Protein AF-A0A958G4C3-F1 (afdb_monomer)

Solvent-accessible surface area (backbone atoms only — not comparable to full-atom values): 21488 Å² total; per-residue (Å²): 107,70,66,60,52,40,54,53,57,62,68,50,85,65,99,58,93,62,67,66,48,77,47,79,48,71,54,95,66,90,75,79,43,86,78,38,49,36,30,44,31,30,34,55,56,98,92,38,61,44,72,44,65,90,29,51,64,40,58,65,71,56,39,59,73,70,46,53,71,28,46,72,54,31,56,63,45,78,49,94,50,61,85,70,42,45,36,27,46,29,32,26,74,90,41,74,88,48,43,29,45,43,36,38,37,63,31,76,51,73,68,69,42,87,75,42,102,81,78,48,88,36,38,63,56,47,52,49,53,50,49,55,48,46,48,53,51,47,60,56,46,69,76,38,58,82,90,66,46,52,43,66,12,37,39,40,36,40,42,67,48,68,52,85,73,56,73,65,62,50,46,52,50,51,53,74,44,38,79,70,56,55,95,53,35,51,52,35,42,36,33,43,35,28,31,77,38,98,85,70,49,74,39,71,31,27,43,38,38,34,53,78,54,96,81,46,59,35,36,35,77,41,75,74,74,94,65,60,57,76,74,79,49,74,61,52,48,52,44,48,58,31,47,78,71,78,40,72,46,45,68,48,51,51,48,57,60,27,31,62,88,78,50,49,50,96,46,47,42,31,48,75,48,40,36,44,69,49,98,83,68,44,72,39,82,54,90,74,70,83,83,71,71,93,46,40,48,49,37,29,39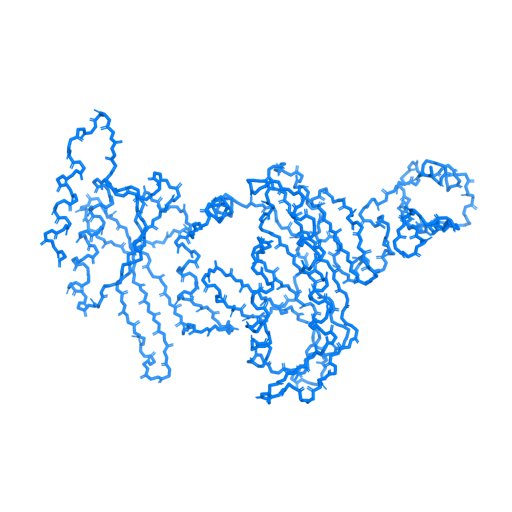,40,34,33,39,42,94,93,39,74,90,41,52,63,31,31,37,39,32,28,27,44,90,52,78,47,12,32,34,34,56,74,30,31,53,51,52,49,39,48,56,46,49,16,60,77,68,73,33,56,73,46,73,53,84,41,59,67,45,64,50,84,48,91,89,57,64,66,58,27,55,54,37,48,52,56,38,64,74,73,110

Radius of gyration: 25.78 Å; Cα contacts (8 Å, |Δi|>4): 716; chains: 1; bounding box: 65×56×74 Å

Sequence (381 aa):
TVEAIREVLDTARFPRRIHRVSVAVSASESSLTMAGVMLFTYRHHEIGFVEEKTYRGIHPMMGKRLEIWRLQNFQIERIPTIEDIYLFKGVSQENPGDERLFAFAEVRDLTPSDVNHQGHLWIPNLEFILLETLASMRRYLAQLPPRNRLYWNRVLLYLWPPLTIPADELQEIFKRMQPALEGLGLEKVTARVRIPGENGMLKAAILEVTQPAGGVVVTRFREPGEQPVRTLSDYKKQVVKLRQRGLLYPYELIRLLTPQGQENSDFPPGEFVEYDLDDHHRLVPVERPYGENRANIIVGVITNFTDRYPEGMRRVALFGDPSQGLGALAEPECRRINAGLELARELNLPLEWYAISAGAKIAMDSGTENMDWIALVLRRI

Structure (mmCIF, N/CA/C/O backbone):
data_AF-A0A958G4C3-F1
#
_entry.id   AF-A0A958G4C3-F1
#
loop_
_atom_site.group_PDB
_atom_site.id
_atom_site.type_symbol
_atom_site.label_atom_id
_atom_site.label_alt_id
_atom_site.label_comp_id
_atom_site.label_asym_id
_atom_site.label_entity_id
_atom_site.label_seq_id
_atom_site.pdbx_PDB_ins_code
_atom_site.Cartn_x
_atom_site.Cartn_y
_atom_site.Cartn_z
_atom_site.occupancy
_atom_site.B_iso_or_equiv
_atom_site.auth_seq_id
_atom_site.auth_comp_id
_atom_site.auth_asym_id
_atom_site.auth_atom_id
_atom_site.pdbx_PDB_model_num
ATOM 1 N N . THR A 1 1 ? 15.512 4.195 -36.453 1.00 74.56 1 THR A N 1
ATOM 2 C CA . THR A 1 1 ? 16.196 3.038 -35.825 1.00 74.56 1 THR A CA 1
ATOM 3 C C . THR A 1 1 ? 15.289 1.831 -35.656 1.00 74.56 1 THR A C 1
ATOM 5 O O . THR A 1 1 ? 15.652 0.784 -36.161 1.00 74.56 1 THR A O 1
ATOM 8 N N . VAL A 1 2 ? 14.121 1.938 -35.003 1.00 82.31 2 VAL A N 1
ATOM 9 C CA . VAL A 1 2 ? 13.207 0.788 -34.790 1.00 82.31 2 VAL A CA 1
ATOM 10 C C . VAL A 1 2 ? 12.738 0.157 -36.109 1.00 82.31 2 VAL A C 1
ATOM 12 O O . VAL A 1 2 ? 12.898 -1.042 -36.299 1.00 82.31 2 VAL A O 1
ATOM 15 N N . GLU A 1 3 ? 12.228 0.962 -37.044 1.00 83.75 3 GLU A N 1
ATOM 16 C CA . GLU A 1 3 ? 11.770 0.472 -38.356 1.00 83.75 3 GLU A CA 1
ATOM 17 C C . GLU A 1 3 ? 12.909 -0.153 -39.166 1.00 83.75 3 GLU A C 1
ATOM 19 O O . GLU A 1 3 ? 12.762 -1.267 -39.648 1.00 83.75 3 GLU A O 1
ATOM 24 N N . ALA A 1 4 ? 14.083 0.485 -39.191 1.00 87.12 4 ALA A N 1
ATOM 25 C CA . ALA A 1 4 ? 15.269 -0.063 -39.851 1.00 87.12 4 ALA A CA 1
ATOM 26 C C . ALA A 1 4 ? 15.705 -1.421 -39.264 1.00 87.12 4 ALA A C 1
ATOM 28 O O . ALA A 1 4 ? 16.050 -2.334 -40.007 1.00 87.12 4 ALA A O 1
ATOM 29 N N . ILE A 1 5 ? 15.666 -1.590 -37.933 1.00 87.88 5 ILE A N 1
ATOM 30 C CA . ILE A 1 5 ? 15.957 -2.891 -37.308 1.00 87.88 5 ILE A CA 1
ATOM 31 C C . ILE A 1 5 ? 14.910 -3.921 -37.736 1.00 87.88 5 ILE A C 1
ATOM 33 O O . ILE A 1 5 ? 15.272 -5.039 -38.092 1.00 87.88 5 ILE A O 1
ATOM 37 N N . ARG A 1 6 ? 13.625 -3.556 -37.719 1.00 86.88 6 ARG A N 1
ATOM 38 C CA . ARG A 1 6 ? 12.546 -4.447 -38.153 1.00 86.88 6 ARG A CA 1
ATOM 39 C C . ARG A 1 6 ? 12.719 -4.876 -39.612 1.00 86.88 6 ARG A C 1
ATOM 41 O O . ARG A 1 6 ? 12.632 -6.065 -39.878 1.00 86.88 6 ARG A O 1
ATOM 48 N N . GLU A 1 7 ? 13.017 -3.959 -40.528 1.00 88.00 7 GLU A N 1
ATOM 49 C CA . GLU A 1 7 ? 13.256 -4.278 -41.943 1.00 88.00 7 GLU A CA 1
ATOM 50 C C . GLU A 1 7 ? 14.412 -5.271 -42.122 1.00 88.00 7 GLU A C 1
ATOM 52 O O . GLU A 1 7 ? 14.302 -6.238 -42.879 1.00 88.00 7 GLU A O 1
ATOM 57 N N . VAL A 1 8 ? 15.507 -5.091 -41.376 1.00 90.44 8 VAL A N 1
ATOM 58 C CA . VAL A 1 8 ? 16.632 -6.038 -41.377 1.00 90.44 8 VAL A CA 1
ATOM 59 C C . VAL A 1 8 ? 16.207 -7.406 -40.835 1.00 90.44 8 VAL A C 1
ATOM 61 O O . VAL A 1 8 ? 16.610 -8.431 -41.379 1.00 90.44 8 VAL A O 1
ATOM 64 N N . LEU A 1 9 ? 15.380 -7.455 -39.787 1.00 89.06 9 LEU A N 1
ATOM 65 C CA . LEU A 1 9 ? 14.889 -8.716 -39.222 1.00 89.06 9 LEU A CA 1
ATOM 66 C C . LEU A 1 9 ? 13.884 -9.431 -40.134 1.00 89.06 9 LEU A C 1
ATOM 68 O O . LEU A 1 9 ? 13.943 -10.653 -40.241 1.00 89.06 9 LEU A O 1
ATOM 72 N N . ASP A 1 10 ? 12.996 -8.693 -40.799 1.00 85.75 10 ASP A N 1
ATOM 73 C CA . ASP A 1 10 ? 11.989 -9.238 -41.718 1.00 85.75 10 ASP A CA 1
ATOM 74 C C . ASP A 1 10 ? 12.637 -9.759 -43.018 1.00 85.75 10 ASP A C 1
ATOM 76 O O . ASP A 1 10 ? 12.157 -10.720 -43.620 1.00 85.75 10 ASP A O 1
ATOM 80 N N . THR A 1 11 ? 13.766 -9.173 -43.434 1.00 87.69 11 THR A N 1
ATOM 81 C CA . THR A 1 11 ? 14.560 -9.652 -44.581 1.00 87.69 11 THR A CA 1
ATOM 82 C C . THR A 1 11 ? 15.567 -10.747 -44.213 1.00 87.69 11 THR A C 1
ATOM 84 O O . THR A 1 11 ? 16.025 -11.489 -45.091 1.00 87.69 11 THR A O 1
ATOM 87 N N . ALA A 1 12 ? 15.901 -10.901 -42.928 1.00 83.88 12 ALA A N 1
ATOM 88 C CA . ALA A 1 12 ? 16.827 -11.921 -42.458 1.00 83.88 12 ALA A CA 1
ATOM 89 C C . ALA A 1 12 ? 16.229 -13.332 -42.607 1.00 83.88 12 ALA A C 1
ATOM 91 O O . ALA A 1 12 ? 15.259 -13.718 -41.955 1.00 83.88 12 ALA A O 1
ATOM 92 N N . ARG A 1 13 ? 16.857 -14.159 -43.449 1.00 79.44 13 ARG A N 1
ATOM 93 C CA . ARG A 1 13 ? 16.476 -15.567 -43.636 1.00 79.44 13 ARG A CA 1
ATOM 94 C C . ARG A 1 13 ? 17.042 -1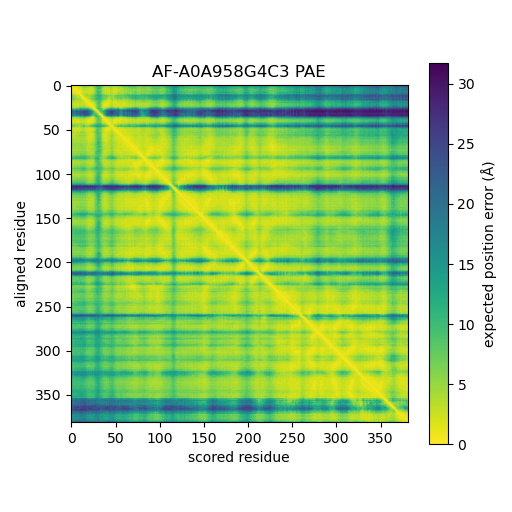6.430 -42.511 1.00 79.44 13 ARG A C 1
ATOM 96 O O . ARG A 1 13 ? 18.105 -17.032 -42.650 1.00 79.44 13 ARG A O 1
ATOM 103 N N . PHE A 1 14 ? 16.341 -16.488 -41.383 1.00 84.88 14 PHE A N 1
ATOM 104 C CA . PHE A 1 14 ? 16.728 -17.373 -40.285 1.00 84.88 14 PHE A CA 1
ATOM 105 C C . PHE A 1 14 ? 16.524 -18.853 -40.670 1.00 84.88 14 PHE A C 1
ATOM 107 O O . PHE A 1 14 ? 15.475 -19.206 -41.206 1.00 84.88 14 PHE A O 1
ATOM 114 N N . PRO A 1 15 ? 17.473 -19.754 -40.350 1.00 85.31 15 PRO A N 1
ATOM 115 C CA . PRO A 1 15 ? 17.391 -21.176 -40.715 1.00 85.31 15 PRO A CA 1
ATOM 116 C C . PRO A 1 15 ? 16.335 -21.958 -39.914 1.00 85.31 15 PRO A C 1
ATOM 118 O O . PRO A 1 15 ? 16.075 -23.125 -40.187 1.00 85.31 15 PRO A O 1
ATOM 121 N N . ARG A 1 16 ? 15.745 -21.333 -38.890 1.00 86.25 16 ARG A N 1
ATOM 122 C CA . ARG A 1 16 ? 14.705 -21.894 -38.025 1.00 86.25 16 ARG A CA 1
ATOM 123 C C . ARG A 1 16 ? 13.749 -20.791 -37.591 1.00 86.25 16 ARG A C 1
ATOM 125 O O . ARG A 1 16 ? 14.126 -19.620 -37.575 1.00 86.25 16 ARG A O 1
ATOM 132 N N . ARG A 1 17 ? 12.549 -21.167 -37.146 1.00 84.88 17 ARG A N 1
ATOM 133 C CA . ARG A 1 17 ? 11.594 -20.219 -36.560 1.00 84.88 17 ARG A CA 1
ATOM 134 C C . ARG A 1 17 ? 12.171 -19.626 -35.271 1.00 84.88 17 ARG A C 1
ATOM 136 O O . ARG A 1 17 ? 12.431 -20.350 -34.311 1.00 84.88 17 ARG A O 1
ATOM 143 N N . ILE A 1 18 ? 12.370 -18.311 -35.252 1.00 89.38 18 ILE A N 1
ATOM 144 C CA . ILE A 1 18 ? 12.876 -17.585 -34.086 1.00 89.38 18 ILE A CA 1
ATOM 145 C C . ILE A 1 18 ? 11.695 -17.048 -33.286 1.00 89.38 18 ILE A C 1
ATOM 147 O O . ILE A 1 18 ? 10.837 -16.367 -33.830 1.00 89.38 18 ILE A O 1
ATOM 151 N N . HIS A 1 19 ? 11.640 -17.348 -31.988 1.00 88.25 19 HIS A N 1
ATOM 152 C CA . HIS A 1 19 ? 10.565 -16.846 -31.130 1.00 88.25 19 HIS A CA 1
ATOM 153 C C . HIS A 1 19 ? 10.734 -15.354 -30.806 1.00 88.25 19 HIS A C 1
ATOM 155 O O . HIS A 1 19 ? 9.772 -14.588 -30.849 1.00 88.25 19 HIS A O 1
ATOM 161 N N . ARG A 1 20 ? 11.966 -14.944 -30.487 1.00 90.88 20 ARG A N 1
ATOM 162 C CA . ARG A 1 20 ? 12.308 -13.589 -30.054 1.00 90.88 20 ARG A CA 1
ATOM 163 C C . ARG A 1 20 ? 13.740 -13.244 -30.461 1.00 90.88 20 ARG A C 1
ATOM 165 O O . ARG A 1 20 ? 14.616 -14.101 -30.367 1.00 90.88 20 ARG A O 1
ATOM 172 N N . VAL A 1 21 ? 13.968 -11.995 -30.858 1.00 92.69 21 VAL A N 1
ATOM 173 C CA . VAL A 1 21 ? 15.288 -11.423 -31.158 1.00 92.69 21 VAL A CA 1
ATOM 174 C C . VAL A 1 21 ? 15.502 -10.198 -30.273 1.00 92.69 21 VAL A C 1
ATOM 176 O O . VAL A 1 21 ? 14.637 -9.330 -30.208 1.00 92.69 21 VAL A O 1
ATOM 179 N N . SER A 1 22 ? 16.642 -10.126 -29.586 1.00 92.62 22 SER A N 1
ATOM 180 C CA . SER A 1 22 ? 17.067 -8.937 -28.840 1.00 92.62 22 SER A CA 1
ATOM 181 C C . SER A 1 22 ? 18.244 -8.301 -29.569 1.00 92.62 22 SER A C 1
ATOM 183 O O . SER A 1 22 ? 19.251 -8.964 -29.798 1.00 92.62 22 SER A O 1
ATOM 185 N N . VAL A 1 23 ? 18.118 -7.028 -29.924 1.00 91.75 23 VAL A N 1
ATOM 186 C CA . VAL A 1 23 ? 19.126 -6.249 -30.647 1.00 91.75 23 VAL A CA 1
ATOM 187 C C . VAL A 1 23 ? 19.691 -5.197 -29.702 1.00 91.75 23 VAL A C 1
ATOM 189 O O . VAL A 1 23 ? 18.938 -4.397 -29.148 1.00 91.75 23 VAL A O 1
ATOM 192 N N . ALA A 1 24 ? 21.007 -5.211 -29.505 1.00 89.62 24 ALA A N 1
ATOM 193 C CA . ALA A 1 24 ? 21.727 -4.199 -28.744 1.00 89.62 24 ALA A CA 1
ATOM 194 C C . ALA A 1 24 ? 22.325 -3.172 -29.705 1.00 89.62 24 ALA A C 1
ATOM 196 O O . ALA A 1 24 ? 23.071 -3.532 -30.611 1.00 89.62 24 ALA A O 1
ATOM 197 N N . VAL A 1 25 ? 21.985 -1.903 -29.506 1.00 87.25 25 VAL A N 1
ATOM 198 C CA . VAL A 1 25 ? 22.514 -0.775 -30.272 1.00 87.25 25 VAL A CA 1
ATOM 199 C C . VAL A 1 25 ? 23.349 0.068 -29.326 1.00 87.25 25 VAL A C 1
ATOM 201 O O . VAL A 1 25 ? 22.811 0.637 -28.378 1.00 87.25 25 VAL A O 1
ATOM 204 N N . SER A 1 26 ? 24.652 0.140 -29.567 1.00 81.56 26 SER A N 1
ATOM 205 C CA . SER A 1 26 ? 25.557 1.045 -28.863 1.00 81.56 26 SER A CA 1
ATOM 206 C C . SER A 1 26 ? 25.860 2.271 -29.723 1.00 81.56 26 SER A C 1
ATOM 208 O O . SER A 1 26 ? 25.927 2.173 -30.948 1.00 81.56 26 SER A O 1
ATOM 210 N N . ALA A 1 27 ? 26.042 3.430 -29.090 1.00 71.69 27 ALA A N 1
ATOM 211 C CA . ALA A 1 27 ? 26.537 4.633 -29.758 1.00 71.69 27 ALA A CA 1
ATOM 212 C C . ALA A 1 27 ? 27.732 5.206 -28.991 1.00 71.69 27 ALA A C 1
ATOM 214 O O . ALA A 1 27 ? 27.733 5.224 -27.763 1.00 71.69 27 ALA A O 1
ATOM 215 N N . SER A 1 28 ? 28.739 5.674 -29.734 1.00 61.41 28 SER A N 1
ATOM 216 C CA . SER A 1 28 ? 29.967 6.268 -29.184 1.00 61.41 28 SER A CA 1
ATOM 217 C C . SER A 1 28 ? 29.742 7.643 -28.545 1.00 61.41 28 SER A C 1
ATOM 219 O O . SER A 1 28 ? 30.567 8.077 -27.747 1.00 61.41 28 SER A O 1
ATOM 221 N N . GLU A 1 29 ? 28.653 8.334 -28.890 1.00 54.84 29 GLU A N 1
ATOM 222 C CA . GLU A 1 29 ? 28.309 9.651 -28.353 1.00 54.84 29 GLU A CA 1
ATOM 223 C C . GLU A 1 29 ? 27.122 9.520 -27.394 1.00 54.84 29 GLU A C 1
ATOM 225 O O . GLU A 1 29 ? 26.016 9.110 -27.758 1.00 54.84 29 GLU A O 1
ATOM 230 N N . SER A 1 30 ? 27.390 9.827 -26.129 1.00 53.41 30 SER A N 1
ATOM 231 C CA . SER A 1 30 ? 26.489 9.749 -24.982 1.00 53.41 30 SER A CA 1
ATOM 232 C C . SER A 1 30 ? 25.138 10.433 -25.228 1.00 53.41 30 SER A C 1
ATOM 234 O O . SER A 1 30 ? 25.003 11.642 -25.055 1.00 53.41 30 SER A O 1
ATOM 236 N N . SER A 1 31 ? 24.117 9.664 -25.608 1.00 52.12 31 SER A N 1
ATOM 237 C CA . SER A 1 31 ? 22.724 10.147 -25.616 1.00 52.12 31 SER A CA 1
ATOM 238 C C . SER A 1 31 ? 21.649 9.054 -25.580 1.00 52.12 31 SER A C 1
ATOM 240 O O . SER A 1 31 ? 20.480 9.376 -25.387 1.00 52.12 31 SER A O 1
ATOM 242 N N . LEU A 1 32 ? 21.992 7.765 -25.721 1.00 52.25 32 LEU A N 1
ATOM 243 C CA . LEU A 1 32 ? 20.967 6.714 -25.800 1.00 52.25 32 LEU A CA 1
ATOM 244 C C . LEU A 1 32 ? 20.511 6.183 -24.429 1.00 52.25 32 LEU A C 1
ATOM 246 O O . LEU A 1 32 ? 19.319 5.950 -24.265 1.00 52.25 32 LEU A O 1
ATOM 250 N N . THR A 1 33 ? 21.409 6.035 -23.447 1.00 51.78 33 THR A N 1
ATOM 251 C CA . THR A 1 33 ? 21.142 5.726 -22.021 1.00 51.78 33 THR A CA 1
ATOM 252 C C . THR A 1 33 ? 22.425 5.961 -21.196 1.00 51.78 33 THR A C 1
ATOM 254 O O . THR A 1 33 ? 23.505 6.076 -21.775 1.00 51.78 33 THR A O 1
ATOM 257 N N . MET A 1 34 ? 22.342 5.963 -19.855 1.00 51.31 34 MET A N 1
ATOM 258 C CA . MET A 1 34 ? 23.515 5.986 -18.950 1.00 51.31 34 MET A CA 1
ATOM 259 C C . MET A 1 34 ? 24.522 4.842 -19.202 1.00 51.31 34 MET A C 1
ATOM 261 O O . MET A 1 34 ? 25.687 4.986 -18.857 1.00 51.31 34 MET A O 1
ATOM 265 N N . ALA A 1 35 ? 24.092 3.737 -19.827 1.00 53.62 35 ALA A N 1
ATOM 266 C CA . ALA A 1 35 ? 24.914 2.554 -20.105 1.00 53.62 35 ALA A CA 1
ATOM 267 C C . ALA A 1 35 ? 25.445 2.490 -21.556 1.00 53.62 35 ALA A C 1
ATOM 269 O O . ALA A 1 35 ? 25.999 1.474 -21.967 1.00 53.62 35 ALA A O 1
ATOM 270 N N . GLY A 1 36 ? 25.212 3.519 -22.386 1.00 63.84 36 GLY A N 1
ATOM 271 C CA . GLY A 1 36 ? 25.700 3.574 -23.776 1.00 63.84 36 GLY A CA 1
ATOM 272 C C . GLY A 1 36 ? 25.109 2.526 -24.736 1.00 63.84 36 GLY A C 1
ATOM 273 O O . GLY A 1 36 ? 25.449 2.523 -25.919 1.00 63.84 36 GLY A O 1
ATOM 274 N N . VAL A 1 37 ? 24.207 1.661 -24.254 1.00 77.94 37 VAL A N 1
ATOM 275 C CA . VAL A 1 37 ? 23.547 0.590 -25.010 1.00 77.94 37 VAL A CA 1
ATOM 276 C C . VAL A 1 37 ? 22.031 0.703 -24.862 1.00 77.94 37 VAL A C 1
ATOM 278 O O . VAL A 1 37 ? 21.487 0.800 -23.759 1.00 77.94 37 VAL A O 1
ATOM 281 N N . MET A 1 38 ? 21.334 0.649 -25.992 1.00 83.81 38 MET A N 1
ATOM 282 C CA . MET A 1 38 ? 19.883 0.563 -26.079 1.00 83.81 38 MET A CA 1
ATOM 283 C C . MET A 1 38 ? 19.478 -0.816 -26.598 1.00 83.81 38 MET A C 1
ATOM 285 O O . MET A 1 38 ? 19.970 -1.276 -27.627 1.00 83.81 38 MET A O 1
ATOM 289 N N . LEU A 1 39 ? 18.570 -1.479 -25.885 1.00 88.69 39 LEU A N 1
ATOM 290 C CA . LEU A 1 39 ? 18.075 -2.808 -26.240 1.00 88.69 39 LEU A CA 1
ATOM 291 C C . LEU A 1 39 ? 16.695 -2.712 -26.892 1.00 88.69 39 LEU A C 1
ATOM 293 O O . LEU A 1 39 ? 15.793 -2.069 -26.358 1.00 88.69 39 LEU A O 1
ATOM 297 N N . PHE A 1 40 ? 16.516 -3.397 -28.015 1.00 91.56 40 PHE A N 1
ATOM 298 C CA . PHE A 1 40 ? 15.233 -3.546 -28.694 1.00 91.56 40 PHE A CA 1
ATOM 299 C C . PHE A 1 40 ? 14.888 -5.026 -28.781 1.00 91.56 40 PHE A C 1
ATOM 301 O O . PHE A 1 40 ? 15.694 -5.826 -29.250 1.00 91.56 40 PHE A O 1
ATOM 308 N N . THR A 1 41 ? 13.693 -5.396 -28.336 1.00 92.81 41 THR A N 1
ATOM 309 C CA . THR A 1 41 ? 13.233 -6.787 -28.374 1.00 92.81 41 THR A CA 1
ATOM 310 C C . THR A 1 41 ? 12.109 -6.918 -29.383 1.00 92.81 41 THR A C 1
ATOM 312 O O . THR A 1 41 ? 11.124 -6.193 -29.294 1.00 92.81 41 THR A O 1
ATOM 315 N N . TYR A 1 42 ? 12.230 -7.872 -30.300 1.00 92.75 42 TYR A N 1
ATOM 316 C CA . TYR A 1 42 ? 11.222 -8.187 -31.304 1.00 92.75 42 TYR A CA 1
ATOM 317 C C . TYR A 1 42 ? 10.733 -9.617 -31.138 1.00 92.75 42 TYR A C 1
ATOM 319 O O . TYR A 1 42 ? 11.530 -10.541 -30.954 1.00 92.75 42 TYR A O 1
ATOM 327 N N . ARG A 1 43 ? 9.422 -9.810 -31.242 1.00 91.44 43 ARG A N 1
ATOM 328 C CA . ARG A 1 43 ? 8.769 -11.115 -31.246 1.00 91.44 43 ARG A CA 1
ATOM 329 C C . ARG A 1 43 ? 8.268 -11.430 -32.646 1.00 91.44 43 ARG A C 1
ATOM 331 O O . ARG A 1 43 ? 7.715 -10.565 -33.319 1.00 91.44 43 ARG A O 1
ATOM 338 N N . HIS A 1 44 ? 8.462 -12.670 -33.077 1.00 88.81 44 HIS A N 1
ATOM 339 C CA . HIS A 1 44 ? 7.958 -13.121 -34.368 1.00 88.81 44 HIS A CA 1
ATOM 340 C C . HIS A 1 44 ? 6.451 -13.399 -34.280 1.00 88.81 44 HIS A C 1
ATOM 342 O O . HIS A 1 44 ? 6.018 -14.263 -33.511 1.00 88.81 44 HIS A O 1
ATOM 348 N N . HIS A 1 45 ? 5.667 -12.700 -35.096 1.00 86.69 45 HIS A N 1
ATOM 349 C CA . HIS A 1 45 ? 4.234 -12.914 -35.307 1.00 86.69 45 HIS A CA 1
ATOM 350 C C . HIS A 1 45 ? 3.984 -13.525 -36.696 1.00 86.69 45 HIS A C 1
ATOM 352 O O . HIS A 1 45 ? 4.917 -13.985 -37.348 1.00 86.69 45 HIS A O 1
ATOM 358 N N . GLU A 1 46 ? 2.729 -13.622 -37.136 1.00 80.94 46 GLU A N 1
ATOM 359 C CA . GLU A 1 46 ? 2.386 -14.222 -38.436 1.00 80.94 46 GLU A CA 1
ATOM 360 C C . GLU A 1 46 ? 2.911 -13.405 -39.627 1.00 80.94 46 GLU A C 1
ATOM 362 O O . GLU A 1 46 ? 3.314 -13.985 -40.629 1.00 80.94 46 GLU A O 1
ATOM 367 N N . ILE A 1 47 ? 2.961 -12.074 -39.491 1.00 80.62 47 ILE A N 1
ATOM 368 C CA . ILE A 1 47 ? 3.293 -11.121 -40.568 1.00 80.62 47 ILE A CA 1
ATOM 369 C C . ILE A 1 47 ? 4.664 -10.450 -40.317 1.00 80.62 47 ILE A C 1
ATOM 371 O O . ILE A 1 47 ? 4.897 -9.313 -40.710 1.00 80.62 47 ILE A O 1
ATOM 375 N N . GLY A 1 48 ? 5.578 -11.136 -39.620 1.00 85.69 48 GLY A N 1
ATOM 376 C CA . GLY A 1 48 ? 6.937 -10.644 -39.351 1.00 85.69 48 GLY A CA 1
ATOM 377 C C . GLY A 1 48 ? 7.199 -10.272 -37.892 1.00 85.69 48 GLY A C 1
ATOM 378 O O . GLY A 1 48 ? 6.512 -10.728 -36.970 1.00 85.69 48 GLY A O 1
ATOM 379 N N . PHE A 1 49 ? 8.241 -9.476 -37.667 1.00 90.25 49 PHE A N 1
ATOM 380 C CA . PHE A 1 49 ? 8.716 -9.112 -36.337 1.00 90.25 49 PHE A CA 1
ATOM 381 C C . PHE A 1 49 ? 8.042 -7.842 -35.801 1.00 90.25 49 PHE A C 1
ATOM 383 O O . PHE A 1 49 ? 8.078 -6.777 -36.414 1.00 90.25 49 PHE A O 1
ATOM 390 N N . VAL A 1 50 ? 7.479 -7.934 -34.593 1.00 91.69 50 VAL A N 1
ATOM 391 C CA . VAL A 1 50 ? 6.867 -6.802 -33.878 1.00 91.69 50 VAL A CA 1
ATOM 392 C C . VAL A 1 50 ? 7.664 -6.509 -32.615 1.00 91.69 50 VAL A C 1
ATOM 394 O O . VAL A 1 50 ? 8.029 -7.423 -31.876 1.00 91.69 50 VAL A O 1
ATOM 397 N N . GLU A 1 51 ? 7.948 -5.234 -32.358 1.00 91.44 51 GLU A N 1
ATOM 398 C CA . GLU A 1 51 ? 8.676 -4.825 -31.158 1.00 91.44 51 GLU A CA 1
ATOM 399 C C . GLU A 1 51 ? 7.826 -5.017 -29.890 1.00 91.44 51 GLU A C 1
ATOM 401 O O . GLU A 1 51 ? 6.727 -4.475 -29.760 1.00 91.44 51 GLU A O 1
ATOM 406 N N . GLU A 1 52 ? 8.379 -5.712 -28.900 1.00 90.19 52 GLU A N 1
ATOM 407 C CA . GLU A 1 52 ? 7.843 -5.771 -27.543 1.00 90.19 52 GLU A CA 1
ATOM 408 C C . GLU A 1 52 ? 8.354 -4.561 -26.742 1.00 90.19 52 GLU A C 1
ATOM 410 O O . GLU A 1 52 ? 9.346 -4.647 -26.013 1.00 90.19 52 GLU A O 1
ATOM 415 N N . LYS A 1 53 ? 7.660 -3.419 -26.863 1.00 87.62 53 LYS A N 1
ATOM 416 C CA . LYS A 1 53 ? 8.032 -2.143 -26.210 1.00 87.62 53 LYS A CA 1
ATOM 417 C C . LYS A 1 53 ? 8.242 -2.254 -24.694 1.00 87.62 53 LYS A C 1
ATOM 419 O O . LYS A 1 53 ? 9.054 -1.521 -24.140 1.00 87.62 53 LYS A O 1
ATOM 424 N N . THR A 1 54 ? 7.572 -3.197 -24.032 1.00 86.31 54 THR A N 1
ATOM 425 C CA . THR A 1 54 ? 7.747 -3.528 -22.605 1.00 86.31 54 THR A CA 1
ATOM 426 C C . THR A 1 54 ? 9.202 -3.843 -22.234 1.00 86.31 54 THR A C 1
ATOM 428 O O . THR A 1 54 ? 9.624 -3.559 -21.117 1.00 86.31 54 THR A O 1
ATOM 431 N N . TYR A 1 55 ? 9.981 -4.409 -23.162 1.00 88.31 55 TYR A N 1
ATOM 432 C CA . TYR A 1 55 ? 11.398 -4.734 -22.969 1.00 88.31 55 TYR A CA 1
ATOM 433 C C . TYR A 1 55 ? 12.337 -3.697 -23.596 1.00 88.31 55 TYR A C 1
ATOM 435 O O . TYR A 1 55 ? 13.538 -3.933 -23.711 1.00 88.31 55 TYR A O 1
ATOM 443 N N . ARG A 1 56 ? 11.833 -2.538 -24.029 1.00 87.38 56 ARG A N 1
ATOM 444 C CA . ARG A 1 56 ? 12.692 -1.503 -24.601 1.00 87.38 56 ARG A CA 1
ATOM 445 C C . ARG A 1 56 ? 13.692 -1.011 -23.550 1.00 87.38 56 ARG A C 1
ATOM 447 O O . ARG A 1 56 ? 13.327 -0.536 -22.477 1.00 87.38 56 ARG A O 1
ATOM 454 N N . GLY A 1 57 ? 14.974 -1.127 -23.878 1.00 83.94 57 GLY A N 1
ATOM 455 C CA . GLY A 1 57 ? 16.089 -0.784 -23.004 1.00 83.94 57 GLY A CA 1
ATOM 456 C C . GLY A 1 57 ? 16.409 -1.820 -21.921 1.00 83.94 57 GLY A C 1
ATOM 457 O O . GLY A 1 57 ? 17.257 -1.535 -21.079 1.00 83.94 57 GLY A O 1
ATOM 458 N N . ILE A 1 58 ? 15.770 -2.997 -21.923 1.00 87.81 58 ILE A N 1
ATOM 459 C CA . ILE A 1 58 ? 15.995 -4.064 -20.935 1.00 87.81 58 ILE A CA 1
ATOM 460 C C . ILE A 1 58 ? 16.090 -5.417 -21.635 1.00 87.81 58 ILE A C 1
ATOM 462 O O . ILE A 1 58 ? 15.299 -5.743 -22.514 1.00 87.81 58 ILE A O 1
ATOM 466 N N . HIS A 1 59 ? 17.027 -6.262 -21.210 1.00 88.56 59 HIS A N 1
ATOM 467 C CA . HIS A 1 59 ? 17.111 -7.608 -21.762 1.00 88.56 59 HIS A CA 1
ATOM 468 C C . HIS A 1 59 ? 15.890 -8.457 -21.334 1.00 88.56 59 HIS A C 1
ATOM 470 O O . HIS A 1 59 ? 15.543 -8.465 -20.148 1.00 88.56 59 HIS A O 1
ATOM 476 N N . PRO A 1 60 ? 15.262 -9.253 -22.223 1.00 90.38 60 PRO A N 1
ATOM 477 C CA . PRO A 1 60 ? 14.042 -10.007 -21.901 1.00 90.38 60 PRO A CA 1
ATOM 478 C C . PRO A 1 60 ? 14.156 -10.940 -20.688 1.00 90.38 60 PRO A C 1
ATOM 480 O O . PRO A 1 60 ? 13.185 -11.133 -19.958 1.00 90.38 60 PRO A O 1
ATOM 483 N N . MET A 1 61 ? 15.342 -11.509 -20.439 1.00 90.19 61 MET A N 1
ATOM 484 C CA . MET A 1 61 ? 15.578 -12.335 -19.244 1.00 90.19 61 MET A CA 1
ATOM 485 C C . MET A 1 61 ? 15.545 -11.521 -17.947 1.00 90.19 61 MET A C 1
ATOM 487 O O . MET A 1 61 ? 15.051 -12.019 -16.939 1.00 90.19 61 MET A O 1
ATOM 491 N N . MET A 1 62 ? 16.002 -10.267 -17.979 1.00 89.44 62 MET A N 1
ATOM 492 C CA . MET A 1 62 ? 15.894 -9.358 -16.836 1.00 89.44 62 MET A CA 1
ATOM 493 C C . MET A 1 62 ? 14.440 -8.946 -16.627 1.00 89.44 62 MET A C 1
ATOM 495 O O . MET A 1 62 ? 13.937 -9.034 -15.514 1.00 89.44 62 MET A O 1
ATOM 499 N N . GLY A 1 63 ? 13.720 -8.614 -17.702 1.00 91.00 63 GLY A N 1
ATOM 500 C CA . GLY A 1 63 ? 12.297 -8.291 -17.603 1.00 91.00 63 GLY A CA 1
ATOM 501 C C . GLY A 1 63 ? 11.440 -9.458 -17.097 1.00 91.00 63 GLY A C 1
ATOM 502 O O . GLY A 1 63 ? 10.475 -9.238 -16.367 1.00 91.00 63 GLY A O 1
ATOM 503 N N . LYS A 1 64 ? 11.809 -10.708 -17.418 1.00 89.75 64 LYS A N 1
ATOM 504 C CA . LYS A 1 64 ? 11.186 -11.905 -16.828 1.00 89.75 64 LYS A CA 1
ATOM 505 C C . LYS A 1 64 ? 11.480 -12.008 -15.328 1.00 89.75 64 LYS A C 1
ATOM 507 O O . LYS A 1 64 ? 10.558 -12.252 -14.558 1.00 89.75 64 LYS A O 1
ATOM 512 N N . ARG A 1 65 ? 12.739 -11.811 -14.923 1.00 90.19 65 ARG A N 1
ATOM 513 C CA . ARG A 1 65 ? 13.181 -11.880 -13.520 1.00 90.19 65 ARG A CA 1
ATOM 514 C C . ARG A 1 65 ? 12.519 -10.815 -12.641 1.00 90.19 65 ARG A C 1
ATOM 516 O O . ARG A 1 65 ? 12.056 -11.134 -11.554 1.00 90.19 65 ARG A O 1
ATOM 523 N N . LEU A 1 66 ? 12.438 -9.583 -13.141 1.00 91.56 66 LEU A N 1
ATOM 524 C CA . LEU A 1 66 ? 11.783 -8.445 -12.487 1.00 91.56 66 LEU A CA 1
ATOM 525 C C . LEU A 1 66 ? 10.251 -8.481 -12.604 1.00 91.56 66 LEU A C 1
ATOM 527 O O . LEU A 1 66 ? 9.578 -7.556 -12.168 1.00 91.56 66 LEU A O 1
ATOM 531 N N . GLU A 1 67 ? 9.692 -9.531 -13.209 1.00 91.81 67 GLU A N 1
ATOM 532 C CA . GLU A 1 67 ? 8.252 -9.715 -13.389 1.00 91.81 67 GLU A CA 1
ATOM 533 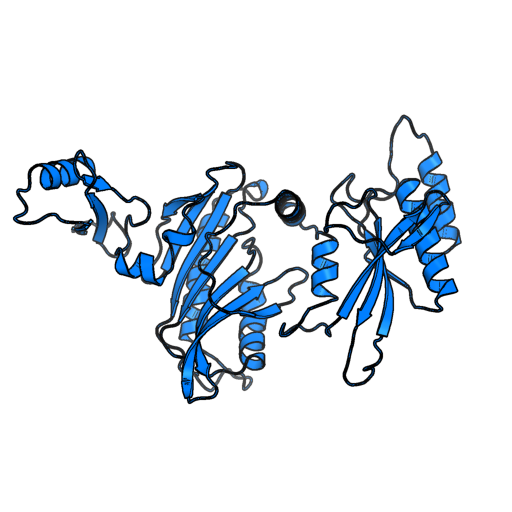C C . GLU A 1 67 ? 7.543 -8.536 -14.085 1.00 91.81 67 GLU A C 1
ATOM 535 O O . GLU A 1 67 ? 6.375 -8.259 -13.816 1.00 91.81 67 GLU A O 1
ATOM 540 N N . ILE A 1 68 ? 8.212 -7.860 -15.029 1.00 92.94 68 ILE A N 1
ATOM 541 C CA . ILE A 1 68 ? 7.654 -6.688 -15.738 1.00 92.94 68 ILE A CA 1
ATOM 542 C C . ILE A 1 68 ? 6.362 -7.048 -16.486 1.00 92.94 68 ILE A C 1
ATOM 544 O O . ILE A 1 68 ? 5.475 -6.213 -16.644 1.00 92.94 68 ILE A O 1
ATOM 548 N N . TRP A 1 69 ? 6.202 -8.315 -16.879 1.00 91.81 69 TRP A N 1
ATOM 549 C CA . TRP A 1 69 ? 4.968 -8.840 -17.471 1.00 91.81 69 TRP A CA 1
ATOM 550 C C . TRP A 1 69 ? 3.724 -8.569 -16.607 1.00 91.81 69 TRP A C 1
ATOM 552 O O . TRP A 1 69 ? 2.627 -8.425 -17.140 1.00 91.81 69 TRP A O 1
ATOM 562 N N . ARG A 1 70 ? 3.872 -8.415 -15.283 1.00 94.00 70 ARG A N 1
ATOM 563 C CA . ARG A 1 70 ? 2.760 -8.075 -14.383 1.00 94.00 70 ARG A CA 1
ATOM 564 C C . ARG A 1 70 ? 2.187 -6.686 -14.656 1.00 94.00 70 ARG A C 1
ATOM 566 O O . ARG A 1 70 ? 1.072 -6.410 -14.230 1.00 94.00 70 ARG A O 1
ATOM 573 N N . LEU A 1 71 ? 2.902 -5.825 -15.377 1.00 95.06 71 LEU A N 1
ATOM 574 C CA . LEU A 1 71 ? 2.421 -4.515 -15.808 1.00 95.06 71 LEU A CA 1
ATOM 575 C C . LEU A 1 71 ? 1.603 -4.565 -17.107 1.00 95.06 71 LEU A C 1
ATOM 577 O O . LEU A 1 71 ? 1.294 -3.515 -17.650 1.00 95.06 71 LEU A O 1
ATOM 581 N N . GLN A 1 72 ? 1.207 -5.745 -17.597 1.00 93.81 72 GLN A N 1
ATOM 582 C CA . GLN A 1 72 ? 0.448 -5.900 -18.849 1.00 93.81 72 GLN A CA 1
ATOM 583 C C . GLN A 1 72 ? -0.862 -5.099 -18.938 1.00 93.81 72 GLN A C 1
ATOM 585 O O . GLN A 1 72 ? -1.338 -4.880 -20.042 1.00 93.81 72 GLN A O 1
ATOM 590 N N . ASN A 1 73 ? -1.437 -4.660 -17.812 1.00 95.44 73 ASN A N 1
ATOM 591 C CA . ASN A 1 73 ? -2.642 -3.819 -17.779 1.00 95.44 73 ASN A CA 1
ATOM 592 C C . ASN A 1 73 ? -2.328 -2.317 -17.950 1.00 95.44 73 ASN A C 1
ATOM 594 O O . ASN A 1 73 ? -3.233 -1.484 -17.951 1.00 95.44 73 ASN A O 1
ATOM 598 N N . PHE A 1 74 ? -1.048 -1.959 -18.075 1.00 96.00 74 PHE A N 1
ATOM 599 C CA . PHE A 1 74 ? -0.556 -0.592 -18.199 1.00 96.00 74 PHE A CA 1
ATOM 600 C C . PHE A 1 74 ? 0.226 -0.440 -19.503 1.00 96.00 74 PHE A C 1
ATOM 602 O O . PHE A 1 74 ? 1.009 -1.308 -19.887 1.00 96.00 74 PHE A O 1
ATOM 609 N N . GLN A 1 75 ? 0.039 0.686 -20.180 1.00 95.12 75 GLN A N 1
ATOM 610 C CA . GLN A 1 75 ? 0.986 1.155 -21.181 1.00 95.12 75 GLN A CA 1
ATOM 611 C C . GLN A 1 75 ? 2.169 1.757 -20.433 1.00 95.12 75 GLN A C 1
ATOM 613 O O . GLN A 1 75 ? 2.001 2.734 -19.703 1.00 95.12 75 GLN A O 1
ATOM 618 N N . ILE A 1 76 ? 3.340 1.137 -20.566 1.00 94.62 76 ILE A N 1
ATOM 619 C CA . ILE A 1 76 ? 4.532 1.539 -19.823 1.00 94.62 76 ILE A CA 1
ATOM 620 C C . ILE A 1 76 ? 5.542 2.249 -20.716 1.00 94.62 76 ILE A C 1
ATOM 622 O O . ILE A 1 76 ? 5.826 1.822 -21.836 1.00 94.62 76 ILE A O 1
ATOM 626 N N . GLU A 1 77 ? 6.125 3.306 -20.173 1.00 92.00 77 GLU A N 1
ATOM 627 C CA . GLU A 1 77 ? 7.226 4.056 -20.752 1.00 92.00 77 GLU A CA 1
ATOM 628 C C . GLU A 1 77 ? 8.393 4.055 -19.767 1.00 92.00 77 GLU A C 1
ATOM 630 O O . GLU A 1 77 ? 8.224 4.356 -18.583 1.00 92.00 77 GLU A O 1
ATOM 635 N N . ARG A 1 78 ? 9.586 3.691 -20.243 1.00 89.62 78 ARG A N 1
ATOM 636 C CA . ARG A 1 78 ? 10.787 3.671 -19.410 1.00 89.62 78 ARG A CA 1
ATOM 637 C C . ARG A 1 78 ? 11.325 5.088 -19.234 1.00 89.62 78 ARG A C 1
ATOM 639 O O . ARG A 1 78 ? 11.619 5.767 -20.213 1.00 89.62 78 ARG A O 1
ATOM 646 N N . ILE A 1 79 ? 11.538 5.479 -17.986 1.00 91.44 79 ILE A N 1
ATOM 647 C CA . ILE A 1 79 ? 12.228 6.710 -17.608 1.00 91.44 79 ILE A CA 1
ATOM 648 C C . ILE A 1 79 ? 13.727 6.392 -17.457 1.00 91.44 79 ILE A C 1
ATOM 650 O O . ILE A 1 79 ? 14.064 5.373 -16.845 1.00 91.44 79 ILE A O 1
ATOM 654 N N . PRO A 1 80 ? 14.641 7.219 -18.000 1.00 85.56 80 PRO A N 1
ATOM 655 C CA . PRO A 1 80 ? 16.079 7.015 -17.840 1.00 85.56 80 PRO A CA 1
ATOM 656 C C . PRO A 1 80 ? 16.520 6.994 -16.370 1.00 85.56 80 PRO A C 1
ATOM 658 O O . PRO A 1 80 ? 16.154 7.860 -15.575 1.00 85.56 80 PRO A O 1
ATOM 661 N N . THR A 1 81 ? 17.340 6.006 -16.026 1.00 84.88 81 THR A N 1
ATOM 662 C CA . THR A 1 81 ? 17.861 5.741 -14.677 1.00 84.88 81 THR A CA 1
ATOM 663 C C . THR A 1 81 ? 19.320 5.294 -14.749 1.00 84.88 81 THR A C 1
ATOM 665 O O . THR A 1 81 ? 19.844 5.042 -15.839 1.00 84.88 81 THR A O 1
ATOM 668 N N . ILE A 1 82 ? 19.975 5.212 -13.588 1.00 80.00 82 ILE A N 1
ATOM 669 C CA . ILE A 1 82 ? 21.281 4.555 -13.450 1.00 80.00 82 ILE A CA 1
ATOM 670 C C . ILE A 1 82 ? 21.156 3.035 -13.666 1.00 80.00 82 ILE A C 1
ATOM 672 O O . ILE A 1 82 ? 20.047 2.507 -13.796 1.00 80.00 82 ILE A O 1
ATOM 676 N N . GLU A 1 83 ? 22.290 2.338 -13.731 1.00 76.19 83 GLU A N 1
ATOM 677 C CA . GLU A 1 83 ? 22.329 0.877 -13.867 1.00 76.19 83 GLU A CA 1
ATOM 678 C C . GLU A 1 83 ? 21.634 0.154 -12.702 1.00 76.19 83 GLU A C 1
ATOM 680 O O . GLU A 1 83 ? 21.452 0.715 -11.625 1.00 76.19 83 GLU A O 1
ATOM 685 N N . ASP A 1 84 ? 21.194 -1.084 -12.951 1.00 80.12 84 ASP A N 1
ATOM 686 C CA . ASP A 1 84 ? 20.448 -1.948 -12.017 1.00 80.12 84 ASP A CA 1
ATOM 687 C C . ASP A 1 84 ? 19.110 -1.383 -11.478 1.00 80.12 84 ASP A C 1
ATOM 689 O O . ASP A 1 84 ? 18.401 -2.083 -10.752 1.00 80.12 84 ASP A O 1
ATOM 693 N N . ILE A 1 85 ? 18.702 -0.179 -11.899 1.00 90.06 85 ILE A N 1
ATOM 694 C CA . ILE A 1 85 ? 17.414 0.449 -11.579 1.00 90.06 85 ILE A CA 1
ATOM 695 C C . ILE A 1 85 ? 16.617 0.669 -12.864 1.00 90.06 85 ILE A C 1
ATOM 697 O O . ILE A 1 85 ? 17.133 1.155 -13.872 1.00 90.06 85 ILE A O 1
ATOM 701 N N . TYR A 1 86 ? 15.323 0.368 -12.827 1.00 92.81 86 TYR A N 1
ATOM 702 C CA . TYR A 1 86 ? 14.399 0.540 -13.943 1.00 92.81 86 TYR A CA 1
ATOM 703 C C . TYR A 1 86 ? 13.140 1.246 -13.468 1.00 92.81 86 TYR A C 1
ATOM 705 O O . TYR A 1 86 ? 12.340 0.678 -12.728 1.00 92.81 86 TYR A O 1
ATOM 713 N N . LEU A 1 87 ? 12.954 2.486 -13.908 1.00 95.50 87 LEU A N 1
ATOM 714 C CA . LEU A 1 87 ? 11.762 3.262 -13.600 1.00 95.50 87 LEU A CA 1
ATOM 715 C C . LEU A 1 87 ? 10.834 3.297 -14.812 1.00 95.50 87 LEU A C 1
ATOM 717 O O . LEU A 1 87 ? 11.265 3.585 -15.927 1.00 95.50 87 LEU A O 1
ATOM 721 N N . PHE A 1 88 ? 9.552 3.038 -14.584 1.00 95.94 88 PHE A N 1
ATOM 722 C CA . PHE A 1 88 ? 8.512 3.118 -15.597 1.00 95.94 88 PHE A CA 1
ATOM 723 C C . PHE A 1 88 ? 7.407 4.067 -15.166 1.00 95.94 88 PHE A C 1
ATOM 725 O O . PHE A 1 88 ? 6.909 3.973 -14.043 1.00 95.94 88 PHE A O 1
ATOM 732 N N . LYS A 1 89 ? 6.971 4.917 -16.093 1.00 96.69 89 LYS A N 1
ATOM 733 C CA . LYS A 1 89 ? 5.655 5.545 -16.035 1.00 96.69 89 LYS A CA 1
ATOM 734 C C . LYS A 1 89 ? 4.655 4.580 -16.659 1.00 96.69 89 LYS A C 1
ATOM 736 O O . LYS A 1 89 ? 4.845 4.169 -17.799 1.00 96.69 89 LYS A O 1
ATOM 741 N N . GLY A 1 90 ? 3.617 4.198 -15.928 1.00 96.56 90 GLY A N 1
ATOM 742 C CA . GLY A 1 90 ? 2.538 3.364 -16.442 1.00 96.56 90 GLY A CA 1
ATOM 743 C C . GLY A 1 90 ? 1.215 4.113 -16.456 1.00 96.56 90 GLY A C 1
ATOM 744 O O . GLY A 1 90 ? 0.845 4.712 -15.449 1.00 96.56 90 GLY A O 1
ATOM 745 N N . VAL A 1 91 ? 0.499 4.035 -17.574 1.00 96.94 91 VAL A N 1
ATOM 746 C CA . VAL A 1 91 ? -0.880 4.521 -17.715 1.00 96.94 91 VAL A CA 1
ATOM 747 C C . VAL A 1 91 ? -1.786 3.314 -17.896 1.00 96.94 91 VAL A C 1
ATOM 749 O O . VAL A 1 91 ? -1.534 2.478 -18.764 1.00 96.94 91 VAL A O 1
ATOM 752 N N . SER A 1 92 ? -2.810 3.173 -17.061 1.00 96.25 92 SER A N 1
ATOM 753 C CA . SER A 1 92 ? -3.757 2.061 -17.175 1.00 96.25 92 SER A CA 1
ATOM 754 C C . SER A 1 92 ? -4.455 2.056 -18.538 1.00 96.25 92 SER A C 1
ATOM 756 O O . SER A 1 92 ? -4.867 3.097 -19.049 1.00 96.25 92 SER A O 1
ATOM 758 N N . GLN A 1 93 ? -4.607 0.863 -19.114 1.00 93.81 93 GLN A N 1
ATOM 759 C CA . GLN A 1 93 ? -5.308 0.671 -20.386 1.00 93.81 93 GLN A CA 1
ATOM 760 C C . GLN A 1 93 ? -6.831 0.811 -20.255 1.00 93.81 93 GLN A C 1
ATOM 762 O O . GLN A 1 93 ? -7.495 1.158 -21.225 1.00 93.81 93 GLN A O 1
ATOM 767 N N . GLU A 1 94 ? -7.382 0.561 -19.066 1.00 92.25 94 GLU A N 1
ATOM 768 C CA . GLU A 1 94 ? -8.826 0.643 -18.797 1.00 92.25 94 GLU A CA 1
ATOM 769 C C . GLU A 1 94 ? -9.247 2.036 -18.316 1.00 92.25 94 GLU A C 1
ATOM 771 O O . GLU A 1 94 ? -10.363 2.482 -18.567 1.00 92.25 94 GLU A O 1
ATOM 776 N N . ASN A 1 95 ? -8.359 2.722 -17.592 1.00 89.94 95 ASN A N 1
ATOM 777 C CA . ASN A 1 95 ? -8.636 4.016 -16.981 1.00 89.94 95 ASN A CA 1
ATOM 778 C C . ASN A 1 95 ? -7.427 4.945 -17.142 1.00 89.94 95 ASN A C 1
ATOM 780 O O . ASN A 1 95 ? -6.524 4.897 -16.309 1.00 89.94 95 ASN A O 1
ATOM 784 N N . PRO A 1 96 ? -7.424 5.847 -18.134 1.00 91.31 96 PRO A N 1
ATOM 785 C CA . PRO A 1 96 ? -6.310 6.766 -18.355 1.00 91.31 96 PRO A CA 1
ATOM 786 C C . PRO A 1 96 ? -5.969 7.671 -17.160 1.00 91.31 96 PRO A C 1
ATOM 788 O O . PRO A 1 96 ? -4.844 8.145 -17.074 1.00 91.31 96 PRO A O 1
ATOM 791 N N . GLY A 1 97 ? -6.901 7.894 -16.222 1.00 89.56 97 GLY A N 1
ATOM 792 C CA . GLY A 1 97 ? -6.633 8.651 -14.992 1.00 89.56 97 GLY A CA 1
ATOM 793 C C . GLY A 1 97 ? -5.827 7.882 -13.935 1.00 89.56 97 GLY A C 1
ATOM 794 O O . GLY A 1 97 ? -5.449 8.453 -12.915 1.00 89.56 97 GLY A O 1
ATOM 795 N N . ASP A 1 98 ? -5.588 6.588 -14.144 1.00 94.81 98 ASP A N 1
ATOM 796 C CA . ASP A 1 98 ? -4.736 5.753 -13.301 1.00 94.81 98 ASP A CA 1
ATOM 797 C C . ASP A 1 98 ? -3.306 5.728 -13.865 1.00 94.81 98 ASP A C 1
ATOM 799 O O . ASP A 1 98 ? -2.912 4.828 -14.615 1.00 94.81 98 ASP A O 1
ATOM 803 N N . GLU A 1 99 ? -2.550 6.766 -13.503 1.00 95.75 99 GLU A N 1
ATOM 804 C CA . GLU A 1 99 ? -1.134 6.943 -13.826 1.00 95.75 99 GLU A CA 1
ATOM 805 C C . GLU A 1 99 ? -0.259 6.665 -12.598 1.00 95.75 99 GLU A C 1
ATOM 807 O O . GLU A 1 99 ? -0.491 7.212 -11.516 1.00 95.75 99 GLU A O 1
ATOM 812 N N . ARG A 1 100 ? 0.775 5.833 -12.759 1.00 96.62 100 ARG A N 1
ATOM 813 C CA . ARG A 1 100 ? 1.649 5.399 -11.657 1.00 96.62 100 ARG A CA 1
ATOM 814 C C . ARG A 1 100 ? 3.107 5.308 -12.079 1.00 96.62 100 ARG A C 1
ATOM 816 O O . ARG A 1 100 ? 3.423 5.075 -13.245 1.00 96.62 100 ARG A O 1
ATOM 823 N N . LEU A 1 101 ? 3.994 5.396 -11.097 1.00 97.81 101 LEU A N 1
ATOM 824 C CA . LEU A 1 101 ? 5.383 4.973 -11.221 1.00 97.81 101 LEU A CA 1
ATOM 825 C C . LEU A 1 101 ? 5.564 3.539 -10.726 1.00 97.81 101 LEU A C 1
ATOM 827 O O . LEU A 1 101 ? 5.117 3.180 -9.633 1.00 97.81 101 LEU A O 1
ATOM 831 N N . PHE A 1 102 ? 6.290 2.751 -11.512 1.00 98.00 102 PHE A N 1
ATOM 832 C CA . PHE A 1 102 ? 6.764 1.423 -11.147 1.00 98.00 102 PHE A CA 1
ATOM 833 C C . PHE A 1 102 ? 8.286 1.416 -11.212 1.00 98.00 102 PHE A C 1
ATOM 835 O O . PHE A 1 102 ? 8.860 1.549 -12.292 1.00 98.00 102 PHE A O 1
ATOM 842 N N . ALA A 1 103 ? 8.937 1.282 -10.064 1.00 97.50 103 ALA A N 1
ATOM 843 C CA . ALA A 1 103 ? 10.383 1.183 -9.984 1.00 97.50 103 ALA A CA 1
ATOM 844 C C . ALA A 1 103 ? 10.796 -0.258 -9.684 1.00 97.50 103 ALA A C 1
ATOM 846 O O . ALA A 1 103 ? 10.213 -0.905 -8.816 1.00 97.50 103 ALA A O 1
ATOM 847 N N . PHE A 1 104 ? 11.802 -0.751 -10.393 1.00 96.56 104 PHE A N 1
ATOM 848 C CA . PHE A 1 104 ? 12.368 -2.079 -10.216 1.00 96.56 104 PHE A CA 1
ATOM 849 C C . PHE A 1 104 ? 13.860 -1.953 -9.966 1.00 96.56 104 PHE A C 1
ATOM 851 O O . PHE A 1 104 ? 14.517 -1.182 -10.662 1.00 96.56 104 PHE A O 1
ATOM 858 N N . ALA A 1 105 ? 14.397 -2.723 -9.027 1.00 95.44 105 ALA A N 1
ATOM 859 C CA . ALA A 1 105 ? 15.835 -2.760 -8.801 1.00 95.44 105 ALA A CA 1
ATOM 860 C C . ALA A 1 105 ? 16.320 -4.152 -8.394 1.00 95.44 105 ALA A C 1
ATOM 862 O O . ALA A 1 105 ? 15.572 -4.938 -7.806 1.00 95.44 105 ALA A O 1
ATOM 863 N N . GLU A 1 106 ? 17.574 -4.462 -8.711 1.00 93.25 106 GLU A N 1
ATOM 864 C CA . GLU A 1 106 ? 18.229 -5.697 -8.281 1.00 93.25 106 GLU A CA 1
ATOM 865 C C . GLU A 1 106 ? 19.145 -5.430 -7.084 1.00 93.25 106 GLU A C 1
ATOM 867 O O . GLU A 1 106 ? 19.996 -4.549 -7.118 1.00 93.25 106 GLU A O 1
ATOM 872 N N . VAL A 1 107 ? 19.006 -6.231 -6.030 1.00 93.75 107 VAL A N 1
ATOM 873 C CA . VAL A 1 107 ? 19.882 -6.194 -4.856 1.00 93.75 107 VAL A CA 1
ATOM 874 C C . VAL A 1 107 ? 20.747 -7.446 -4.894 1.00 93.75 107 VAL A C 1
ATOM 876 O O . VAL A 1 107 ? 20.258 -8.565 -4.721 1.00 93.75 107 VAL A O 1
ATOM 879 N N . ARG A 1 108 ? 22.032 -7.262 -5.201 1.00 92.62 108 ARG A N 1
ATOM 880 C CA . ARG A 1 108 ? 22.990 -8.360 -5.417 1.00 92.62 108 ARG A CA 1
ATOM 881 C C . ARG A 1 108 ? 23.695 -8.814 -4.142 1.00 92.62 108 ARG A C 1
ATOM 883 O O . ARG A 1 108 ? 24.138 -9.955 -4.085 1.00 92.62 108 ARG A O 1
ATOM 890 N N . ASP A 1 109 ? 23.747 -7.945 -3.140 1.00 91.75 109 ASP A N 1
ATOM 891 C CA . ASP A 1 109 ? 24.426 -8.171 -1.870 1.00 91.75 109 ASP A CA 1
ATOM 892 C C . ASP A 1 109 ? 23.510 -7.800 -0.692 1.00 91.75 109 ASP A C 1
ATOM 894 O O . ASP A 1 109 ? 22.825 -6.774 -0.733 1.00 91.75 109 ASP A O 1
ATOM 898 N N . LEU A 1 110 ? 23.492 -8.666 0.322 1.00 92.19 110 LEU A N 1
ATOM 899 C CA . LEU A 1 110 ? 22.777 -8.515 1.594 1.00 92.19 110 LEU A CA 1
ATOM 900 C C . LEU A 1 110 ? 23.716 -8.718 2.794 1.00 92.19 110 LEU A C 1
ATOM 902 O O . LEU A 1 110 ? 23.248 -8.992 3.896 1.00 92.19 110 LEU A O 1
ATOM 906 N N . THR A 1 111 ? 25.029 -8.620 2.580 1.00 89.56 111 THR A N 1
ATOM 907 C CA . THR A 1 111 ? 26.028 -8.735 3.641 1.00 89.56 111 THR A CA 1
ATOM 908 C C . THR A 1 111 ? 25.770 -7.650 4.686 1.00 89.56 111 THR A C 1
ATOM 910 O O . THR A 1 111 ? 25.790 -6.461 4.341 1.00 89.56 111 THR A O 1
ATOM 913 N N . PRO A 1 112 ? 25.502 -8.026 5.948 1.00 86.31 112 PRO A N 1
ATOM 914 C CA . PRO A 1 112 ? 25.378 -7.050 7.008 1.00 86.31 112 PRO A CA 1
ATOM 915 C C . PRO A 1 112 ? 26.741 -6.428 7.289 1.00 86.31 112 PRO A C 1
ATOM 917 O O . PRO A 1 112 ? 27.753 -7.130 7.312 1.00 86.31 112 PRO A O 1
ATOM 920 N N . SER A 1 113 ? 26.762 -5.127 7.548 1.00 81.06 113 SER A N 1
ATOM 921 C CA . SER A 1 113 ? 27.893 -4.502 8.218 1.00 81.06 113 SER A CA 1
ATOM 922 C C . SER A 1 113 ? 27.506 -4.310 9.672 1.00 81.06 113 SER A C 1
ATOM 924 O O . SER A 1 113 ? 26.546 -3.598 9.970 1.00 81.06 113 SER A O 1
ATOM 926 N N . ASP A 1 114 ? 28.273 -4.902 10.583 1.00 64.56 114 ASP A N 1
ATOM 927 C CA . ASP A 1 114 ? 28.292 -4.398 11.949 1.00 64.56 114 ASP A CA 1
ATOM 928 C C . ASP A 1 114 ? 28.800 -2.949 11.889 1.00 64.56 114 ASP A C 1
ATOM 930 O O . ASP A 1 114 ? 29.652 -2.613 11.063 1.00 64.56 114 ASP A O 1
ATOM 934 N N . VAL A 1 115 ? 28.279 -2.088 12.760 1.00 55.69 115 VAL A N 1
ATOM 935 C CA . VAL A 1 115 ? 28.635 -0.664 12.913 1.00 55.69 115 VAL A CA 1
ATOM 936 C C . VAL A 1 115 ? 27.821 0.327 12.072 1.00 55.69 115 VAL A C 1
ATOM 938 O O . VAL A 1 115 ? 28.348 1.144 11.321 1.00 55.69 115 VAL A O 1
ATOM 941 N N . ASN A 1 116 ? 26.534 0.418 12.393 1.00 53.66 116 ASN A N 1
ATOM 942 C CA . ASN A 1 116 ? 25.997 1.752 12.670 1.00 53.66 116 ASN A CA 1
ATOM 943 C C . ASN A 1 116 ? 26.452 2.125 14.089 1.00 53.66 116 ASN A C 1
ATOM 945 O O . ASN A 1 116 ? 26.453 1.259 14.963 1.00 53.66 116 ASN A O 1
ATOM 949 N N . HIS A 1 117 ? 26.792 3.390 14.365 1.00 54.25 117 HIS A N 1
ATOM 950 C CA . HIS A 1 117 ? 27.241 3.875 15.691 1.00 54.25 117 HIS A CA 1
ATOM 951 C C . HIS A 1 117 ? 26.282 3.572 16.875 1.00 54.25 117 HIS A C 1
ATOM 953 O O . HIS A 1 117 ? 26.589 3.904 18.016 1.00 54.25 117 HIS A O 1
ATOM 959 N N . GLN A 1 118 ? 25.128 2.956 16.608 1.00 60.44 118 GLN A N 1
ATOM 960 C CA . GLN A 1 118 ? 24.028 2.662 17.526 1.00 60.44 118 GLN A CA 1
ATOM 961 C C . GLN A 1 118 ? 23.756 1.150 17.710 1.00 60.44 118 GLN A C 1
ATOM 963 O O . GLN A 1 118 ? 22.822 0.796 18.418 1.00 60.44 118 GLN A O 1
ATOM 968 N N . GLY A 1 119 ? 24.542 0.252 17.093 1.00 67.69 119 GLY A N 1
ATOM 969 C CA . GLY A 1 119 ? 24.416 -1.204 17.297 1.00 67.69 119 GLY A CA 1
ATOM 970 C C . GLY A 1 119 ? 23.255 -1.885 16.558 1.00 67.69 119 GLY A C 1
ATOM 971 O O . GLY A 1 119 ? 22.881 -2.999 16.907 1.00 67.69 119 GLY A O 1
ATOM 972 N N . HIS A 1 120 ? 22.676 -1.235 15.547 1.00 74.19 120 HIS A N 1
ATOM 973 C CA . HIS A 1 120 ? 21.609 -1.819 14.732 1.00 74.19 120 HIS A CA 1
ATOM 974 C C . HIS A 1 120 ? 22.146 -2.504 13.473 1.00 74.19 120 HIS A C 1
ATOM 976 O O . HIS A 1 120 ? 23.108 -2.018 12.876 1.00 74.19 120 HIS A O 1
ATOM 982 N N . LEU A 1 121 ? 21.444 -3.549 13.017 1.00 82.94 121 LEU A N 1
ATOM 983 C CA . LEU A 1 121 ? 21.712 -4.209 11.741 1.00 82.94 121 LEU A CA 1
ATOM 984 C C . LEU A 1 121 ? 21.687 -3.194 10.592 1.00 82.94 121 LEU A C 1
ATOM 986 O O . LEU A 1 121 ? 20.733 -2.416 10.448 1.00 82.94 121 LEU A O 1
ATOM 990 N N . TRP A 1 122 ? 22.720 -3.227 9.757 1.00 85.62 122 TRP A N 1
ATOM 991 C CA . TRP A 1 122 ? 22.848 -2.381 8.581 1.00 85.62 122 TRP A CA 1
ATOM 992 C C . TRP A 1 122 ? 23.208 -3.205 7.358 1.00 85.62 122 TRP A C 1
ATOM 994 O O . TRP A 1 122 ? 24.101 -4.046 7.410 1.00 85.62 122 TRP A O 1
ATOM 1004 N N . ILE A 1 123 ? 22.518 -2.952 6.246 1.00 90.69 123 ILE A N 1
ATOM 1005 C CA . ILE A 1 123 ? 22.766 -3.625 4.970 1.00 90.69 123 ILE A CA 1
ATOM 1006 C C . ILE A 1 123 ? 23.047 -2.542 3.925 1.00 90.69 123 ILE A C 1
ATOM 1008 O O . ILE A 1 123 ? 22.116 -2.089 3.246 1.00 90.69 123 ILE A O 1
ATOM 1012 N N . PRO A 1 124 ? 24.314 -2.111 3.780 1.00 90.31 124 PRO A N 1
ATOM 1013 C CA . PRO A 1 124 ? 24.668 -0.947 2.972 1.00 90.31 124 PRO A CA 1
ATOM 1014 C C . PRO A 1 124 ? 24.136 -1.027 1.540 1.00 90.31 124 PRO A C 1
ATOM 1016 O O . PRO A 1 124 ? 23.560 -0.069 1.033 1.00 90.31 124 PRO A O 1
ATOM 1019 N N . ASN A 1 125 ? 24.275 -2.189 0.896 1.00 91.81 125 ASN A N 1
ATOM 1020 C CA . ASN A 1 125 ? 23.866 -2.358 -0.494 1.00 91.81 125 ASN A CA 1
ATOM 1021 C C . ASN A 1 125 ? 22.336 -2.335 -0.679 1.00 91.81 125 ASN A C 1
ATOM 1023 O O . ASN A 1 125 ? 21.847 -1.759 -1.650 1.00 91.81 125 ASN A O 1
ATOM 1027 N N . LEU A 1 126 ? 21.564 -2.917 0.248 1.00 92.31 126 LEU A N 1
ATOM 1028 C CA . LEU A 1 126 ? 20.098 -2.843 0.203 1.00 92.31 126 LEU A CA 1
ATOM 1029 C C . LEU A 1 126 ? 19.627 -1.396 0.359 1.00 92.31 126 LEU A C 1
ATOM 1031 O O . LEU A 1 126 ? 18.804 -0.931 -0.431 1.00 92.31 126 LEU A O 1
ATOM 1035 N N . GLU A 1 127 ? 20.157 -0.694 1.364 1.00 92.06 127 GLU A N 1
ATOM 1036 C CA . GLU A 1 127 ? 19.795 0.697 1.629 1.00 92.06 127 GLU A CA 1
ATOM 1037 C C . GLU A 1 127 ? 20.194 1.596 0.456 1.00 92.06 127 GLU A C 1
ATOM 1039 O O . GLU A 1 127 ? 19.363 2.363 -0.020 1.00 92.06 127 GLU A O 1
ATOM 1044 N N . PHE A 1 128 ? 21.410 1.448 -0.079 1.00 92.7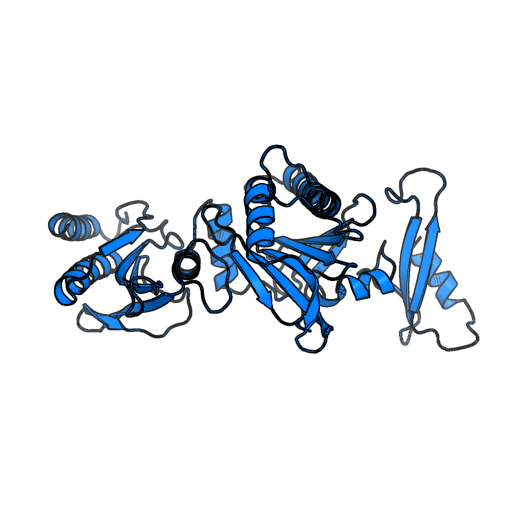5 128 PHE A N 1
ATOM 1045 C CA . PHE A 1 128 ? 21.885 2.207 -1.236 1.00 92.75 128 PHE A CA 1
ATOM 1046 C C . PHE A 1 128 ? 20.980 2.024 -2.461 1.00 92.75 128 PHE A C 1
ATOM 1048 O O . PHE A 1 128 ? 20.474 3.008 -3.002 1.00 92.75 128 PHE A O 1
ATOM 1055 N N . ILE A 1 129 ? 20.708 0.778 -2.870 1.00 94.69 129 ILE A N 1
ATOM 1056 C CA . ILE A 1 129 ? 19.863 0.500 -4.040 1.00 94.69 129 ILE A CA 1
ATOM 1057 C C . ILE A 1 129 ? 18.446 1.043 -3.848 1.00 94.69 129 ILE A C 1
ATOM 1059 O O . ILE A 1 129 ? 17.876 1.641 -4.768 1.00 94.69 129 ILE A O 1
ATOM 1063 N N . LEU A 1 130 ? 17.863 0.863 -2.662 1.00 95.12 130 LEU A N 1
ATOM 1064 C CA . LEU A 1 130 ? 16.536 1.391 -2.381 1.00 95.12 130 LEU A CA 1
ATOM 1065 C C . LEU A 1 130 ? 16.549 2.927 -2.395 1.00 95.12 130 LEU A C 1
ATOM 1067 O O . LEU A 1 130 ? 15.707 3.519 -3.066 1.00 95.12 130 LEU A O 1
ATOM 1071 N N . LEU A 1 131 ? 17.515 3.587 -1.756 1.00 95.12 131 LEU A N 1
ATOM 1072 C CA . LEU A 1 131 ? 17.626 5.048 -1.753 1.00 95.12 131 LEU A CA 1
ATOM 1073 C C . LEU A 1 131 ? 17.817 5.623 -3.160 1.00 95.12 131 LEU A C 1
ATOM 1075 O O . LEU A 1 131 ? 17.121 6.574 -3.510 1.00 95.12 131 LEU A O 1
ATOM 1079 N N . GLU A 1 132 ? 18.663 5.025 -3.997 1.00 95.50 132 GLU A N 1
ATOM 1080 C CA . GLU A 1 132 ? 18.838 5.440 -5.395 1.00 95.50 132 GLU A CA 1
ATOM 1081 C C . GLU A 1 132 ? 17.559 5.251 -6.226 1.00 95.50 132 GLU A C 1
ATOM 1083 O O . GLU A 1 132 ? 17.206 6.078 -7.082 1.00 95.50 132 GLU A O 1
ATOM 1088 N N . THR A 1 133 ? 16.802 4.191 -5.933 1.00 96.69 133 THR A N 1
ATOM 1089 C CA . THR A 1 133 ? 15.504 3.932 -6.565 1.00 96.69 133 THR A CA 1
ATOM 1090 C C . THR A 1 133 ? 14.496 5.016 -6.181 1.00 96.69 133 THR A C 1
ATOM 1092 O O . THR A 1 133 ? 13.864 5.627 -7.049 1.00 96.69 133 THR A O 1
ATOM 1095 N N . LEU A 1 134 ? 14.390 5.318 -4.886 1.00 96.19 134 LEU A N 1
ATOM 1096 C CA . LEU A 1 134 ? 13.510 6.357 -4.349 1.00 96.19 134 LEU A CA 1
ATOM 1097 C C . LEU A 1 134 ? 13.924 7.754 -4.835 1.00 96.19 134 LEU A C 1
ATOM 1099 O O . LEU A 1 134 ? 13.067 8.560 -5.200 1.00 96.19 134 LEU A O 1
ATOM 1103 N N . ALA A 1 135 ? 15.226 8.033 -4.923 1.00 95.25 135 ALA A N 1
ATOM 1104 C CA . ALA A 1 135 ? 15.762 9.274 -5.471 1.00 95.25 135 ALA A CA 1
ATOM 1105 C C . ALA A 1 135 ? 15.410 9.435 -6.957 1.00 95.25 135 ALA A C 1
ATOM 1107 O O . ALA A 1 135 ? 15.022 10.524 -7.383 1.00 95.25 135 ALA A O 1
ATOM 1108 N N . SER A 1 136 ? 15.470 8.355 -7.742 1.00 94.94 136 SER A N 1
ATOM 1109 C CA . SER A 1 136 ? 15.052 8.358 -9.151 1.00 94.94 136 SER A CA 1
ATOM 1110 C C . SER A 1 136 ? 13.565 8.677 -9.311 1.00 94.94 136 SER A C 1
ATOM 1112 O O . SER A 1 136 ? 13.199 9.515 -10.138 1.00 94.94 136 SER A O 1
ATOM 1114 N N . MET A 1 137 ? 12.707 8.090 -8.472 1.00 96.75 137 MET A N 1
ATOM 1115 C CA . MET A 1 137 ? 11.280 8.431 -8.437 1.00 96.75 137 MET A CA 1
ATOM 1116 C C . MET A 1 137 ? 11.058 9.889 -8.028 1.00 96.75 137 MET A C 1
ATOM 1118 O O . MET A 1 137 ? 10.285 10.601 -8.670 1.00 96.75 137 MET A O 1
ATOM 1122 N N . ARG A 1 138 ? 11.765 10.360 -6.993 1.00 95.75 138 ARG A N 1
ATOM 1123 C CA . ARG A 1 138 ? 11.672 11.741 -6.502 1.00 95.75 138 ARG A CA 1
ATOM 1124 C C . ARG A 1 138 ? 12.061 12.747 -7.581 1.00 95.75 138 ARG A C 1
ATOM 1126 O O . ARG A 1 138 ? 11.349 13.730 -7.760 1.00 95.75 138 ARG A O 1
ATOM 1133 N N . ARG A 1 139 ? 13.139 12.484 -8.330 1.00 94.69 139 ARG A N 1
ATOM 1134 C CA . ARG A 1 139 ? 13.590 13.319 -9.456 1.00 94.69 139 ARG A CA 1
ATOM 1135 C C . ARG A 1 139 ? 12.512 13.470 -10.527 1.00 94.69 139 ARG A C 1
ATOM 1137 O O . ARG A 1 139 ? 12.307 14.579 -11.008 1.00 94.69 139 ARG A O 1
ATOM 1144 N N . TYR A 1 140 ? 11.804 12.393 -10.866 1.00 94.94 140 TYR A N 1
ATOM 1145 C CA . TYR A 1 140 ? 10.689 12.458 -11.813 1.00 94.94 140 TYR A CA 1
ATOM 1146 C C . TYR A 1 140 ? 9.491 13.229 -11.236 1.00 94.94 140 TYR A C 1
ATOM 1148 O O . TYR A 1 140 ? 8.985 14.157 -11.860 1.00 94.94 140 TYR A O 1
ATOM 1156 N N . LEU A 1 141 ? 9.063 12.900 -10.012 1.00 94.81 141 LEU A N 1
ATOM 1157 C CA . LEU A 1 141 ? 7.914 13.547 -9.365 1.00 94.81 141 LEU A CA 1
ATOM 1158 C C . LEU A 1 141 ? 8.132 15.045 -9.101 1.00 94.81 141 LEU A C 1
ATOM 1160 O O . LEU A 1 141 ? 7.166 15.805 -9.089 1.00 94.81 141 LEU A O 1
ATOM 1164 N N . ALA A 1 142 ? 9.377 15.479 -8.899 1.00 94.12 142 ALA A N 1
ATOM 1165 C CA . ALA A 1 142 ? 9.728 16.885 -8.708 1.00 94.12 142 ALA A CA 1
ATOM 1166 C C . ALA A 1 142 ? 9.490 17.744 -9.962 1.00 94.12 142 ALA A C 1
ATOM 1168 O O . ALA A 1 142 ? 9.284 18.947 -9.835 1.00 94.12 142 ALA A O 1
ATOM 1169 N N . GLN A 1 143 ? 9.478 17.135 -11.153 1.00 93.69 143 GLN A N 1
ATOM 1170 C CA . GLN A 1 143 ? 9.171 17.819 -12.415 1.00 93.69 143 GLN A CA 1
ATOM 1171 C C . GLN A 1 143 ? 7.663 18.038 -12.604 1.00 93.69 143 GLN A C 1
ATOM 1173 O O . GLN A 1 143 ? 7.251 18.818 -13.461 1.00 93.69 143 GLN A O 1
ATOM 1178 N N . LEU A 1 144 ? 6.827 17.357 -11.812 1.00 92.44 144 LEU A N 1
ATOM 1179 C CA . LEU A 1 144 ? 5.377 17.464 -11.887 1.00 92.44 144 LEU A CA 1
ATOM 1180 C C . LEU A 1 144 ? 4.854 18.521 -10.901 1.00 92.44 144 LEU A C 1
ATOM 1182 O O . LEU A 1 144 ? 5.279 18.552 -9.739 1.00 92.44 144 LEU A O 1
ATOM 1186 N N . PRO A 1 145 ? 3.866 19.343 -11.307 1.00 90.69 145 PRO A N 1
ATOM 1187 C CA . PRO A 1 145 ? 3.127 20.187 -10.377 1.00 90.69 145 PRO A CA 1
ATOM 1188 C C . PRO A 1 145 ? 2.559 19.357 -9.213 1.00 90.69 145 PRO A C 1
ATOM 1190 O O . PRO A 1 145 ? 2.130 18.225 -9.446 1.00 90.69 145 PRO A O 1
ATOM 1193 N N . PRO A 1 146 ? 2.459 19.894 -7.979 1.00 85.19 146 PRO A N 1
ATOM 1194 C CA . PRO A 1 146 ? 1.975 19.138 -6.819 1.00 85.19 146 PRO A CA 1
ATOM 1195 C C . PRO A 1 146 ? 0.635 18.422 -7.037 1.00 85.19 146 PRO A C 1
ATOM 1197 O O . PRO A 1 146 ? 0.464 17.295 -6.584 1.00 85.19 146 PRO A O 1
ATOM 1200 N N . ARG A 1 147 ? -0.287 19.046 -7.785 1.00 83.56 147 ARG A N 1
ATOM 1201 C CA . ARG A 1 147 ? -1.605 18.481 -8.127 1.00 83.56 147 ARG A CA 1
ATOM 1202 C C . ARG A 1 147 ? -1.547 17.289 -9.088 1.00 83.56 147 ARG A C 1
ATOM 1204 O O . ARG A 1 147 ? -2.481 16.500 -9.109 1.00 83.56 147 ARG A O 1
ATOM 1211 N N . ASN A 1 148 ? -0.462 17.161 -9.848 1.00 86.88 148 ASN A N 1
ATOM 1212 C CA . ASN A 1 148 ? -0.267 16.120 -10.857 1.00 86.88 148 ASN A CA 1
ATOM 1213 C C . ASN A 1 148 ? 0.729 15.053 -10.386 1.00 86.88 148 ASN A C 1
ATOM 1215 O O . ASN A 1 148 ? 1.094 14.170 -11.160 1.00 86.88 148 ASN A O 1
ATOM 1219 N N . ARG A 1 149 ? 1.214 15.137 -9.139 1.00 90.38 149 ARG A N 1
ATOM 1220 C CA . ARG A 1 149 ? 2.088 14.105 -8.584 1.00 90.38 149 ARG A CA 1
ATOM 1221 C C . ARG A 1 149 ? 1.342 12.779 -8.556 1.00 90.38 149 ARG A C 1
ATOM 1223 O O . ARG A 1 149 ? 0.192 12.705 -8.123 1.00 90.38 149 ARG A O 1
ATOM 1230 N N . LEU A 1 150 ? 2.025 11.744 -9.022 1.00 94.00 150 LEU A N 1
ATOM 1231 C CA . LEU A 1 150 ? 1.466 10.407 -9.130 1.00 94.00 150 LEU A CA 1
ATOM 1232 C C . LEU A 1 150 ? 1.419 9.753 -7.751 1.00 94.00 150 LEU A C 1
ATOM 1234 O O . LEU A 1 150 ? 2.361 9.869 -6.965 1.00 94.00 150 LEU A O 1
ATOM 1238 N N . TYR A 1 151 ? 0.325 9.055 -7.482 1.00 93.50 151 TYR A N 1
ATOM 1239 C CA . TYR A 1 151 ? 0.103 8.287 -6.262 1.00 93.50 151 TYR A CA 1
ATOM 1240 C C . TYR A 1 151 ? -0.147 6.831 -6.627 1.00 93.50 151 TYR A C 1
ATOM 1242 O O . TYR A 1 151 ? -0.373 6.491 -7.784 1.00 93.50 151 TYR A O 1
ATOM 1250 N N . TRP A 1 152 ? -0.138 5.973 -5.611 1.00 94.44 152 TRP A N 1
ATOM 1251 C CA . TRP A 1 152 ? -0.245 4.530 -5.782 1.00 94.44 152 TRP A CA 1
ATOM 1252 C C . TRP A 1 152 ? 0.974 3.908 -6.485 1.00 94.44 152 TRP A C 1
ATOM 1254 O O . TRP A 1 152 ? 0.890 2.848 -7.108 1.00 94.44 152 TRP A O 1
ATOM 1264 N N . ASN A 1 153 ? 2.126 4.571 -6.361 1.00 96.50 153 ASN A N 1
ATOM 1265 C CA . ASN A 1 153 ? 3.388 4.146 -6.952 1.00 96.50 153 ASN A CA 1
ATOM 1266 C C . ASN A 1 153 ? 3.917 2.884 -6.257 1.00 96.50 153 ASN A C 1
ATOM 1268 O O . ASN A 1 153 ? 3.608 2.621 -5.091 1.00 96.50 153 ASN A O 1
ATOM 1272 N N . ARG A 1 154 ? 4.730 2.092 -6.956 1.00 97.25 154 ARG A N 1
ATOM 1273 C CA . ARG A 1 154 ? 5.275 0.837 -6.422 1.00 97.25 154 ARG A CA 1
ATOM 1274 C C . ARG A 1 154 ? 6.768 0.722 -6.657 1.00 97.25 154 ARG A C 1
ATOM 1276 O O . ARG A 1 154 ? 7.260 1.096 -7.719 1.00 97.25 154 ARG A O 1
ATOM 1283 N N . VAL A 1 155 ? 7.444 0.109 -5.693 1.00 97.44 155 VAL A N 1
ATOM 1284 C CA . VAL A 1 155 ? 8.831 -0.342 -5.828 1.00 97.44 155 VAL A CA 1
ATOM 1285 C C . VAL A 1 155 ? 8.865 -1.865 -5.732 1.00 97.44 155 VAL A C 1
ATOM 1287 O O . VAL A 1 155 ? 8.226 -2.447 -4.853 1.00 97.44 155 VAL A O 1
ATOM 1290 N N . LEU A 1 156 ? 9.597 -2.515 -6.632 1.00 96.50 156 LEU A N 1
ATOM 1291 C CA . LEU A 1 156 ? 9.869 -3.946 -6.599 1.00 96.50 156 LEU A CA 1
ATOM 1292 C C . LEU A 1 156 ? 11.378 -4.195 -6.588 1.00 96.50 156 LEU A C 1
ATOM 1294 O O . LEU A 1 156 ? 12.087 -3.871 -7.535 1.00 96.50 156 LEU A O 1
ATOM 1298 N N . LEU A 1 157 ? 11.862 -4.802 -5.515 1.00 96.25 157 LEU A N 1
ATOM 1299 C CA . LEU A 1 157 ? 13.244 -5.223 -5.361 1.00 96.25 157 LEU A CA 1
ATOM 1300 C C . LEU A 1 157 ? 13.346 -6.715 -5.672 1.00 96.25 157 LEU A C 1
ATOM 1302 O O . LEU A 1 157 ? 12.533 -7.513 -5.205 1.00 96.25 157 LEU A O 1
ATOM 1306 N N . TYR A 1 158 ? 14.349 -7.110 -6.443 1.00 95.44 158 TYR A N 1
ATOM 1307 C CA . TYR A 1 158 ? 14.715 -8.510 -6.617 1.00 95.44 158 TYR A CA 1
ATOM 1308 C C . TYR A 1 158 ? 15.991 -8.786 -5.828 1.00 95.44 158 TYR A C 1
ATOM 1310 O O . TYR A 1 158 ? 17.057 -8.285 -6.186 1.00 95.44 158 TYR A O 1
ATOM 1318 N N . LEU A 1 159 ? 15.888 -9.573 -4.758 1.00 95.25 159 LEU A N 1
ATOM 1319 C CA . LEU A 1 159 ? 17.025 -9.915 -3.907 1.00 95.25 159 LEU A CA 1
ATOM 1320 C C . LEU A 1 159 ? 17.649 -11.216 -4.414 1.00 95.25 159 LEU A C 1
ATOM 1322 O O . LEU A 1 159 ? 17.015 -12.274 -4.426 1.00 95.25 159 LEU A O 1
ATOM 1326 N N . TRP A 1 160 ? 18.901 -11.128 -4.860 1.00 94.38 160 TRP A N 1
ATOM 1327 C CA . TRP A 1 160 ? 19.652 -12.292 -5.320 1.00 94.38 160 TRP A CA 1
ATOM 1328 C C . TRP A 1 160 ? 20.037 -13.223 -4.174 1.00 94.38 160 TRP A C 1
ATOM 1330 O O . TRP A 1 160 ? 19.778 -14.426 -4.303 1.00 94.38 160 TRP A O 1
ATOM 1340 N N . PRO A 1 161 ? 20.630 -12.738 -3.067 1.00 94.81 161 PRO A N 1
ATOM 1341 C CA . PRO A 1 161 ? 20.976 -13.606 -1.954 1.00 94.81 161 PRO A CA 1
ATOM 1342 C C . PRO A 1 161 ? 19.716 -14.080 -1.216 1.00 94.81 161 PRO A C 1
ATOM 1344 O O . PRO A 1 161 ? 18.683 -13.402 -1.247 1.00 94.81 161 PRO A O 1
ATOM 1347 N N . PRO A 1 162 ? 19.765 -15.251 -0.563 1.00 93.62 162 PRO A N 1
ATOM 1348 C CA . PRO A 1 162 ? 18.727 -15.648 0.374 1.00 93.62 162 PRO A CA 1
ATOM 1349 C C . PRO A 1 162 ? 18.599 -14.628 1.505 1.00 93.62 162 PRO A C 1
ATOM 1351 O O . PRO A 1 162 ? 19.598 -14.107 1.994 1.00 93.62 162 PRO A O 1
ATOM 1354 N N . LEU A 1 163 ? 17.369 -14.361 1.924 1.00 92.88 163 LEU A N 1
ATOM 1355 C CA . LEU A 1 163 ? 17.070 -13.505 3.057 1.00 92.88 163 LEU A CA 1
ATOM 1356 C C . LEU A 1 163 ? 17.046 -14.364 4.325 1.00 92.88 163 LEU A C 1
ATOM 1358 O O . LEU A 1 163 ? 16.121 -15.148 4.528 1.00 92.88 163 LEU A O 1
ATOM 1362 N N . THR A 1 164 ? 18.077 -14.222 5.153 1.00 89.19 164 THR A N 1
ATOM 1363 C CA . THR A 1 164 ? 18.231 -14.933 6.437 1.00 89.19 164 THR A CA 1
ATOM 1364 C C . THR A 1 164 ? 17.959 -14.040 7.645 1.00 89.19 164 THR A C 1
ATOM 1366 O O . THR A 1 164 ? 18.160 -14.460 8.778 1.00 89.19 164 THR A O 1
ATOM 1369 N N . ILE A 1 165 ? 17.549 -12.799 7.397 1.00 87.69 165 ILE A N 1
ATOM 1370 C CA . ILE A 1 165 ? 17.411 -11.753 8.406 1.00 87.69 165 ILE A CA 1
ATOM 1371 C C . ILE A 1 165 ? 16.026 -11.858 9.056 1.00 87.69 165 ILE A C 1
ATOM 1373 O O . ILE A 1 165 ? 15.042 -12.001 8.317 1.00 87.69 165 ILE A O 1
ATOM 1377 N N . PRO A 1 166 ? 15.930 -11.784 10.396 1.00 86.19 166 PRO A N 1
ATOM 1378 C CA . PRO A 1 166 ? 14.661 -11.777 11.116 1.00 86.19 166 PRO A CA 1
ATOM 1379 C C . PRO A 1 166 ? 13.704 -10.653 10.679 1.00 86.19 166 PRO A C 1
ATOM 1381 O O . PRO A 1 166 ? 14.112 -9.588 10.209 1.00 86.19 166 PRO A O 1
ATOM 1384 N N . ALA A 1 167 ? 12.398 -10.895 10.809 1.00 84.00 167 ALA A N 1
ATOM 1385 C CA . ALA A 1 167 ? 11.362 -9.974 10.331 1.00 84.00 167 ALA A CA 1
ATOM 1386 C C . ALA A 1 167 ? 11.299 -8.656 11.126 1.00 84.00 167 ALA A C 1
ATOM 1388 O O . ALA A 1 167 ? 10.959 -7.616 10.564 1.00 84.00 167 ALA A O 1
ATOM 1389 N N . ASP A 1 168 ? 11.621 -8.700 12.414 1.00 83.38 168 ASP A N 1
ATOM 1390 C CA . ASP A 1 168 ? 11.744 -7.558 13.320 1.00 83.38 168 ASP A CA 1
ATOM 1391 C C . ASP A 1 168 ? 12.932 -6.666 12.942 1.00 83.38 168 ASP A C 1
ATOM 1393 O O . ASP A 1 168 ? 12.752 -5.465 12.744 1.00 83.38 168 ASP A O 1
ATOM 1397 N N . GLU A 1 169 ? 14.112 -7.242 12.699 1.00 87.44 169 GLU A N 1
ATOM 1398 C CA . GLU A 1 169 ? 15.277 -6.472 12.236 1.00 87.44 169 GLU A CA 1
ATOM 1399 C C . GLU A 1 169 ? 15.029 -5.815 10.869 1.00 87.44 169 GLU A C 1
ATOM 1401 O O . GLU A 1 169 ? 15.414 -4.666 10.637 1.00 87.44 169 GLU A O 1
ATOM 1406 N N . LEU A 1 170 ? 14.328 -6.506 9.963 1.00 87.00 170 LEU A N 1
ATOM 1407 C CA . LEU A 1 170 ? 13.915 -5.927 8.682 1.00 87.00 170 LEU A CA 1
ATOM 1408 C C . LEU A 1 170 ? 12.941 -4.766 8.862 1.00 87.00 170 LEU A C 1
ATOM 1410 O O . LEU A 1 170 ? 13.081 -3.748 8.179 1.00 87.00 170 LEU A O 1
ATOM 1414 N N . GLN A 1 171 ? 11.963 -4.897 9.759 1.00 86.81 171 GLN A N 1
ATOM 1415 C CA . GLN A 1 171 ? 11.035 -3.810 10.051 1.00 86.81 171 GLN A CA 1
ATOM 1416 C C . GLN A 1 171 ? 11.789 -2.582 10.570 1.00 86.81 171 GLN A C 1
ATOM 1418 O O . GLN A 1 171 ? 11.514 -1.479 10.103 1.00 86.81 171 GLN A O 1
ATOM 1423 N N . GLU A 1 172 ? 12.777 -2.763 11.448 1.00 87.25 172 GLU A N 1
ATOM 1424 C CA . GLU A 1 172 ? 13.612 -1.668 11.952 1.00 87.25 172 GLU A CA 1
ATOM 1425 C C . GLU A 1 172 ? 14.423 -0.987 10.839 1.00 87.25 172 GLU A C 1
ATOM 1427 O O . GLU A 1 172 ? 14.472 0.244 10.780 1.00 87.25 172 GLU A O 1
ATOM 1432 N N . ILE A 1 173 ? 14.978 -1.743 9.882 1.00 89.06 173 ILE A N 1
ATOM 1433 C CA . ILE A 1 173 ? 15.621 -1.157 8.691 1.00 89.06 173 ILE A CA 1
ATOM 1434 C C . ILE A 1 173 ? 14.627 -0.267 7.930 1.00 89.06 173 ILE A C 1
ATOM 1436 O O . ILE A 1 173 ? 14.924 0.897 7.651 1.00 89.06 173 ILE A O 1
ATOM 1440 N N . PHE A 1 174 ? 13.425 -0.767 7.625 1.00 89.31 174 PHE A N 1
ATOM 1441 C CA . PHE A 1 174 ? 12.430 0.016 6.884 1.00 89.31 174 PHE A CA 1
ATOM 1442 C C . PHE A 1 174 ? 11.878 1.205 7.682 1.00 89.31 174 PHE A C 1
ATOM 1444 O O . PHE A 1 174 ? 11.618 2.249 7.082 1.00 89.31 174 PHE A O 1
ATOM 1451 N N . LYS A 1 175 ? 11.750 1.096 9.012 1.00 88.69 175 LYS A N 1
ATOM 1452 C CA . LYS A 1 175 ? 11.395 2.217 9.899 1.00 88.69 175 LYS A CA 1
ATOM 1453 C C . LYS A 1 175 ? 12.429 3.337 9.815 1.00 88.69 175 LYS A C 1
ATOM 1455 O O . LYS A 1 175 ? 12.051 4.490 9.637 1.00 88.69 175 LYS A O 1
ATOM 1460 N N . ARG A 1 176 ? 13.730 3.024 9.831 1.00 88.88 176 ARG A N 1
ATOM 1461 C CA . ARG A 1 176 ? 14.785 4.040 9.630 1.00 88.88 176 ARG A CA 1
ATOM 1462 C C . ARG A 1 176 ? 14.720 4.693 8.249 1.00 88.88 176 ARG A C 1
ATOM 1464 O O . ARG A 1 176 ? 15.035 5.870 8.107 1.00 88.88 176 ARG A O 1
ATOM 1471 N N . MET A 1 177 ? 14.299 3.943 7.233 1.00 89.06 177 MET A N 1
ATOM 1472 C CA . MET A 1 177 ? 14.148 4.442 5.862 1.00 89.06 177 MET A CA 1
ATOM 1473 C C . MET A 1 177 ? 12.817 5.163 5.605 1.00 89.06 177 MET A C 1
ATOM 1475 O O . MET A 1 177 ? 12.621 5.701 4.513 1.00 89.06 177 MET A O 1
ATOM 1479 N N . GLN A 1 178 ? 11.915 5.212 6.586 1.00 89.25 178 GLN A N 1
ATOM 1480 C CA . GLN A 1 178 ? 10.590 5.813 6.457 1.00 89.25 178 GLN A CA 1
ATOM 1481 C C . GLN A 1 178 ? 10.622 7.255 5.910 1.00 89.25 178 GLN A C 1
ATOM 1483 O O . GLN A 1 178 ? 9.895 7.507 4.944 1.00 89.25 178 GLN A O 1
ATOM 1488 N N . PRO A 1 179 ? 11.515 8.165 6.360 1.00 90.19 179 PRO A N 1
ATOM 1489 C CA . PRO A 1 179 ? 11.580 9.523 5.810 1.00 90.19 179 PRO A CA 1
ATOM 1490 C C . PRO A 1 179 ? 11.904 9.551 4.310 1.00 90.19 179 PRO A C 1
ATOM 1492 O O . PRO A 1 179 ? 11.461 10.432 3.574 1.00 90.19 179 PRO A O 1
ATOM 1495 N N . ALA A 1 180 ? 12.659 8.565 3.816 1.00 91.25 180 ALA A N 1
ATOM 1496 C CA . ALA A 1 180 ? 12.983 8.460 2.399 1.00 91.25 180 ALA A CA 1
ATOM 1497 C C . ALA A 1 180 ? 11.800 7.955 1.556 1.00 91.25 180 ALA A C 1
ATOM 1499 O O . ALA A 1 180 ? 11.756 8.259 0.361 1.00 91.25 180 ALA A O 1
ATOM 1500 N N . LEU A 1 181 ? 10.850 7.227 2.153 1.00 90.12 181 LEU A N 1
ATOM 1501 C CA . LEU A 1 181 ? 9.634 6.727 1.500 1.00 90.12 181 LEU A CA 1
ATOM 1502 C C . LEU A 1 181 ? 8.544 7.807 1.386 1.00 90.12 181 LEU A C 1
ATOM 1504 O O . LEU A 1 181 ? 7.670 7.725 0.516 1.00 90.12 181 LEU A O 1
ATOM 1508 N N . GLU A 1 182 ? 8.604 8.844 2.223 1.00 87.81 182 GLU A N 1
ATOM 1509 C CA . GLU A 1 182 ? 7.627 9.929 2.231 1.00 87.81 182 GLU A CA 1
ATOM 1510 C C . GLU A 1 182 ? 7.627 10.774 0.948 1.00 87.81 182 GLU A C 1
ATOM 1512 O O . GLU A 1 182 ? 8.630 10.955 0.247 1.00 87.81 182 GLU A O 1
ATOM 1517 N N . GLY A 1 183 ? 6.444 11.309 0.629 1.00 87.38 183 GLY A N 1
ATOM 1518 C CA . GLY A 1 183 ? 6.235 12.203 -0.512 1.00 87.38 183 GLY A CA 1
ATOM 1519 C C . GLY A 1 183 ? 6.300 11.529 -1.888 1.00 87.38 183 GLY A C 1
ATOM 1520 O O . GLY A 1 183 ? 6.106 12.202 -2.899 1.00 87.38 183 GLY A O 1
ATOM 1521 N N . LEU A 1 184 ? 6.532 10.214 -1.946 1.00 92.44 184 LEU A N 1
ATOM 1522 C CA . LEU A 1 184 ? 6.622 9.443 -3.190 1.00 92.44 184 LEU A CA 1
ATOM 1523 C C . LEU A 1 184 ? 5.297 8.809 -3.620 1.00 92.44 184 LEU A C 1
ATOM 1525 O O . LEU A 1 184 ? 5.268 8.082 -4.610 1.00 92.44 184 LEU A O 1
ATOM 1529 N N . GLY A 1 185 ? 4.209 9.039 -2.880 1.00 91.94 185 GLY A N 1
ATOM 1530 C CA . GLY A 1 185 ? 2.890 8.497 -3.208 1.00 91.94 185 GLY A CA 1
ATOM 1531 C C . GLY A 1 185 ? 2.864 6.967 -3.284 1.00 91.94 185 GLY A C 1
ATOM 1532 O O . GLY A 1 185 ? 2.126 6.418 -4.098 1.00 91.94 185 GLY A O 1
ATOM 1533 N N . LEU A 1 186 ? 3.688 6.273 -2.492 1.00 93.81 186 LEU A N 1
ATOM 1534 C CA . LEU A 1 186 ? 3.817 4.817 -2.540 1.00 93.81 186 LEU A CA 1
ATOM 1535 C C . LEU A 1 186 ? 2.539 4.119 -2.039 1.00 93.81 186 LEU A C 1
ATOM 1537 O O . LEU A 1 186 ? 1.991 4.457 -0.990 1.00 93.81 186 LEU A O 1
ATOM 1541 N N . GLU A 1 187 ? 2.075 3.114 -2.784 1.00 93.38 187 GLU A N 1
ATOM 1542 C CA . GLU A 1 187 ? 1.194 2.071 -2.240 1.00 93.38 187 GLU A CA 1
ATOM 1543 C C . GLU A 1 187 ? 2.026 1.120 -1.380 1.00 93.38 187 GLU A C 1
ATOM 1545 O O . GLU A 1 187 ? 1.640 0.806 -0.256 1.00 93.38 187 GLU A O 1
ATOM 1550 N N . LYS A 1 188 ? 3.163 0.659 -1.922 1.00 94.31 188 LYS A N 1
ATOM 1551 C CA . LYS A 1 188 ? 4.044 -0.311 -1.267 1.00 94.31 188 LYS A CA 1
ATOM 1552 C C . LYS A 1 188 ? 5.418 -0.442 -1.915 1.00 94.31 188 LYS A C 1
ATOM 1554 O O . LYS A 1 188 ? 5.583 -0.200 -3.115 1.00 94.31 188 LYS A O 1
ATOM 1559 N N . VAL A 1 189 ? 6.358 -0.937 -1.120 1.00 96.25 189 VAL A N 1
ATOM 1560 C CA . VAL A 1 189 ? 7.612 -1.551 -1.562 1.00 96.25 189 VAL A CA 1
ATOM 1561 C C . VAL A 1 189 ? 7.454 -3.065 -1.433 1.00 96.25 189 VAL A C 1
ATOM 1563 O O . VAL A 1 189 ? 6.914 -3.565 -0.453 1.00 96.25 189 VAL A O 1
ATOM 1566 N N . THR A 1 190 ? 7.883 -3.814 -2.439 1.00 95.88 190 THR A N 1
ATOM 1567 C CA . THR A 1 190 ? 7.879 -5.281 -2.413 1.00 95.88 190 THR A CA 1
ATOM 1568 C C . THR A 1 190 ? 9.271 -5.793 -2.714 1.00 95.88 190 THR A C 1
ATOM 1570 O O . THR A 1 190 ? 9.942 -5.242 -3.576 1.00 95.88 190 THR A O 1
ATOM 1573 N N . ALA A 1 191 ? 9.703 -6.846 -2.035 1.00 95.44 191 ALA A N 1
ATOM 1574 C CA . ALA A 1 191 ? 10.962 -7.515 -2.301 1.00 95.44 191 ALA A CA 1
ATOM 1575 C C . ALA A 1 191 ? 10.699 -8.992 -2.597 1.00 95.44 191 ALA A C 1
ATOM 1577 O O . ALA A 1 191 ? 10.123 -9.710 -1.778 1.00 95.44 191 ALA A O 1
ATOM 1578 N N . ARG A 1 192 ? 11.113 -9.452 -3.779 1.00 95.31 192 ARG A N 1
ATOM 1579 C CA . ARG A 1 192 ? 11.146 -10.873 -4.111 1.00 95.31 192 ARG A CA 1
ATOM 1580 C C . ARG A 1 192 ? 12.396 -11.479 -3.503 1.00 95.31 192 ARG A C 1
ATOM 1582 O O . ARG A 1 192 ? 13.505 -11.086 -3.855 1.00 95.31 192 ARG A O 1
ATOM 1589 N N . VAL A 1 193 ? 12.191 -12.437 -2.611 1.00 95.19 193 VAL A N 1
ATOM 1590 C CA . VAL A 1 193 ? 13.237 -13.016 -1.769 1.00 95.19 193 VAL A CA 1
ATOM 1591 C C . VAL A 1 193 ? 13.188 -14.535 -1.816 1.00 95.19 193 VAL A C 1
ATOM 1593 O O . VAL A 1 193 ? 12.190 -15.143 -2.213 1.00 95.19 193 VAL A O 1
ATOM 1596 N N . ARG A 1 194 ? 14.285 -15.156 -1.392 1.00 94.75 194 ARG A N 1
ATOM 1597 C CA . ARG A 1 194 ? 14.350 -16.587 -1.103 1.00 94.75 194 ARG A CA 1
ATOM 1598 C C . ARG A 1 194 ? 14.629 -16.746 0.382 1.00 94.75 194 ARG A C 1
ATOM 1600 O O . ARG A 1 194 ? 15.645 -16.242 0.834 1.00 94.75 194 ARG A O 1
ATOM 1607 N N . ILE A 1 195 ? 13.755 -17.413 1.117 1.00 92.94 195 ILE A N 1
ATOM 1608 C CA . ILE A 1 195 ? 13.895 -17.629 2.562 1.00 92.94 195 ILE A CA 1
ATOM 1609 C C . ILE A 1 195 ? 14.180 -19.111 2.844 1.00 92.94 195 ILE A C 1
ATOM 1611 O O . ILE A 1 195 ? 13.689 -19.960 2.091 1.00 92.94 195 ILE A O 1
ATOM 1615 N N . PRO A 1 196 ? 14.966 -19.457 3.876 1.00 90.38 196 PRO A N 1
ATOM 1616 C CA . PRO A 1 196 ? 15.123 -20.843 4.312 1.00 90.38 196 PRO A CA 1
ATOM 1617 C C . PRO A 1 196 ? 13.770 -21.445 4.718 1.00 90.38 196 PRO A C 1
ATOM 1619 O O . PRO A 1 196 ? 13.061 -20.878 5.544 1.00 90.38 196 PRO A O 1
ATOM 1622 N N . GLY A 1 197 ? 13.389 -22.569 4.111 1.00 85.69 197 GLY A N 1
ATOM 1623 C CA . GLY A 1 197 ? 12.237 -23.366 4.530 1.00 85.69 197 GLY A CA 1
ATOM 1624 C C . GLY A 1 197 ? 12.588 -24.340 5.657 1.00 85.69 197 GLY A C 1
ATOM 1625 O O . GLY A 1 197 ? 13.760 -24.568 5.952 1.00 85.69 197 GLY A O 1
ATOM 1626 N N . GLU A 1 198 ? 11.570 -24.970 6.247 1.00 81.69 198 GLU A N 1
ATOM 1627 C CA . GLU A 1 198 ? 11.716 -25.917 7.371 1.00 81.69 198 GLU A CA 1
ATOM 1628 C C . GLU A 1 198 ? 12.627 -27.116 7.053 1.00 81.69 198 GLU A C 1
ATOM 1630 O O . GLU A 1 198 ? 13.313 -27.643 7.920 1.00 81.69 198 GLU A O 1
ATOM 1635 N N . ASN A 1 199 ? 12.673 -27.527 5.786 1.00 85.19 199 ASN A N 1
ATOM 1636 C CA . ASN A 1 199 ? 13.501 -28.627 5.283 1.00 85.19 199 ASN A CA 1
ATOM 1637 C C . ASN A 1 199 ? 14.910 -28.187 4.838 1.00 85.19 199 ASN A C 1
ATOM 1639 O O . ASN A 1 199 ? 15.613 -28.955 4.182 1.00 85.19 199 ASN A O 1
ATOM 1643 N N . GLY A 1 200 ? 15.301 -26.940 5.115 1.00 81.81 200 GLY A N 1
ATOM 1644 C CA . GLY A 1 200 ? 16.561 -26.349 4.661 1.00 81.81 200 GLY A CA 1
ATOM 1645 C C . GLY A 1 200 ? 16.587 -25.958 3.177 1.00 81.81 200 GLY A C 1
ATOM 1646 O O . GLY A 1 200 ? 17.561 -25.355 2.728 1.00 81.81 200 GLY A O 1
ATOM 1647 N N . MET A 1 201 ? 15.532 -26.242 2.400 1.00 90.50 201 MET A N 1
ATOM 1648 C CA . MET A 1 201 ? 15.422 -25.768 1.019 1.00 90.50 201 MET A CA 1
ATOM 1649 C C . MET A 1 201 ? 14.921 -24.327 0.981 1.00 90.50 201 MET A C 1
ATOM 1651 O O . MET A 1 201 ? 14.017 -23.936 1.715 1.00 90.50 201 MET A O 1
ATOM 1655 N N . LEU A 1 202 ? 15.479 -23.530 0.074 1.00 92.50 202 LEU A N 1
ATOM 1656 C CA . LEU A 1 202 ? 15.050 -22.150 -0.113 1.00 92.50 202 LEU A CA 1
ATOM 1657 C C . LEU A 1 202 ? 13.668 -22.087 -0.777 1.00 92.50 202 LEU A C 1
ATOM 1659 O O . LEU A 1 202 ? 13.482 -22.594 -1.885 1.00 92.50 202 LEU A O 1
ATOM 1663 N N . LYS A 1 203 ? 12.724 -21.391 -0.140 1.00 93.31 203 LYS A N 1
ATOM 1664 C CA . LYS A 1 203 ? 11.390 -21.094 -0.672 1.00 93.31 203 LYS A CA 1
ATOM 1665 C C . LYS A 1 203 ? 11.334 -19.654 -1.178 1.00 93.31 203 LYS A C 1
ATOM 1667 O O . LYS A 1 203 ? 11.864 -18.741 -0.551 1.00 93.31 203 LYS A O 1
ATOM 1672 N N . ALA A 1 204 ? 10.679 -19.431 -2.316 1.00 93.25 204 ALA A N 1
ATOM 1673 C CA . ALA A 1 204 ? 10.416 -18.080 -2.802 1.00 93.25 204 ALA A CA 1
ATOM 1674 C C . ALA A 1 204 ? 9.313 -17.409 -1.967 1.00 93.25 204 ALA A C 1
ATOM 1676 O O . ALA A 1 204 ? 8.276 -18.017 -1.704 1.00 93.25 204 ALA A O 1
ATOM 1677 N N . ALA A 1 205 ? 9.519 -16.147 -1.600 1.00 94.25 205 ALA A N 1
ATOM 1678 C CA . ALA A 1 205 ? 8.550 -15.333 -0.875 1.00 94.25 205 ALA A CA 1
ATOM 1679 C C . ALA A 1 205 ? 8.567 -13.882 -1.378 1.00 94.25 205 ALA A C 1
ATOM 1681 O O . ALA A 1 205 ? 9.497 -13.444 -2.062 1.00 94.25 205 ALA A O 1
ATOM 1682 N N . ILE A 1 206 ? 7.513 -13.141 -1.048 1.00 94.62 206 ILE A N 1
ATOM 1683 C CA . ILE A 1 206 ? 7.415 -11.697 -1.240 1.00 94.62 206 ILE A CA 1
ATOM 1684 C C . ILE A 1 206 ? 7.361 -11.052 0.138 1.00 94.62 206 ILE A C 1
ATOM 1686 O O . ILE A 1 206 ? 6.402 -11.268 0.877 1.00 94.62 206 ILE A O 1
ATOM 1690 N N . LEU A 1 207 ? 8.366 -10.243 0.458 1.00 94.69 207 LEU A N 1
ATOM 1691 C CA . LEU A 1 207 ? 8.283 -9.287 1.553 1.00 94.69 207 LEU A CA 1
ATOM 1692 C C . LEU A 1 207 ? 7.542 -8.055 1.038 1.00 94.69 207 LEU A C 1
ATOM 1694 O O . LEU A 1 207 ? 7.946 -7.446 0.049 1.00 94.69 207 LEU A O 1
ATOM 1698 N N . GLU A 1 208 ? 6.442 -7.703 1.680 1.00 94.38 208 GLU A N 1
ATOM 1699 C CA . GLU A 1 208 ? 5.674 -6.505 1.378 1.00 94.38 208 GLU A CA 1
ATOM 1700 C C . GLU A 1 208 ? 5.825 -5.500 2.511 1.00 94.38 208 GLU A C 1
ATOM 1702 O O . GLU A 1 208 ? 5.646 -5.848 3.673 1.00 94.38 208 GLU A O 1
ATOM 1707 N N . VAL A 1 209 ? 6.129 -4.258 2.145 1.00 93.06 209 VAL A N 1
ATOM 1708 C CA . VAL A 1 209 ? 6.272 -3.121 3.047 1.00 93.06 209 VAL A CA 1
ATOM 1709 C C . VAL A 1 209 ? 5.282 -2.049 2.615 1.00 93.06 209 VAL A C 1
ATOM 1711 O O . VAL A 1 209 ? 5.333 -1.548 1.487 1.00 93.06 209 VAL A O 1
ATOM 1714 N N . THR A 1 210 ? 4.361 -1.704 3.504 1.00 90.50 210 THR A N 1
ATOM 1715 C CA . THR A 1 210 ? 3.317 -0.700 3.268 1.00 90.50 210 THR A CA 1
ATOM 1716 C C . THR A 1 210 ? 3.388 0.406 4.303 1.00 90.50 210 THR A C 1
ATOM 1718 O O . THR A 1 210 ? 3.717 0.156 5.459 1.00 90.50 210 THR A O 1
ATOM 1721 N N . GLN A 1 211 ? 2.991 1.608 3.887 1.00 83.31 211 GLN A N 1
ATOM 1722 C CA . GLN A 1 211 ? 2.819 2.761 4.766 1.00 83.31 211 GLN A CA 1
ATOM 1723 C C . GLN A 1 211 ? 1.377 3.281 4.614 1.00 83.31 211 GLN A C 1
ATOM 1725 O O . GLN A 1 211 ? 1.118 4.190 3.817 1.00 83.31 211 GLN A O 1
ATOM 1730 N N . PRO A 1 212 ? 0.393 2.633 5.271 1.00 66.81 212 PRO A N 1
ATOM 1731 C CA . PRO A 1 212 ? -1.027 2.935 5.083 1.00 66.81 212 PRO A CA 1
ATOM 1732 C C . PRO A 1 212 ? -1.402 4.349 5.565 1.00 66.81 212 PRO A C 1
ATOM 1734 O O . PRO A 1 212 ? -2.211 5.001 4.900 1.00 66.81 212 PRO A O 1
ATOM 1737 N N . ALA A 1 213 ? -0.766 4.856 6.632 1.00 67.38 213 ALA A N 1
ATOM 1738 C CA . ALA A 1 213 ? -0.886 6.234 7.124 1.00 67.38 213 ALA A CA 1
ATOM 1739 C C . ALA A 1 213 ? 0.131 6.541 8.238 1.00 67.38 213 ALA A C 1
ATOM 1741 O O . ALA A 1 213 ? 0.689 5.619 8.826 1.00 67.38 213 ALA A O 1
ATOM 1742 N N . GLY A 1 214 ? 0.329 7.824 8.568 1.00 65.69 214 GLY A N 1
ATOM 1743 C CA . GLY A 1 214 ? 0.954 8.243 9.836 1.00 65.69 214 GLY A CA 1
ATOM 1744 C C . GLY A 1 214 ? 2.412 7.821 10.041 1.00 65.69 214 GLY A C 1
ATOM 1745 O O . GLY A 1 214 ? 2.873 7.775 11.171 1.00 65.69 214 GLY A O 1
ATOM 1746 N N . GLY A 1 215 ? 3.117 7.466 8.965 1.00 71.31 215 GLY A N 1
ATOM 1747 C CA . GLY A 1 215 ? 4.501 6.997 9.041 1.00 71.31 215 GLY A CA 1
ATOM 1748 C C . GLY A 1 215 ? 4.670 5.566 9.553 1.00 71.31 215 GLY A C 1
ATOM 1749 O O . GLY A 1 215 ? 5.798 5.097 9.636 1.00 71.31 215 GLY A O 1
ATOM 1750 N N . VAL A 1 216 ? 3.585 4.839 9.833 1.00 81.38 216 VAL A N 1
ATOM 1751 C CA . VAL A 1 216 ? 3.691 3.470 10.345 1.00 81.38 216 VAL A CA 1
ATOM 1752 C C . VAL A 1 216 ? 4.092 2.520 9.227 1.00 81.38 216 VAL A C 1
ATOM 1754 O O . VAL A 1 216 ? 3.447 2.460 8.176 1.00 81.38 216 VAL A O 1
ATOM 1757 N N . VAL A 1 217 ? 5.167 1.775 9.471 1.00 87.00 217 VAL A N 1
ATOM 1758 C CA . VAL A 1 217 ? 5.698 0.770 8.556 1.00 87.00 217 VAL A CA 1
ATOM 1759 C C . VAL A 1 217 ? 5.152 -0.592 8.957 1.00 87.00 217 VAL A C 1
ATOM 1761 O O . VAL A 1 217 ? 5.472 -1.115 10.024 1.00 87.00 217 VAL A O 1
ATOM 1764 N N . VAL A 1 218 ? 4.358 -1.176 8.063 1.00 88.56 218 VAL A N 1
ATOM 1765 C CA . VAL A 1 218 ? 3.847 -2.540 8.212 1.00 88.56 218 VAL A CA 1
ATOM 1766 C C . VAL A 1 218 ? 4.591 -3.440 7.243 1.00 88.56 218 VAL A C 1
ATOM 1768 O O . VAL A 1 218 ? 4.648 -3.144 6.044 1.00 88.56 218 VAL A O 1
ATOM 1771 N N . THR A 1 219 ? 5.144 -4.538 7.755 1.00 91.12 219 THR A N 1
ATOM 1772 C CA . THR A 1 219 ? 5.806 -5.556 6.932 1.00 91.12 219 THR A CA 1
ATOM 1773 C C . THR A 1 219 ? 5.076 -6.887 7.020 1.00 91.12 219 THR A C 1
ATOM 1775 O O . THR A 1 219 ? 4.514 -7.237 8.055 1.00 91.12 219 THR A O 1
ATOM 1778 N N . ARG A 1 220 ? 5.045 -7.636 5.917 1.00 91.06 220 ARG A N 1
ATOM 1779 C CA . ARG A 1 220 ? 4.460 -8.981 5.889 1.00 91.06 220 ARG A CA 1
ATOM 1780 C C . ARG A 1 220 ? 5.078 -9.846 4.810 1.00 91.06 220 ARG A C 1
ATOM 1782 O O . ARG A 1 220 ? 5.383 -9.361 3.719 1.00 91.06 220 ARG A O 1
ATOM 1789 N N . PHE A 1 221 ? 5.179 -11.140 5.082 1.00 91.75 221 PHE A N 1
ATOM 1790 C CA . PHE A 1 221 ? 5.571 -12.132 4.089 1.00 91.75 221 PHE A CA 1
ATOM 1791 C C . PHE A 1 221 ? 4.343 -12.739 3.415 1.00 91.75 221 PHE A C 1
ATOM 1793 O O . PHE A 1 221 ? 3.319 -13.004 4.043 1.00 91.75 221 PHE A O 1
ATOM 1800 N N . ARG A 1 222 ? 4.436 -12.946 2.103 1.00 91.50 222 ARG A N 1
ATOM 1801 C CA . ARG A 1 222 ? 3.409 -13.603 1.290 1.00 91.50 222 ARG A CA 1
ATOM 1802 C C . ARG A 1 222 ? 4.045 -14.568 0.309 1.00 91.50 222 ARG A C 1
ATOM 1804 O O . ARG A 1 222 ? 5.202 -14.412 -0.083 1.00 91.50 222 ARG A O 1
ATOM 1811 N N . GLU A 1 223 ? 3.263 -15.538 -0.140 1.00 91.25 223 GLU A N 1
ATOM 1812 C CA . GLU A 1 223 ? 3.668 -16.366 -1.269 1.00 91.25 223 GLU A CA 1
ATOM 1813 C C . GLU A 1 223 ? 3.678 -15.543 -2.570 1.00 91.25 223 GLU A C 1
ATOM 1815 O O . GLU A 1 223 ? 2.848 -14.638 -2.741 1.00 91.25 223 GLU A O 1
ATOM 1820 N N . PRO A 1 224 ? 4.611 -15.813 -3.500 1.00 89.94 224 PRO A N 1
ATOM 1821 C CA . PRO A 1 224 ? 4.637 -15.135 -4.787 1.00 89.94 224 PRO A CA 1
ATOM 1822 C C . PRO A 1 224 ? 3.376 -15.431 -5.600 1.00 89.94 224 PRO A C 1
ATOM 1824 O O . PRO A 1 224 ? 3.069 -16.580 -5.895 1.00 89.94 224 PRO A O 1
ATOM 1827 N N . GLY A 1 225 ? 2.654 -14.378 -5.982 1.00 87.94 225 GLY A N 1
ATOM 1828 C CA . GLY A 1 225 ? 1.471 -14.494 -6.830 1.00 87.94 225 GLY A CA 1
ATOM 1829 C C . GLY A 1 225 ? 1.790 -14.302 -8.311 1.00 87.94 225 GLY A C 1
ATOM 1830 O O . GLY A 1 225 ? 2.555 -13.410 -8.673 1.00 87.94 225 GLY A O 1
ATOM 1831 N N . GLU A 1 226 ? 1.105 -15.052 -9.173 1.00 88.19 226 GLU A N 1
ATOM 1832 C CA . GLU A 1 226 ? 1.218 -14.961 -10.639 1.00 88.19 226 GLU A CA 1
ATOM 1833 C C . GLU A 1 226 ? 0.151 -14.048 -11.267 1.00 88.19 226 GLU A C 1
ATOM 1835 O O . GLU A 1 226 ? -0.229 -14.187 -12.427 1.00 88.19 226 GLU A O 1
ATOM 1840 N N . GLN A 1 227 ? -0.360 -13.086 -10.500 1.00 92.50 227 GLN A N 1
ATOM 1841 C CA . GLN A 1 227 ? -1.375 -12.163 -10.997 1.00 92.50 227 GLN A CA 1
ATOM 1842 C C . GLN A 1 227 ? -0.754 -10.850 -11.495 1.00 92.50 227 GLN A C 1
ATOM 1844 O O . GLN A 1 227 ? 0.117 -10.279 -10.813 1.00 92.50 227 GLN A O 1
ATOM 1849 N N . PRO A 1 228 ? -1.249 -10.317 -12.628 1.00 93.81 228 PRO A N 1
ATOM 1850 C CA . PRO A 1 228 ? -0.960 -8.959 -13.064 1.00 93.81 228 PRO A CA 1
ATOM 1851 C C . PRO A 1 228 ? -1.295 -7.916 -11.996 1.00 93.81 228 PRO A C 1
ATOM 1853 O O . PRO A 1 228 ? -2.163 -8.104 -11.137 1.00 93.81 228 PRO A O 1
ATOM 1856 N N . VAL A 1 229 ? -0.628 -6.770 -12.072 1.00 92.88 229 VAL A N 1
ATOM 1857 C CA . VAL A 1 229 ? -0.988 -5.593 -11.289 1.00 92.88 229 VAL A CA 1
ATOM 1858 C C . VAL A 1 229 ? -2.351 -5.099 -11.761 1.00 92.88 229 VAL A C 1
ATOM 1860 O O . VAL A 1 229 ? -2.538 -4.751 -12.925 1.00 92.88 229 VAL A O 1
ATOM 1863 N N . ARG A 1 230 ? -3.315 -5.068 -10.841 1.00 93.44 230 ARG A N 1
ATOM 1864 C CA . ARG A 1 230 ? -4.658 -4.553 -11.114 1.00 93.44 230 ARG A CA 1
ATOM 1865 C C . ARG A 1 230 ? -4.657 -3.022 -11.209 1.00 93.44 230 ARG A C 1
ATOM 1867 O O . ARG A 1 230 ? -3.912 -2.334 -10.490 1.00 93.44 230 ARG A O 1
ATOM 1874 N N . THR A 1 231 ? -5.522 -2.517 -12.077 1.00 93.12 231 THR A N 1
ATOM 1875 C CA . THR A 1 231 ? -5.908 -1.104 -12.183 1.00 93.12 231 THR A CA 1
ATOM 1876 C C . THR A 1 231 ? -6.626 -0.659 -10.897 1.00 93.12 231 THR A C 1
ATOM 1878 O O . THR A 1 231 ? -6.918 -1.478 -10.016 1.00 93.12 231 THR A O 1
ATOM 1881 N N . LEU A 1 232 ? -6.799 0.650 -10.688 1.00 92.38 232 LEU A N 1
ATOM 1882 C CA . LEU A 1 232 ? -7.451 1.160 -9.476 1.00 92.38 232 LEU A CA 1
ATOM 1883 C C . LEU A 1 232 ? -8.934 0.769 -9.465 1.00 92.38 232 LEU A C 1
ATOM 1885 O O . LEU A 1 232 ? -9.688 1.168 -10.351 1.00 92.38 232 LEU A O 1
ATOM 1889 N N . SER A 1 233 ? -9.362 0.068 -8.411 1.00 91.62 233 SER A N 1
ATOM 1890 C CA . SER A 1 233 ? -10.784 -0.063 -8.078 1.00 91.62 233 SER A CA 1
ATOM 1891 C C . SER A 1 233 ? -11.352 1.267 -7.582 1.00 91.62 233 SER A C 1
ATOM 1893 O O . SER A 1 233 ? -10.593 2.153 -7.184 1.00 91.62 233 SER A O 1
ATOM 1895 N N . ASP A 1 234 ? -12.677 1.404 -7.536 1.00 89.19 234 ASP A N 1
ATOM 1896 C CA . ASP A 1 234 ? -13.322 2.645 -7.084 1.00 89.19 234 ASP A CA 1
ATOM 1897 C C . ASP A 1 234 ? -12.956 3.015 -5.642 1.00 89.19 234 ASP A C 1
ATOM 1899 O O . ASP A 1 234 ? -12.614 4.168 -5.376 1.00 89.19 234 ASP A O 1
ATOM 1903 N N . TYR A 1 235 ? -12.866 2.023 -4.749 1.00 91.69 235 TYR A N 1
ATOM 1904 C CA . TYR A 1 235 ? -12.307 2.199 -3.404 1.00 91.69 235 TYR A CA 1
ATOM 1905 C C . TYR A 1 235 ? -10.906 2.830 -3.444 1.00 91.69 235 TYR A C 1
ATOM 1907 O O . TYR A 1 235 ? -10.641 3.851 -2.810 1.00 91.69 235 TYR A O 1
ATOM 1915 N N . LYS A 1 236 ? -9.992 2.262 -4.243 1.00 92.00 236 LYS A N 1
ATOM 1916 C CA . LYS A 1 236 ? -8.611 2.756 -4.320 1.00 92.00 236 LYS A CA 1
ATOM 1917 C C . LYS A 1 236 ? -8.523 4.132 -4.979 1.00 92.00 236 LYS A C 1
ATOM 1919 O O . LYS A 1 236 ? -7.662 4.918 -4.595 1.00 92.00 236 LYS A O 1
ATOM 1924 N N . LYS A 1 237 ? -9.417 4.462 -5.919 1.00 91.44 237 LYS A N 1
ATOM 1925 C CA . LYS A 1 237 ? -9.523 5.822 -6.477 1.00 91.44 237 LYS A CA 1
ATOM 1926 C C . LYS A 1 237 ? -9.851 6.837 -5.380 1.00 91.44 237 LYS A C 1
ATOM 1928 O O . LYS A 1 237 ? -9.226 7.895 -5.347 1.00 91.44 237 LYS A O 1
ATOM 1933 N N . GLN A 1 238 ? -10.769 6.516 -4.462 1.00 90.62 238 GLN A N 1
ATOM 1934 C CA . GLN A 1 238 ? -11.074 7.394 -3.324 1.00 90.62 238 GLN A CA 1
ATOM 1935 C C . GLN A 1 238 ? -9.878 7.543 -2.381 1.00 90.62 238 GLN A C 1
ATOM 1937 O O . GLN A 1 238 ? -9.530 8.664 -2.010 1.00 90.62 238 GLN A O 1
ATOM 1942 N N . VAL A 1 239 ? -9.182 6.443 -2.075 1.00 91.81 239 VAL A N 1
ATOM 1943 C CA . VAL A 1 239 ? -7.964 6.476 -1.247 1.00 91.81 239 VAL A CA 1
ATOM 1944 C C . VAL A 1 239 ? -6.900 7.380 -1.880 1.00 91.81 239 VAL A C 1
ATOM 1946 O O . VAL A 1 239 ? -6.341 8.246 -1.208 1.00 91.81 239 VAL A O 1
ATOM 1949 N N . VAL A 1 240 ? -6.644 7.230 -3.184 1.00 91.19 240 VAL A N 1
ATOM 1950 C CA . VAL A 1 240 ? -5.694 8.072 -3.930 1.00 91.19 240 VAL A CA 1
ATOM 1951 C C . VAL A 1 240 ? -6.111 9.543 -3.902 1.00 91.19 240 VAL A C 1
ATOM 1953 O O . VAL A 1 240 ? -5.285 10.406 -3.603 1.00 91.19 240 VAL A O 1
ATOM 1956 N N . LYS A 1 241 ? -7.391 9.837 -4.154 1.00 90.06 241 LYS A N 1
ATOM 1957 C CA . LYS A 1 241 ? -7.938 11.201 -4.155 1.00 90.06 241 LYS A CA 1
ATOM 1958 C C . LYS A 1 241 ? -7.791 11.889 -2.796 1.00 90.06 241 LYS A C 1
ATOM 1960 O O . LYS A 1 241 ? -7.477 13.078 -2.747 1.00 90.06 241 LYS A O 1
ATOM 1965 N N . LEU A 1 242 ? -8.014 11.167 -1.699 1.00 90.00 242 LEU A N 1
ATOM 1966 C CA . LEU A 1 242 ? -7.822 11.702 -0.351 1.00 90.00 242 LEU A CA 1
ATOM 1967 C C . LEU A 1 242 ? -6.342 11.915 -0.034 1.00 90.00 242 LEU A C 1
ATOM 1969 O O . LEU A 1 242 ? -5.977 13.001 0.415 1.00 90.00 242 LEU A O 1
ATOM 1973 N N . ARG A 1 243 ? -5.472 10.960 -0.380 1.00 88.19 243 ARG A N 1
ATOM 1974 C CA . ARG A 1 243 ? -4.019 11.103 -0.192 1.00 88.19 243 ARG A CA 1
ATOM 1975 C C . ARG A 1 243 ? -3.440 12.294 -0.956 1.00 88.19 243 ARG A C 1
ATOM 1977 O O . ARG A 1 243 ? -2.617 13.017 -0.404 1.00 88.19 243 ARG A O 1
ATOM 1984 N N . GLN A 1 244 ? -3.919 12.568 -2.172 1.00 87.00 244 GLN A N 1
ATOM 1985 C CA . GLN A 1 244 ? -3.552 13.769 -2.941 1.00 87.00 244 GLN A CA 1
ATOM 1986 C C . GLN A 1 244 ? -3.877 15.085 -2.217 1.00 87.00 244 GLN A C 1
ATOM 1988 O O . GLN A 1 244 ? -3.249 16.106 -2.490 1.00 87.00 244 GLN A O 1
ATOM 1993 N N . ARG A 1 245 ? -4.847 15.069 -1.296 1.00 86.94 245 ARG A N 1
ATOM 1994 C CA . ARG A 1 245 ? -5.244 16.209 -0.458 1.00 86.94 245 ARG A CA 1
ATOM 1995 C C . ARG A 1 245 ? -4.587 16.191 0.927 1.00 86.94 245 ARG A C 1
ATOM 1997 O O . ARG A 1 245 ? -4.927 17.029 1.751 1.00 86.94 245 ARG A O 1
ATOM 2004 N N . GLY A 1 246 ? -3.682 15.245 1.191 1.00 84.94 246 GLY A N 1
ATOM 2005 C CA . GLY A 1 246 ? -3.081 15.046 2.512 1.00 84.94 246 GLY A CA 1
ATOM 2006 C C . GLY A 1 246 ? -4.045 14.455 3.545 1.00 84.94 246 GLY A C 1
ATOM 2007 O O . GLY A 1 246 ? -3.803 14.578 4.739 1.00 84.94 246 GLY A O 1
ATOM 2008 N N . LEU A 1 247 ? -5.142 13.836 3.097 1.00 87.38 247 LEU A N 1
ATOM 2009 C CA . LEU A 1 247 ? -6.169 13.250 3.953 1.00 87.38 247 LEU A CA 1
ATOM 2010 C C . LEU A 1 247 ? -6.072 11.724 3.948 1.00 87.38 247 LEU A C 1
ATOM 2012 O O . LEU A 1 247 ? -5.647 11.109 2.965 1.00 87.38 247 LEU A O 1
ATOM 2016 N N . LEU A 1 248 ? -6.504 11.116 5.049 1.00 86.75 248 LEU A N 1
ATOM 2017 C CA . LEU A 1 248 ? -6.568 9.670 5.199 1.00 86.75 248 LEU A CA 1
ATOM 2018 C C . LEU A 1 248 ? -7.988 9.171 4.947 1.00 86.75 248 LEU A C 1
ATOM 2020 O O . LEU A 1 248 ? -8.955 9.804 5.366 1.00 86.75 248 LEU A O 1
ATOM 2024 N N . TYR A 1 249 ? -8.106 8.021 4.284 1.00 91.62 249 TYR A N 1
ATOM 2025 C CA . TYR A 1 249 ? -9.388 7.341 4.183 1.00 91.62 249 TYR A CA 1
ATOM 2026 C C . TYR A 1 249 ? -9.633 6.492 5.440 1.00 91.62 249 TYR A C 1
ATOM 2028 O O . TYR A 1 249 ? -8.749 5.703 5.784 1.00 91.62 249 TYR A O 1
ATOM 2036 N N . PRO A 1 250 ? -10.789 6.602 6.125 1.00 92.94 250 PRO A N 1
ATOM 2037 C CA . PRO A 1 250 ? -11.028 5.939 7.411 1.00 92.94 250 PRO A CA 1
ATOM 2038 C C . PRO A 1 250 ? -10.766 4.441 7.428 1.00 92.94 250 PRO A C 1
ATOM 2040 O O . PRO A 1 250 ? -10.167 3.922 8.362 1.00 92.94 250 PRO A O 1
ATOM 2043 N N . TYR A 1 251 ? -11.150 3.742 6.365 1.00 93.62 251 TYR A N 1
ATOM 2044 C CA . TYR A 1 251 ? -10.941 2.304 6.264 1.00 93.62 251 TYR A CA 1
ATOM 2045 C C . TYR A 1 251 ? -9.462 1.904 6.188 1.00 93.62 251 TYR A C 1
ATOM 2047 O O . TYR A 1 251 ? -9.105 0.807 6.610 1.00 93.62 251 TYR A O 1
ATOM 2055 N N . GLU A 1 252 ? -8.575 2.789 5.724 1.00 90.62 252 GLU A N 1
ATOM 2056 C CA . GLU A 1 252 ? -7.126 2.559 5.796 1.00 90.62 252 GLU A CA 1
ATOM 2057 C C . GLU A 1 252 ? -6.603 2.729 7.230 1.00 90.62 252 GLU A C 1
ATOM 2059 O O . GLU A 1 252 ? -5.685 2.016 7.630 1.00 90.62 252 GLU A O 1
ATOM 2064 N N . LEU A 1 253 ? -7.209 3.627 8.019 1.00 91.06 253 LEU A N 1
ATOM 2065 C CA . LEU A 1 253 ? -6.909 3.763 9.446 1.00 91.06 253 LEU A CA 1
ATOM 2066 C C . LEU A 1 253 ? -7.399 2.549 10.234 1.00 91.06 253 LEU A C 1
ATOM 2068 O O . LEU A 1 253 ? -6.656 2.018 11.048 1.00 91.06 253 LEU A O 1
ATOM 2072 N N . ILE A 1 254 ? -8.614 2.073 9.952 1.00 93.12 254 ILE A N 1
ATOM 2073 C CA . ILE A 1 254 ? -9.156 0.854 10.561 1.00 93.12 254 ILE A CA 1
ATOM 2074 C C . ILE A 1 254 ? -8.196 -0.315 10.311 1.00 93.12 254 ILE A C 1
ATOM 2076 O O . ILE A 1 254 ? -7.766 -0.950 11.265 1.00 93.12 254 ILE A O 1
ATOM 2080 N N . ARG A 1 255 ? -7.749 -0.524 9.062 1.00 90.50 255 ARG A N 1
ATOM 2081 C CA . ARG A 1 255 ? -6.753 -1.564 8.730 1.00 90.50 255 ARG A CA 1
ATOM 2082 C C . ARG A 1 255 ? -5.445 -1.423 9.507 1.00 90.50 255 ARG A C 1
ATOM 2084 O O . ARG A 1 255 ? -4.868 -2.435 9.881 1.00 90.50 255 ARG A O 1
ATOM 2091 N N . LEU A 1 256 ? -4.980 -0.194 9.728 1.00 89.75 256 LEU A N 1
ATOM 2092 C CA . LEU A 1 256 ? -3.775 0.074 10.512 1.00 89.75 256 LEU A CA 1
ATOM 2093 C C . LEU A 1 256 ? -3.964 -0.275 11.998 1.00 89.75 256 LEU A C 1
ATOM 2095 O O . LEU A 1 256 ? -3.047 -0.812 12.611 1.00 89.75 256 LEU A O 1
ATOM 2099 N N . LEU A 1 257 ? -5.137 0.022 12.562 1.00 91.94 257 LEU A N 1
ATOM 2100 C CA . LEU A 1 257 ? -5.477 -0.242 13.965 1.00 91.94 257 LEU A CA 1
ATOM 2101 C C . LEU A 1 257 ? -5.830 -1.711 14.233 1.00 91.94 257 LEU A C 1
ATOM 2103 O O . LEU A 1 257 ? -5.786 -2.149 15.382 1.00 91.94 257 LEU A O 1
ATOM 2107 N N . THR A 1 258 ? -6.196 -2.460 13.192 1.00 92.94 258 THR A N 1
ATOM 2108 C CA . THR A 1 258 ? -6.571 -3.878 13.260 1.00 92.94 258 THR A CA 1
ATOM 2109 C C . THR A 1 258 ? -5.733 -4.720 12.289 1.00 92.94 258 THR A C 1
ATOM 2111 O O . THR A 1 258 ? -6.296 -5.309 11.352 1.00 92.94 258 THR A O 1
ATOM 2114 N N . PRO A 1 259 ? -4.395 -4.758 12.456 1.00 89.75 259 PRO A N 1
ATOM 2115 C CA . PRO A 1 259 ? -3.537 -5.593 11.627 1.00 89.75 259 PRO A CA 1
ATOM 2116 C C . PRO A 1 259 ? -3.944 -7.063 11.760 1.00 89.75 259 PRO A C 1
ATOM 2118 O O . PRO A 1 259 ? -4.442 -7.501 12.801 1.00 89.75 259 PRO A O 1
ATOM 2121 N N . GLN A 1 260 ? -3.770 -7.819 10.678 1.00 83.00 260 GLN A N 1
ATOM 2122 C CA . GLN A 1 260 ? -4.257 -9.197 10.572 1.00 83.00 260 GLN A CA 1
ATOM 2123 C C . GLN A 1 260 ? -3.104 -10.181 10.364 1.00 83.00 260 GLN A C 1
ATOM 2125 O O . GLN A 1 260 ? -2.212 -9.951 9.545 1.00 83.00 260 GLN A O 1
ATOM 2130 N N . GLY A 1 261 ? -3.178 -11.345 11.011 1.00 75.62 261 GLY A N 1
ATOM 2131 C CA . GLY A 1 261 ? -2.285 -12.476 10.742 1.00 75.62 261 GLY A CA 1
ATOM 2132 C C . GLY A 1 261 ? -0.814 -12.205 11.080 1.00 75.62 261 GLY A C 1
ATOM 2133 O O . GLY A 1 261 ? -0.494 -11.818 12.195 1.00 75.62 261 GLY A O 1
ATOM 2134 N N . GLN A 1 262 ? 0.085 -12.454 10.121 1.00 70.38 262 GLN A N 1
ATOM 2135 C CA . GLN A 1 262 ? 1.549 -12.336 10.272 1.00 70.38 262 GLN A CA 1
ATOM 2136 C C . GLN A 1 262 ? 2.082 -10.931 9.920 1.00 70.38 262 GLN A C 1
ATOM 2138 O O . GLN A 1 262 ? 3.189 -10.789 9.397 1.00 70.38 262 GLN A O 1
ATOM 2143 N N . GLU A 1 263 ? 1.270 -9.892 10.103 1.00 82.12 263 GLU A N 1
ATOM 2144 C CA . GLU A 1 263 ? 1.691 -8.509 9.875 1.00 82.12 263 GLU A CA 1
ATOM 2145 C C . GLU A 1 263 ? 2.524 -8.017 11.056 1.00 82.12 263 GLU A C 1
ATOM 2147 O O . GLU A 1 263 ? 2.061 -8.022 12.192 1.00 82.12 263 GLU A O 1
ATOM 2152 N N . ASN A 1 264 ? 3.751 -7.574 10.782 1.00 80.12 264 ASN A N 1
ATOM 2153 C CA . ASN A 1 264 ? 4.594 -6.940 11.782 1.00 80.12 264 ASN A CA 1
ATOM 2154 C C . ASN A 1 264 ? 4.322 -5.427 11.769 1.00 80.12 264 ASN A C 1
ATOM 2156 O O . ASN A 1 264 ? 4.585 -4.751 10.765 1.00 80.12 264 ASN A O 1
ATOM 2160 N N . SER A 1 265 ? 3.717 -4.935 12.850 1.00 84.31 265 SER A N 1
ATOM 2161 C CA . SER A 1 265 ? 3.156 -3.591 13.018 1.00 84.31 265 SER A CA 1
ATOM 2162 C C . SER A 1 265 ? 3.346 -3.135 14.468 1.00 84.31 265 SER A C 1
ATOM 2164 O O . SER A 1 265 ? 3.417 -3.963 15.370 1.00 84.31 265 SER A O 1
ATOM 2166 N N . ASP A 1 266 ? 3.373 -1.822 14.700 1.00 84.94 266 ASP A N 1
ATOM 2167 C CA . ASP A 1 266 ? 3.382 -1.256 16.058 1.00 84.94 266 ASP A CA 1
ATOM 2168 C C . ASP A 1 266 ? 2.010 -1.386 16.754 1.00 84.94 266 ASP A C 1
ATOM 2170 O O . ASP A 1 266 ? 1.894 -1.178 17.962 1.00 84.94 266 ASP A O 1
ATOM 2174 N N . PHE A 1 267 ? 0.960 -1.730 15.997 1.00 88.62 267 PHE A N 1
ATOM 2175 C CA . PHE A 1 267 ? -0.369 -2.014 16.534 1.00 88.62 267 PHE A CA 1
ATOM 2176 C C . PHE A 1 267 ? -0.566 -3.516 16.780 1.00 88.62 267 PHE A C 1
ATOM 2178 O O . PHE A 1 267 ? -0.193 -4.326 15.929 1.00 88.62 267 PHE A O 1
ATOM 2185 N N . PRO A 1 268 ? -1.202 -3.902 17.902 1.00 91.19 268 PRO A N 1
ATOM 2186 C CA . PRO A 1 268 ? -1.563 -5.291 18.162 1.00 91.19 268 PRO A CA 1
ATOM 2187 C C . PRO A 1 268 ? -2.592 -5.810 17.151 1.00 91.19 268 PRO A C 1
ATOM 2189 O O . PRO A 1 268 ? -3.419 -5.024 16.676 1.00 91.19 268 PRO A O 1
ATOM 2192 N N . PRO A 1 269 ? -2.615 -7.125 16.865 1.00 92.88 269 PRO A N 1
ATOM 2193 C CA . PRO A 1 269 ? -3.639 -7.716 16.015 1.00 92.88 269 PRO A CA 1
ATOM 2194 C C . PRO A 1 269 ? -5.031 -7.402 16.557 1.00 92.88 269 PRO A C 1
ATOM 2196 O O . PRO A 1 269 ? -5.234 -7.256 17.766 1.00 92.88 269 PRO A O 1
ATOM 2199 N N . GLY A 1 270 ? -6.004 -7.266 15.668 1.00 94.50 270 GLY A N 1
ATOM 2200 C CA . GLY A 1 270 ? -7.347 -6.920 16.103 1.00 94.50 270 GLY A CA 1
ATOM 2201 C C . GLY A 1 270 ? -8.404 -7.123 15.049 1.00 94.50 270 GLY A C 1
ATOM 2202 O O . GLY A 1 270 ? -8.104 -7.447 13.911 1.00 94.50 270 GLY A O 1
ATOM 2203 N N . GLU A 1 271 ? -9.646 -6.898 15.431 1.00 95.56 271 GLU A N 1
ATOM 2204 C CA . GLU A 1 271 ? -10.819 -7.031 14.579 1.00 95.56 271 GLU A CA 1
ATOM 2205 C C . GLU A 1 271 ? -11.659 -5.760 14.657 1.00 95.56 271 GLU A C 1
ATOM 2207 O O . GLU A 1 271 ? -11.678 -5.072 15.682 1.00 95.56 271 GLU A O 1
ATOM 2212 N N . PHE A 1 272 ? -12.361 -5.458 13.568 1.00 97.00 272 PHE A N 1
ATOM 2213 C CA . PHE A 1 272 ? -13.288 -4.339 13.483 1.00 97.00 272 PHE A CA 1
ATOM 2214 C C . PHE A 1 272 ? -14.663 -4.840 13.065 1.00 97.00 272 PHE A C 1
ATOM 2216 O O . PHE A 1 272 ? -14.812 -5.432 11.995 1.00 97.00 272 PHE A O 1
ATOM 2223 N N . VAL A 1 273 ? -15.663 -4.550 13.892 1.00 97.50 273 VAL A N 1
ATOM 2224 C CA . VAL A 1 273 ? -17.073 -4.762 13.562 1.00 97.50 273 VAL A CA 1
ATOM 2225 C C . VAL A 1 273 ? -17.693 -3.402 13.290 1.00 97.50 273 VAL A C 1
ATOM 2227 O O . VAL A 1 273 ? -17.761 -2.560 14.187 1.00 97.50 273 VAL A O 1
ATOM 2230 N N . GLU A 1 274 ? -18.129 -3.182 12.053 1.00 98.12 274 GLU A N 1
ATOM 2231 C CA . GLU A 1 274 ? -18.812 -1.953 11.661 1.00 98.12 274 GLU A CA 1
ATOM 2232 C C . GLU A 1 274 ? -20.257 -1.960 12.170 1.00 98.12 274 GLU A C 1
ATOM 2234 O O . GLU A 1 274 ? -20.927 -2.992 12.147 1.00 98.12 274 GLU A O 1
ATOM 2239 N N . TYR A 1 275 ? -20.737 -0.804 12.620 1.00 97.88 275 TYR A N 1
ATOM 2240 C CA . TYR A 1 275 ? -22.116 -0.586 13.033 1.00 97.88 275 TYR A CA 1
ATOM 2241 C C . TYR A 1 275 ? -22.735 0.537 12.197 1.00 97.88 275 TYR A C 1
ATOM 2243 O O . TYR A 1 275 ? -22.110 1.571 11.952 1.00 97.88 275 TYR A O 1
ATOM 2251 N N . ASP A 1 276 ? -23.992 0.363 11.797 1.00 97.25 276 ASP A N 1
ATOM 2252 C CA . ASP A 1 276 ? -24.776 1.403 11.125 1.00 97.25 276 ASP A CA 1
ATOM 2253 C C . ASP A 1 276 ? -26.212 1.424 11.666 1.00 97.25 276 ASP A C 1
ATOM 2255 O O . ASP A 1 276 ? -26.627 0.522 12.393 1.00 97.25 276 ASP A O 1
ATOM 2259 N N . LEU A 1 277 ? -26.951 2.493 11.372 1.00 96.88 277 LEU A N 1
ATOM 2260 C CA . LEU A 1 277 ? -28.315 2.677 11.865 1.00 96.88 277 LEU A CA 1
ATOM 2261 C C . LEU A 1 277 ? -29.298 1.736 11.152 1.00 96.88 277 LEU A C 1
ATOM 2263 O O . LEU A 1 277 ? -29.325 1.694 9.920 1.00 96.88 277 LEU A O 1
ATOM 2267 N N . ASP A 1 278 ? -30.128 1.042 11.932 1.00 94.69 278 ASP A N 1
ATOM 2268 C CA . ASP A 1 278 ? -31.336 0.359 11.459 1.00 94.69 278 ASP A CA 1
ATOM 2269 C C . ASP A 1 278 ? -32.482 1.356 11.170 1.00 94.69 278 ASP A C 1
ATOM 2271 O O . ASP A 1 278 ? -32.366 2.565 11.405 1.00 94.69 278 ASP A O 1
ATOM 2275 N N . ASP A 1 279 ? -33.625 0.850 10.697 1.00 93.00 279 ASP A N 1
ATOM 2276 C CA . ASP A 1 279 ? -34.829 1.656 10.421 1.00 93.00 279 ASP A CA 1
ATOM 2277 C C . ASP A 1 279 ? -35.409 2.339 11.680 1.00 93.00 279 ASP A C 1
ATOM 2279 O O . ASP A 1 279 ? -36.209 3.273 11.593 1.00 93.00 279 ASP A O 1
ATOM 2283 N N . HIS A 1 280 ? -34.992 1.902 12.871 1.00 92.31 280 HIS A N 1
ATOM 2284 C CA . HIS A 1 280 ? -35.368 2.470 14.163 1.00 92.31 280 HIS A CA 1
ATOM 2285 C C . HIS A 1 280 ? -34.304 3.421 14.732 1.00 92.31 280 HIS A C 1
ATOM 2287 O O . HIS A 1 280 ? -34.432 3.859 15.876 1.00 92.31 280 HIS A O 1
ATOM 2293 N N . HIS A 1 281 ? -33.292 3.794 13.942 1.00 90.00 281 HIS A N 1
ATOM 2294 C CA . HIS A 1 281 ? -32.183 4.664 14.340 1.00 90.00 281 HIS A CA 1
ATOM 2295 C C . HIS A 1 281 ? -31.335 4.121 15.501 1.00 90.00 281 HIS A C 1
ATOM 2297 O O . HIS A 1 281 ? -30.793 4.899 16.290 1.00 90.00 281 HIS A O 1
ATOM 2303 N N . ARG A 1 282 ? -31.182 2.799 15.599 1.00 93.56 282 ARG A N 1
ATOM 2304 C CA . ARG A 1 282 ? -30.261 2.145 16.539 1.00 93.56 282 ARG A CA 1
ATOM 2305 C C . ARG A 1 282 ? -29.082 1.551 15.787 1.00 93.56 282 ARG A C 1
ATOM 2307 O O . ARG A 1 282 ? -29.242 1.060 14.675 1.00 93.56 282 ARG A O 1
ATOM 2314 N N . LEU A 1 283 ? -27.897 1.593 16.393 1.00 96.50 283 LEU A N 1
ATOM 2315 C CA . LEU A 1 283 ? -26.713 0.977 15.801 1.00 96.50 283 LEU A CA 1
ATOM 2316 C C . LEU A 1 283 ? -26.802 -0.546 15.889 1.00 96.50 283 LEU A C 1
ATOM 2318 O O . LEU A 1 283 ? -26.925 -1.105 16.977 1.00 96.50 283 LEU A O 1
ATOM 2322 N N . VAL A 1 284 ? -26.672 -1.206 14.743 1.00 96.88 284 VAL A N 1
ATOM 2323 C CA . VAL A 1 284 ? -26.581 -2.664 14.625 1.00 96.88 284 VAL A CA 1
ATOM 2324 C C . VAL A 1 284 ? -25.317 -3.046 13.853 1.00 96.88 284 VAL A C 1
ATOM 2326 O O . VAL A 1 284 ? -24.889 -2.268 12.996 1.00 96.88 284 VAL A O 1
ATOM 2329 N N . PRO A 1 285 ? -24.705 -4.213 14.130 1.00 97.50 285 PRO A N 1
ATOM 2330 C CA . PRO A 1 285 ? -23.589 -4.707 13.334 1.00 97.50 285 PRO A CA 1
ATOM 2331 C C . PRO A 1 285 ? -23.982 -4.841 11.862 1.00 97.50 285 PRO A C 1
ATOM 2333 O O . PRO A 1 285 ? -25.065 -5.341 11.551 1.00 97.50 285 PRO A O 1
ATOM 2336 N N . VAL A 1 286 ? -23.093 -4.433 10.962 1.00 96.88 286 VAL A N 1
ATOM 2337 C CA . VAL A 1 286 ? -23.284 -4.560 9.515 1.00 96.88 286 VAL A CA 1
ATOM 2338 C C . VAL A 1 286 ? -22.082 -5.231 8.864 1.00 96.88 286 VAL A C 1
ATOM 2340 O O . VAL A 1 286 ? -20.936 -5.008 9.249 1.00 96.88 286 VAL A O 1
ATOM 2343 N N . GLU A 1 287 ? -22.350 -6.024 7.831 1.00 94.88 287 GLU A N 1
ATOM 2344 C CA . GLU A 1 287 ? -21.324 -6.624 6.983 1.00 94.88 287 GLU A CA 1
ATOM 2345 C C . GLU A 1 287 ? -21.438 -6.024 5.581 1.00 94.88 287 GLU A C 1
ATOM 2347 O O . GLU A 1 287 ? -22.389 -6.287 4.843 1.00 94.88 287 GLU A O 1
ATOM 2352 N N . ARG A 1 288 ? -20.485 -5.156 5.231 1.00 93.56 288 ARG A N 1
ATOM 2353 C CA . ARG A 1 288 ? -20.396 -4.519 3.913 1.00 93.56 288 ARG A CA 1
ATOM 2354 C C . ARG A 1 288 ? -18.941 -4.344 3.478 1.00 93.56 288 ARG A C 1
ATOM 2356 O O . ARG A 1 288 ? -18.060 -4.229 4.334 1.00 93.56 288 ARG A O 1
ATOM 2363 N N . PRO A 1 289 ? -18.658 -4.290 2.165 1.00 93.50 289 PRO A N 1
ATOM 2364 C CA . PRO A 1 289 ? -17.351 -3.877 1.677 1.00 93.50 289 PRO A CA 1
ATOM 2365 C C . PRO A 1 289 ? -16.967 -2.482 2.186 1.00 93.50 289 PRO A C 1
ATOM 2367 O O . PRO A 1 289 ? -17.794 -1.574 2.285 1.00 93.50 289 PRO A O 1
ATOM 2370 N N . TYR A 1 290 ? -15.679 -2.292 2.473 1.00 93.44 290 TYR A N 1
ATOM 2371 C CA . TYR A 1 290 ? -15.161 -0.983 2.860 1.00 93.44 290 TYR A CA 1
ATOM 2372 C C . TYR A 1 290 ? -15.380 0.051 1.755 1.00 93.44 290 TYR A C 1
ATOM 2374 O O . TYR A 1 290 ? -15.116 -0.204 0.579 1.00 93.44 290 TYR A O 1
ATOM 2382 N N . GLY A 1 291 ? -15.804 1.239 2.174 1.00 91.81 291 GLY A N 1
ATOM 2383 C CA . GLY A 1 291 ? -16.100 2.386 1.323 1.00 91.81 291 GLY A CA 1
ATOM 2384 C C . GLY A 1 291 ? -17.538 2.479 0.823 1.00 91.81 291 GLY A C 1
ATOM 2385 O O . GLY A 1 291 ? -17.844 3.371 0.037 1.00 91.81 291 GLY A O 1
ATOM 2386 N N . GLU A 1 292 ? -18.420 1.598 1.297 1.00 93.31 292 GLU A N 1
ATOM 2387 C CA . GLU A 1 292 ? -19.864 1.650 1.032 1.00 93.31 292 GLU A CA 1
ATOM 2388 C C . GLU A 1 292 ? -20.658 2.303 2.184 1.00 93.31 292 GLU A C 1
ATOM 2390 O O . GLU A 1 292 ? -21.866 2.093 2.334 1.00 93.31 292 GLU A O 1
ATOM 2395 N N . ASN A 1 293 ? -19.993 3.112 3.016 1.00 92.94 293 ASN A N 1
ATOM 2396 C CA . ASN A 1 293 ? -20.646 3.920 4.042 1.00 92.94 293 ASN A CA 1
ATOM 2397 C C . ASN A 1 293 ? -21.565 4.979 3.418 1.00 92.94 293 ASN A C 1
ATOM 2399 O O . ASN A 1 293 ? -21.215 5.662 2.458 1.00 92.94 293 ASN A O 1
ATOM 2403 N N . ARG A 1 294 ? -22.762 5.130 3.994 1.00 89.81 294 ARG A N 1
ATOM 2404 C CA . ARG A 1 294 ? -23.784 6.077 3.509 1.00 89.81 294 ARG A CA 1
ATOM 2405 C C . ARG A 1 294 ? -23.643 7.487 4.081 1.00 89.81 294 ARG A C 1
ATOM 2407 O O . ARG A 1 294 ? -24.213 8.420 3.527 1.00 89.81 294 ARG A O 1
ATOM 2414 N N . ALA A 1 295 ? -22.939 7.624 5.198 1.00 91.81 295 ALA A N 1
ATOM 2415 C CA . ALA A 1 295 ? -22.715 8.886 5.892 1.00 91.81 295 ALA A CA 1
ATOM 2416 C C . ALA A 1 295 ? -21.218 9.120 6.087 1.00 91.81 295 ALA A C 1
ATOM 2418 O O . ALA A 1 295 ? -20.425 8.175 6.056 1.00 91.81 295 ALA A O 1
ATOM 2419 N N . ASN A 1 296 ? -20.845 10.366 6.368 1.00 93.25 296 ASN A N 1
ATOM 2420 C CA . ASN A 1 296 ? -19.449 10.758 6.568 1.00 93.25 296 ASN A CA 1
ATOM 2421 C C . ASN A 1 296 ? -18.904 10.410 7.965 1.00 93.25 296 ASN A C 1
ATOM 2423 O O . ASN A 1 296 ? -17.901 10.966 8.406 1.00 93.25 296 ASN A O 1
ATOM 2427 N N . ILE A 1 297 ? -19.575 9.512 8.685 1.00 95.00 297 ILE A N 1
ATOM 2428 C CA . ILE A 1 297 ? -19.136 8.962 9.964 1.00 95.00 297 ILE A CA 1
ATOM 2429 C C . ILE A 1 297 ? -19.294 7.450 9.899 1.00 95.00 297 ILE A C 1
ATOM 2431 O O . ILE A 1 297 ? -20.389 6.944 9.647 1.00 95.00 297 ILE A O 1
ATOM 2435 N N . ILE A 1 298 ? -18.199 6.747 10.166 1.00 96.81 298 ILE A N 1
ATOM 2436 C CA . ILE A 1 298 ? -18.173 5.297 10.341 1.00 96.81 298 ILE A CA 1
ATOM 2437 C C . ILE A 1 298 ? -18.090 5.023 11.838 1.00 96.81 298 ILE A C 1
ATOM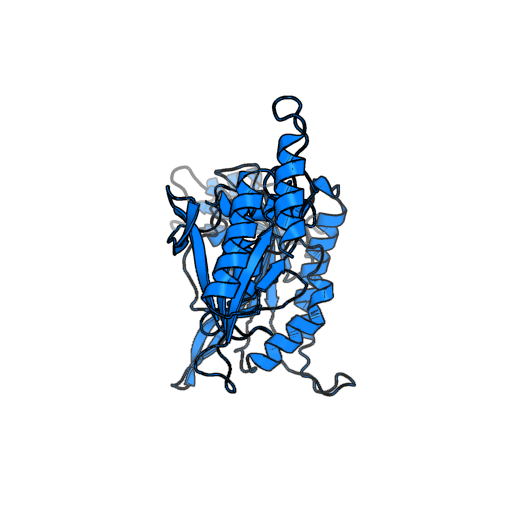 2439 O O . ILE A 1 298 ? -17.263 5.611 12.538 1.00 96.81 298 ILE A O 1
ATOM 2443 N N . VAL A 1 299 ? -18.957 4.142 12.322 1.00 97.88 299 VAL A N 1
ATOM 2444 C CA . VAL A 1 299 ? -18.995 3.716 13.721 1.00 97.88 299 VAL A CA 1
ATOM 2445 C C . VAL A 1 299 ? -18.664 2.239 13.770 1.00 97.88 299 VAL A C 1
ATOM 2447 O O . VAL A 1 299 ? -19.109 1.473 12.920 1.00 97.88 299 VAL A O 1
ATOM 2450 N N . GLY A 1 300 ? -17.898 1.817 14.763 1.00 97.75 300 GLY A N 1
ATOM 2451 C CA . GLY A 1 300 ? -17.722 0.397 15.004 1.00 97.75 300 GLY A CA 1
ATOM 2452 C C . GLY A 1 300 ? -17.027 0.094 16.312 1.00 97.75 300 GLY A C 1
ATOM 2453 O O . GLY A 1 300 ? -16.664 0.995 17.068 1.00 97.75 300 GLY A O 1
ATOM 2454 N N . VAL A 1 301 ? -16.850 -1.193 16.574 1.00 98.38 301 VAL A N 1
ATOM 2455 C CA . VAL A 1 301 ? -16.123 -1.690 17.740 1.00 98.38 301 VAL A CA 1
ATOM 2456 C C . VAL A 1 301 ? -14.813 -2.291 17.261 1.00 98.38 301 VAL A C 1
ATOM 2458 O O . VAL A 1 301 ? -14.817 -3.183 16.412 1.00 98.38 301 VAL A O 1
ATOM 2461 N N . ILE A 1 302 ? -13.703 -1.804 17.814 1.00 98.00 302 ILE A N 1
ATOM 2462 C CA . ILE A 1 302 ? -12.391 -2.425 17.636 1.00 98.00 302 ILE A CA 1
ATOM 2463 C C . ILE A 1 302 ? -12.104 -3.314 18.839 1.00 98.00 302 ILE A C 1
ATOM 2465 O O . ILE A 1 302 ? -12.256 -2.875 19.981 1.00 98.00 302 ILE A O 1
ATOM 2469 N N . THR A 1 303 ? -11.630 -4.528 18.568 1.00 97.44 303 THR A N 1
ATOM 2470 C CA . THR A 1 303 ? -11.062 -5.439 19.566 1.00 97.44 303 THR A CA 1
ATOM 2471 C C . THR A 1 303 ? -9.600 -5.682 19.223 1.00 97.44 303 THR A C 1
ATOM 2473 O O . THR A 1 303 ? -9.322 -6.185 18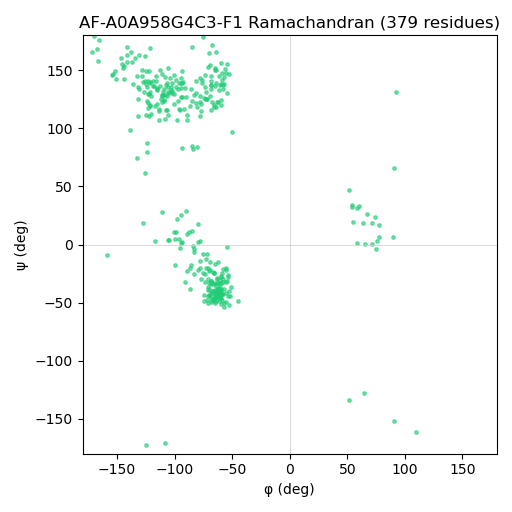.142 1.00 97.44 303 THR A O 1
ATOM 2476 N N . ASN A 1 304 ? -8.664 -5.331 20.105 1.00 96.12 304 ASN A N 1
ATOM 2477 C CA . ASN A 1 304 ? -7.237 -5.616 19.918 1.00 96.12 304 ASN A CA 1
ATOM 2478 C C . ASN A 1 304 ? -6.737 -6.635 20.944 1.00 96.12 304 ASN A C 1
ATOM 2480 O O . ASN A 1 304 ? -7.021 -6.501 22.132 1.00 96.12 304 ASN A O 1
ATOM 2484 N N . PHE A 1 305 ? -5.940 -7.603 20.504 1.00 94.56 305 PHE A N 1
ATOM 2485 C CA . PHE A 1 305 ? -5.448 -8.708 21.325 1.00 94.56 305 PHE A CA 1
ATOM 2486 C C . PHE A 1 305 ? -3.970 -8.510 21.663 1.00 94.56 305 PHE A C 1
ATOM 2488 O O . PHE A 1 305 ? -3.157 -8.226 20.787 1.00 94.56 305 PHE A O 1
ATOM 2495 N N . THR A 1 306 ? -3.615 -8.649 22.939 1.00 92.69 306 THR A N 1
ATOM 2496 C CA . THR A 1 306 ? -2.229 -8.511 23.418 1.00 92.69 306 THR A CA 1
ATOM 2497 C C . THR A 1 306 ? -1.899 -9.649 24.371 1.00 92.69 306 THR A C 1
ATOM 2499 O O . THR A 1 306 ? -2.810 -10.212 24.970 1.00 92.69 306 THR A O 1
ATOM 2502 N N . ASP A 1 307 ? -0.617 -9.931 24.603 1.00 91.81 307 ASP A N 1
ATOM 2503 C CA . ASP A 1 307 ? -0.205 -10.964 25.568 1.00 91.81 307 ASP A CA 1
ATOM 2504 C C . ASP A 1 307 ? -0.739 -10.698 26.984 1.00 91.81 307 ASP A C 1
ATOM 2506 O O . ASP A 1 307 ? -1.042 -11.623 27.734 1.00 91.81 307 ASP A O 1
ATOM 2510 N N . ARG A 1 308 ? -0.881 -9.416 27.348 1.00 95.06 308 ARG A N 1
ATOM 2511 C CA . ARG A 1 308 ? -1.424 -8.996 28.646 1.00 95.06 308 ARG A CA 1
ATOM 2512 C C . ARG A 1 308 ? -2.948 -9.119 28.727 1.00 95.06 308 ARG A C 1
ATOM 2514 O O . ARG A 1 308 ? -3.460 -9.325 29.822 1.00 95.06 308 ARG A O 1
ATOM 2521 N N . TYR A 1 309 ? -3.640 -8.980 27.597 1.00 94.56 309 TYR A N 1
ATOM 2522 C CA . TYR A 1 309 ? -5.099 -9.064 27.484 1.00 94.56 309 TYR A CA 1
ATOM 2523 C C . TYR A 1 309 ? -5.490 -9.980 26.310 1.00 94.56 309 TYR A C 1
ATOM 2525 O O . TYR A 1 309 ? -5.883 -9.478 25.244 1.00 94.56 309 TYR A O 1
ATOM 2533 N N . PRO A 1 310 ? -5.345 -11.313 26.460 1.00 93.50 310 PRO A N 1
ATOM 2534 C CA . PRO A 1 310 ? -5.674 -12.273 25.407 1.00 93.50 310 PRO A CA 1
ATOM 2535 C C . PRO A 1 310 ? -7.169 -12.315 25.069 1.00 93.50 310 PRO A C 1
ATOM 2537 O O . PRO A 1 310 ? -7.538 -12.684 23.960 1.00 93.50 310 PRO A O 1
ATOM 2540 N N . GLU A 1 311 ? -8.034 -11.922 26.006 1.00 93.38 311 GLU A N 1
ATOM 2541 C CA . GLU A 1 311 ? -9.480 -11.786 25.813 1.00 93.38 311 GLU A CA 1
ATOM 2542 C C . GLU A 1 311 ? -9.869 -10.621 24.887 1.00 93.38 311 GLU A C 1
ATOM 2544 O O . GLU A 1 311 ? -10.997 -10.571 24.397 1.00 93.38 311 GLU A O 1
ATOM 2549 N N . GLY A 1 312 ? -8.932 -9.707 24.622 1.00 95.25 312 GLY A N 1
ATOM 2550 C CA . GLY A 1 312 ? -9.113 -8.568 23.735 1.00 95.25 312 GLY A CA 1
ATOM 2551 C C . GLY A 1 312 ? -9.578 -7.297 24.450 1.00 95.25 312 GLY A C 1
ATOM 2552 O O . GLY A 1 312 ? -10.559 -7.270 25.191 1.00 95.25 312 GLY A O 1
ATOM 2553 N N . MET A 1 313 ? -8.893 -6.191 24.169 1.00 96.50 313 MET A N 1
ATOM 2554 C CA . MET A 1 313 ? -9.275 -4.850 24.606 1.00 96.50 313 MET A CA 1
ATOM 2555 C C . MET A 1 313 ? -10.251 -4.241 23.603 1.00 96.50 313 MET A C 1
ATOM 2557 O O . MET A 1 313 ? -9.912 -4.050 22.431 1.00 96.50 313 MET A O 1
ATOM 2561 N N . ARG A 1 314 ? -11.459 -3.923 24.073 1.00 97.62 314 ARG A N 1
ATOM 2562 C CA . ARG A 1 314 ? -12.561 -3.423 23.243 1.00 97.62 314 ARG A CA 1
ATOM 2563 C C . ARG A 1 314 ? -12.763 -1.923 23.419 1.00 97.62 314 ARG A C 1
ATOM 2565 O O . ARG A 1 314 ? -12.659 -1.406 24.528 1.00 97.62 314 ARG A O 1
ATOM 2572 N N . ARG A 1 315 ? -13.114 -1.242 22.330 1.00 98.00 315 ARG A N 1
ATOM 2573 C CA . ARG A 1 315 ? -13.503 0.176 22.333 1.00 98.00 315 ARG A CA 1
ATOM 2574 C C . ARG A 1 315 ? -14.464 0.495 21.202 1.00 98.00 315 ARG A C 1
ATOM 2576 O O . ARG A 1 315 ? -14.384 -0.115 20.135 1.00 98.00 315 ARG A O 1
ATOM 2583 N N . VAL A 1 316 ? -15.344 1.462 21.431 1.00 98.44 316 VAL A N 1
ATOM 2584 C CA . VAL A 1 316 ? -16.149 2.055 20.360 1.00 98.44 316 VAL A CA 1
ATOM 2585 C C . VAL A 1 316 ? -15.291 3.100 19.655 1.00 98.44 316 VAL A C 1
ATOM 2587 O O . VAL A 1 316 ? -14.680 3.939 20.308 1.00 98.44 316 VAL A O 1
ATOM 2590 N N . ALA A 1 317 ? -15.233 3.052 18.331 1.00 97.94 317 ALA A N 1
ATOM 2591 C CA . ALA A 1 317 ? -14.461 3.976 17.517 1.00 97.94 317 ALA A CA 1
ATOM 2592 C C . ALA A 1 317 ? -15.371 4.707 16.522 1.00 97.94 317 ALA A C 1
ATOM 2594 O O . ALA A 1 317 ? -16.162 4.085 15.807 1.00 97.94 317 ALA A O 1
ATOM 2595 N N . LEU A 1 318 ? -15.240 6.032 16.475 1.00 97.44 318 LEU A N 1
ATOM 2596 C CA . LEU A 1 318 ? -15.879 6.907 15.496 1.00 97.44 318 LEU A CA 1
ATOM 2597 C C . LEU A 1 318 ? -14.822 7.429 14.523 1.00 97.44 318 LEU A C 1
ATOM 2599 O O . LEU A 1 318 ? -13.816 8.001 14.947 1.00 97.44 318 LEU A O 1
ATOM 2603 N N . PHE A 1 319 ? -15.067 7.295 13.223 1.00 96.19 319 PHE A N 1
ATOM 2604 C CA . PHE A 1 319 ? -14.167 7.782 12.181 1.00 96.19 319 PHE A CA 1
ATOM 2605 C C . PHE A 1 319 ? -14.873 8.785 11.273 1.00 96.19 319 PHE A C 1
ATOM 2607 O O . PHE A 1 319 ? -15.856 8.442 10.617 1.00 96.19 319 PHE A O 1
ATOM 2614 N N . GLY A 1 320 ? -14.351 10.012 11.211 1.00 94.56 320 GLY A N 1
ATOM 2615 C CA . GLY A 1 320 ? -14.782 11.005 10.225 1.00 94.56 320 GLY A CA 1
ATOM 2616 C C . GLY A 1 320 ? -14.283 10.653 8.828 1.00 94.56 320 GLY A C 1
ATOM 2617 O O . GLY A 1 320 ? -13.081 10.481 8.633 1.00 94.56 320 GLY A O 1
ATOM 2618 N N . ASP A 1 321 ? -15.191 10.565 7.859 1.00 94.31 321 ASP A N 1
ATOM 2619 C CA . ASP A 1 321 ? -14.877 10.334 6.451 1.00 94.31 321 ASP A CA 1
ATOM 2620 C C . ASP A 1 321 ? -14.861 11.655 5.663 1.00 94.31 321 ASP A C 1
ATOM 2622 O O . ASP A 1 321 ? -15.915 12.221 5.365 1.00 94.31 321 ASP A O 1
ATOM 2626 N N . PRO A 1 322 ? -13.678 12.157 5.262 1.00 92.12 322 PRO A N 1
ATOM 2627 C CA . PRO A 1 322 ? -13.578 13.375 4.473 1.00 92.12 322 PRO A CA 1
ATOM 2628 C C . PRO A 1 322 ? -13.859 13.179 2.973 1.00 92.12 322 PRO A C 1
ATOM 2630 O O . PRO A 1 322 ? -13.707 14.134 2.200 1.00 92.12 322 PRO A O 1
ATOM 2633 N N . SER A 1 323 ? -14.212 11.966 2.526 1.00 89.81 323 SER A N 1
ATOM 2634 C CA . SER A 1 323 ? -14.425 11.644 1.108 1.00 89.81 323 SER A CA 1
ATOM 2635 C C . SER A 1 323 ? -15.526 12.490 0.461 1.00 89.81 323 SER A C 1
ATOM 2637 O O . SER A 1 323 ? -15.393 12.878 -0.708 1.00 89.81 323 SER A O 1
ATOM 2639 N N . GLN A 1 324 ? -16.555 12.862 1.231 1.00 85.12 324 GLN A N 1
ATOM 2640 C CA . GLN A 1 324 ? -17.631 13.756 0.808 1.00 85.12 324 GLN A CA 1
ATOM 2641 C C . GLN A 1 324 ? -17.740 14.960 1.742 1.00 85.12 324 GLN A C 1
ATOM 2643 O O . GLN A 1 324 ? -17.553 14.851 2.950 1.00 85.12 324 GLN A O 1
ATOM 2648 N N . GLY A 1 325 ? -18.006 16.144 1.179 1.00 82.56 325 GLY A N 1
ATOM 2649 C CA . GLY A 1 325 ? -18.210 17.370 1.963 1.00 82.56 325 GLY A CA 1
ATOM 2650 C C . GLY A 1 325 ? -17.077 17.726 2.937 1.00 82.56 325 GLY A C 1
ATOM 2651 O O . GLY A 1 325 ? -17.328 18.466 3.878 1.00 82.56 325 GLY A O 1
ATOM 2652 N N . LEU A 1 326 ? -15.863 17.181 2.754 1.00 83.81 326 LEU A N 1
ATOM 2653 C CA . LEU A 1 326 ? -14.746 17.283 3.708 1.00 83.81 326 LEU A CA 1
ATOM 2654 C C . LEU A 1 326 ? -15.117 16.824 5.133 1.00 83.81 326 LEU A C 1
ATOM 2656 O O . LEU A 1 326 ? -14.607 17.359 6.115 1.00 83.81 326 LEU A O 1
ATOM 2660 N N . GLY A 1 327 ? -16.016 15.844 5.252 1.00 85.81 327 GLY A N 1
ATOM 2661 C CA . GLY A 1 327 ? -16.463 15.324 6.544 1.00 85.81 327 GLY A CA 1
ATOM 2662 C C . GLY A 1 327 ? -17.406 16.279 7.272 1.00 85.81 327 GLY A C 1
ATOM 2663 O O . GLY A 1 327 ? -17.478 16.260 8.501 1.00 85.81 327 GLY A O 1
ATOM 2664 N N . ALA A 1 328 ? -18.083 17.169 6.540 1.00 87.06 328 ALA A N 1
ATOM 2665 C CA . ALA A 1 328 ? -19.106 18.028 7.116 1.00 87.06 328 ALA A CA 1
ATOM 2666 C C . ALA A 1 328 ? -20.213 17.189 7.769 1.00 87.06 328 ALA A C 1
ATOM 2668 O O . ALA A 1 328 ? -20.667 16.191 7.202 1.00 87.06 328 ALA A O 1
ATOM 2669 N N . LEU A 1 329 ? -20.635 17.623 8.953 1.00 89.75 329 LEU A N 1
ATOM 2670 C CA . LEU A 1 329 ? -21.642 16.949 9.761 1.00 89.75 329 LEU A CA 1
ATOM 2671 C C . LEU A 1 329 ? -23.022 17.538 9.470 1.00 89.75 329 LEU A C 1
ATOM 2673 O O . LEU A 1 329 ? -23.221 18.755 9.548 1.00 89.75 329 LEU A O 1
ATOM 2677 N N . ALA A 1 330 ? -23.966 16.665 9.146 1.00 90.69 330 ALA A N 1
ATOM 2678 C CA . ALA A 1 330 ? -25.390 16.949 9.097 1.00 90.69 330 ALA A CA 1
ATOM 2679 C C . ALA A 1 330 ? -26.136 15.945 9.990 1.00 90.69 330 ALA A C 1
ATOM 2681 O O . ALA A 1 330 ? -25.527 15.148 10.711 1.00 90.69 330 ALA A O 1
ATOM 2682 N N . GLU A 1 331 ? -27.468 15.969 9.940 1.00 92.12 331 GLU A N 1
ATOM 2683 C CA . GLU A 1 331 ? -28.315 15.033 10.684 1.00 92.12 331 GLU A CA 1
ATOM 2684 C C . GLU A 1 331 ? -27.855 13.557 10.605 1.00 92.12 331 GLU A C 1
ATOM 2686 O O . GLU A 1 331 ? -27.734 12.929 11.664 1.00 92.12 331 GLU A O 1
ATOM 2691 N N . PRO A 1 332 ? -27.549 12.972 9.425 1.00 93.00 332 PRO A N 1
ATOM 2692 C CA . PRO A 1 332 ? -27.167 11.561 9.339 1.00 93.00 332 PRO A CA 1
ATOM 2693 C C . PRO A 1 332 ? -25.881 11.230 10.105 1.00 93.00 332 PRO A C 1
ATOM 2695 O O . PRO A 1 332 ? -25.782 10.153 10.702 1.00 93.00 332 PRO A O 1
ATOM 2698 N N . GLU A 1 333 ? -24.899 12.132 10.100 1.00 94.50 333 GLU A N 1
ATOM 2699 C CA . GLU A 1 333 ? -23.655 11.988 10.856 1.00 94.50 333 GLU A CA 1
ATOM 2700 C C . GLU A 1 333 ? -23.898 12.168 12.358 1.00 94.50 333 GLU A C 1
ATOM 2702 O O . GLU A 1 333 ? -23.478 11.331 13.158 1.00 94.50 333 GLU A O 1
ATOM 2707 N N . CYS A 1 334 ? -24.629 13.214 12.755 1.00 94.31 334 CYS A N 1
ATOM 2708 C CA . CYS A 1 334 ? -24.927 13.505 14.157 1.00 94.31 334 CYS A CA 1
ATOM 2709 C C . CYS A 1 334 ? -25.744 12.391 14.827 1.00 94.31 334 CYS A C 1
ATOM 2711 O O . CYS A 1 334 ? -25.473 12.042 15.978 1.00 94.31 334 CYS A O 1
ATOM 2713 N N . ARG A 1 335 ? -26.697 11.775 14.112 1.00 95.31 335 ARG A N 1
ATOM 2714 C CA . ARG A 1 335 ? -27.432 10.597 14.604 1.00 95.31 335 ARG A CA 1
ATOM 2715 C C . ARG A 1 335 ? -26.493 9.427 14.908 1.00 95.31 335 ARG A C 1
ATOM 2717 O O . ARG A 1 335 ? -26.620 8.819 15.967 1.00 95.31 335 ARG A O 1
ATOM 2724 N N . ARG A 1 336 ? -25.522 9.148 14.030 1.00 96.25 336 ARG A N 1
ATOM 2725 C CA . ARG A 1 336 ? -24.522 8.080 14.229 1.00 96.25 336 ARG A CA 1
ATOM 2726 C C . ARG A 1 336 ? -23.580 8.371 15.389 1.00 96.25 336 ARG A C 1
ATOM 2728 O O . ARG A 1 336 ? -23.322 7.473 16.179 1.00 96.25 336 ARG A O 1
ATOM 2735 N N . ILE A 1 337 ? -23.122 9.616 15.533 1.00 96.00 337 ILE A N 1
ATOM 2736 C CA . ILE A 1 337 ? -22.278 10.024 16.666 1.00 96.00 337 ILE A CA 1
ATOM 2737 C C . ILE A 1 337 ? -23.035 9.829 17.987 1.00 96.00 337 ILE A C 1
ATOM 2739 O O . ILE A 1 337 ? -22.526 9.188 18.904 1.00 96.00 337 ILE A O 1
ATOM 2743 N N . ASN A 1 338 ? -24.278 10.311 18.069 1.00 95.81 338 ASN A N 1
ATOM 2744 C CA . ASN A 1 338 ? -25.107 10.168 19.266 1.00 95.81 338 ASN A CA 1
ATOM 2745 C C . ASN A 1 338 ? -25.406 8.708 19.614 1.00 95.81 338 ASN A C 1
ATOM 2747 O O . ASN A 1 338 ? -25.382 8.353 20.792 1.00 95.81 338 ASN A O 1
ATOM 2751 N N . ALA A 1 339 ? -25.684 7.878 18.608 1.00 96.62 339 ALA A N 1
ATOM 2752 C CA . ALA A 1 339 ? -25.903 6.452 18.805 1.00 96.62 339 ALA A CA 1
ATOM 2753 C C . ALA A 1 339 ? -24.604 5.719 19.184 1.00 96.62 339 ALA A C 1
ATOM 2755 O O . ALA A 1 339 ? -24.646 4.797 19.986 1.00 96.62 339 ALA A O 1
ATOM 2756 N N . GLY A 1 340 ? -23.444 6.154 18.680 1.00 97.06 340 GLY A N 1
ATOM 2757 C CA . GLY A 1 340 ? -22.136 5.622 19.069 1.00 97.06 340 GLY A CA 1
ATOM 2758 C C . GLY A 1 340 ? -21.776 5.936 20.523 1.00 97.06 340 GLY A C 1
ATOM 2759 O O . GLY A 1 340 ? -21.285 5.062 21.234 1.00 97.06 340 GLY A O 1
ATOM 2760 N N . LEU A 1 341 ? -22.087 7.151 20.993 1.00 96.50 341 LEU A N 1
ATOM 2761 C CA . LEU A 1 341 ? -21.972 7.522 22.410 1.00 96.50 341 LEU A CA 1
ATOM 2762 C C . LEU A 1 341 ? -22.878 6.655 23.295 1.00 96.50 341 LEU A C 1
ATOM 2764 O O . LEU A 1 341 ? -22.467 6.256 24.381 1.00 96.50 341 LEU A O 1
ATOM 2768 N N . GLU A 1 342 ? -24.095 6.351 22.837 1.00 96.38 342 GLU A N 1
ATOM 2769 C CA . GLU A 1 342 ? -25.000 5.444 23.551 1.00 96.38 342 GLU A CA 1
ATOM 2770 C C . GLU A 1 342 ? -24.456 4.013 23.580 1.00 96.38 342 GLU A C 1
ATOM 2772 O O . GLU A 1 342 ? -24.346 3.432 24.653 1.00 96.38 342 GLU A O 1
ATOM 2777 N N . LEU A 1 343 ? -24.008 3.489 22.435 1.00 96.88 343 LEU A N 1
ATOM 2778 C CA . LEU A 1 343 ? -23.404 2.160 22.322 1.00 96.88 343 LEU A CA 1
ATOM 2779 C C . LEU A 1 343 ? -22.208 1.997 23.272 1.00 96.88 343 LEU A C 1
ATOM 2781 O O . LEU A 1 343 ? -22.059 0.958 23.913 1.00 96.88 343 LEU A O 1
ATOM 2785 N N . ALA A 1 344 ? -21.364 3.025 23.393 1.00 97.38 344 ALA A N 1
ATOM 2786 C CA . ALA A 1 344 ? -20.244 3.022 24.331 1.00 97.38 344 ALA A CA 1
ATOM 2787 C C . ALA A 1 344 ? -20.713 2.923 25.792 1.00 97.38 344 ALA A C 1
ATOM 2789 O O . ALA A 1 344 ? -20.133 2.159 26.564 1.00 97.38 344 ALA A O 1
ATOM 2790 N N . ARG A 1 345 ? -21.792 3.630 26.166 1.00 96.06 345 ARG A N 1
ATOM 2791 C CA . ARG A 1 345 ? -22.386 3.536 27.510 1.00 96.06 345 ARG A CA 1
ATOM 2792 C C . ARG A 1 345 ? -23.036 2.179 27.761 1.00 96.06 345 ARG A C 1
ATOM 2794 O O . ARG A 1 345 ? -22.782 1.586 28.804 1.00 96.06 345 ARG A O 1
ATOM 2801 N N . GLU A 1 346 ? -23.821 1.673 26.813 1.00 96.00 346 GLU A N 1
ATOM 2802 C CA . GLU A 1 346 ? -24.496 0.372 26.914 1.00 96.00 346 GLU A CA 1
ATOM 2803 C C . GLU A 1 346 ? -23.500 -0.783 27.062 1.00 96.00 346 GLU A C 1
ATOM 2805 O O . GLU A 1 346 ? -23.704 -1.682 27.877 1.00 96.00 346 GLU A O 1
ATOM 2810 N N . LEU A 1 347 ? -22.398 -0.750 26.306 1.00 96.19 347 LEU A N 1
ATOM 2811 C CA . LEU A 1 347 ? -21.347 -1.767 26.381 1.00 96.19 347 LEU A CA 1
ATOM 2812 C C . LEU A 1 347 ? -20.342 -1.526 27.518 1.00 96.19 347 LEU A C 1
ATOM 2814 O O . LEU A 1 347 ? -19.480 -2.377 27.742 1.00 96.19 347 LEU A O 1
ATOM 2818 N N . ASN A 1 348 ? -20.433 -0.388 28.215 1.00 97.06 348 ASN A N 1
ATOM 2819 C CA . ASN A 1 348 ? -19.456 0.082 29.197 1.00 97.06 348 ASN A CA 1
ATOM 2820 C C . ASN A 1 348 ? -18.013 0.076 28.644 1.00 97.06 348 ASN A C 1
ATOM 2822 O O . ASN A 1 348 ? -17.083 -0.430 29.275 1.00 97.06 348 ASN A O 1
ATOM 2826 N N . LEU A 1 349 ? -17.842 0.602 27.428 1.00 97.56 349 LEU A N 1
ATOM 2827 C CA . LEU A 1 349 ? -16.565 0.676 26.715 1.00 97.56 349 LEU A CA 1
ATOM 2828 C C . LEU A 1 349 ? -16.095 2.129 26.567 1.00 97.56 349 LEU A C 1
ATOM 2830 O O . LEU A 1 349 ? -16.923 3.033 26.439 1.00 97.56 349 LEU A O 1
ATOM 2834 N N . PRO A 1 350 ? -14.772 2.376 26.512 1.00 97.38 350 PRO A N 1
ATOM 2835 C CA . PRO A 1 350 ? -14.264 3.681 26.116 1.00 97.38 350 PRO A CA 1
ATOM 2836 C C . PRO A 1 350 ? -14.651 3.996 24.665 1.00 97.38 350 PRO A C 1
ATOM 2838 O O . PRO A 1 350 ? -14.774 3.095 23.826 1.00 97.38 350 PRO A O 1
ATOM 2841 N N . LEU A 1 351 ? -14.807 5.290 24.378 1.00 97.00 351 LEU A N 1
ATOM 2842 C CA . LEU A 1 351 ? -15.034 5.803 23.033 1.00 97.00 351 LEU A CA 1
ATOM 2843 C C . LEU A 1 351 ? -13.808 6.572 22.541 1.00 97.00 351 LEU A C 1
ATOM 2845 O O . LEU A 1 351 ? -13.334 7.495 23.200 1.00 97.00 351 LEU A O 1
ATOM 2849 N N . GLU A 1 352 ? -13.338 6.217 21.352 1.00 96.56 352 GLU A N 1
ATOM 2850 C CA . GLU A 1 352 ? -12.304 6.938 20.618 1.00 96.56 352 GLU A CA 1
ATOM 2851 C C . GLU A 1 352 ? -12.915 7.624 19.399 1.00 96.56 352 GLU A C 1
ATOM 2853 O O . GLU A 1 352 ? -13.674 7.018 18.641 1.00 96.56 352 GLU A O 1
ATOM 2858 N N . TRP A 1 353 ? -12.568 8.892 19.179 1.00 94.25 353 TRP A N 1
ATOM 2859 C CA . TRP A 1 353 ? -13.031 9.638 18.014 1.00 94.25 353 TRP A CA 1
ATOM 2860 C C . TRP A 1 353 ? -11.858 10.162 17.188 1.00 94.25 353 TRP A C 1
ATOM 2862 O O . TRP A 1 353 ? -11.159 11.098 17.572 1.00 94.25 353 TRP A O 1
ATOM 2872 N N . TYR A 1 354 ? -11.689 9.586 16.000 1.00 92.06 354 TYR A N 1
ATOM 2873 C CA . TYR A 1 354 ? -10.785 10.069 14.962 1.00 92.06 354 TYR A CA 1
ATOM 2874 C C . TYR A 1 354 ? -11.487 11.157 14.145 1.00 92.06 354 TYR A C 1
ATOM 2876 O O . TYR A 1 354 ? -12.090 10.907 13.095 1.00 92.06 354 TYR A O 1
ATOM 2884 N N . ALA A 1 355 ? -11.470 12.371 14.690 1.00 83.12 355 ALA A N 1
ATOM 2885 C CA . ALA A 1 355 ? -12.204 13.501 14.143 1.00 83.12 355 ALA A CA 1
ATOM 2886 C C . ALA A 1 355 ? -11.496 14.104 12.918 1.00 83.12 355 ALA A C 1
ATOM 2888 O O . ALA A 1 355 ? -10.462 14.760 13.029 1.00 83.12 355 ALA A O 1
ATOM 2889 N N . ILE A 1 356 ? -12.100 13.922 11.742 1.00 81.25 356 ILE A N 1
ATOM 2890 C CA . ILE A 1 356 ? -11.806 14.692 10.530 1.00 81.25 356 ILE A CA 1
ATOM 2891 C C . ILE A 1 356 ? -13.129 15.290 10.057 1.00 81.25 356 ILE A C 1
ATOM 2893 O O . ILE A 1 356 ? -14.025 14.559 9.641 1.00 81.25 356 ILE A O 1
ATOM 2897 N N . SER A 1 357 ? -13.266 16.611 10.155 1.00 76.31 357 SER A N 1
ATOM 2898 C CA . SER A 1 357 ? -14.485 17.316 9.757 1.00 76.31 357 SER A CA 1
ATOM 2899 C C . SER A 1 357 ? -14.201 18.767 9.374 1.00 76.31 357 SER A C 1
ATOM 2901 O O . SER A 1 357 ? -13.359 19.423 9.985 1.00 76.31 357 SER A O 1
ATOM 2903 N N . ALA A 1 358 ? -14.947 19.280 8.394 1.00 77.81 358 ALA A N 1
ATOM 2904 C CA . ALA A 1 358 ? -15.012 20.699 8.046 1.00 77.81 358 ALA A CA 1
ATOM 2905 C C . ALA A 1 358 ? -16.078 21.478 8.850 1.00 77.81 358 ALA A C 1
ATOM 2907 O O . ALA A 1 358 ? -16.373 22.627 8.526 1.00 77.81 358 ALA A O 1
ATOM 2908 N N . GLY A 1 359 ? -16.657 20.868 9.891 1.00 78.81 359 GLY A N 1
ATOM 2909 C CA . GLY A 1 359 ? -17.703 21.459 10.725 1.00 78.81 359 GLY A CA 1
ATOM 2910 C C . GLY A 1 359 ? -19.115 21.165 10.214 1.00 78.81 359 GLY A C 1
ATOM 2911 O O . GLY A 1 359 ? -19.367 20.130 9.599 1.00 78.81 359 GLY A O 1
ATOM 2912 N N . ALA A 1 360 ? -20.058 22.064 10.503 1.00 75.62 360 ALA A N 1
ATOM 2913 C CA . ALA A 1 360 ? -21.449 21.920 10.080 1.00 75.62 360 ALA A CA 1
ATOM 2914 C C . ALA A 1 360 ? -21.581 21.953 8.555 1.00 75.62 360 ALA A C 1
ATOM 2916 O O . ALA A 1 360 ? -20.978 22.799 7.891 1.00 75.62 360 ALA A O 1
ATOM 2917 N N . LYS A 1 361 ? -22.431 21.091 7.991 1.00 77.19 361 LYS A N 1
ATOM 2918 C CA . LYS A 1 361 ? -22.820 21.220 6.585 1.00 77.19 361 LYS A CA 1
ATOM 2919 C C . LYS A 1 361 ? -23.627 22.508 6.396 1.00 77.19 361 LYS A C 1
ATOM 2921 O O . LYS A 1 361 ? -24.713 22.656 6.953 1.00 77.19 361 LYS A O 1
ATOM 2926 N N . ILE A 1 362 ? -23.103 23.420 5.579 1.00 74.44 362 ILE A N 1
ATOM 2927 C CA . ILE A 1 362 ? -23.789 24.65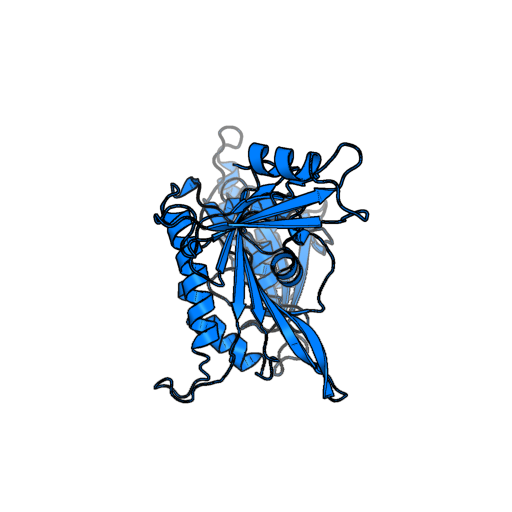5 5.187 1.00 74.44 362 ILE A CA 1
ATOM 2928 C C . ILE A 1 362 ? -24.469 24.409 3.841 1.00 74.44 362 ILE A C 1
ATOM 2930 O O . ILE A 1 362 ? -23.794 24.160 2.841 1.00 74.44 362 ILE A O 1
ATOM 2934 N N . ALA A 1 363 ? -25.797 24.475 3.812 1.00 72.69 363 ALA A N 1
ATOM 2935 C CA . ALA A 1 363 ? -26.582 24.387 2.589 1.00 72.69 363 ALA A CA 1
ATOM 2936 C C . ALA A 1 363 ? -27.803 25.315 2.687 1.00 72.69 363 ALA A C 1
ATOM 2938 O O . ALA A 1 363 ? -28.372 25.489 3.763 1.00 72.69 363 ALA A O 1
ATOM 2939 N N . MET A 1 364 ? -28.165 25.962 1.574 1.00 71.56 364 MET A N 1
ATOM 2940 C CA . MET A 1 364 ? -29.235 26.974 1.552 1.00 71.56 364 MET A CA 1
ATOM 2941 C C . MET A 1 364 ? -30.631 26.370 1.747 1.00 71.56 364 MET A C 1
ATOM 2943 O O . MET A 1 364 ? -31.544 27.068 2.169 1.00 71.56 364 MET A O 1
ATOM 2947 N N . ASP A 1 365 ? -30.786 25.085 1.441 1.00 75.06 365 ASP A N 1
ATOM 2948 C CA . ASP A 1 365 ? -32.019 24.310 1.564 1.00 75.06 365 ASP A CA 1
ATOM 2949 C C . ASP A 1 365 ? -32.258 23.761 2.981 1.00 75.06 365 ASP A C 1
ATOM 2951 O O . ASP A 1 365 ? -33.410 23.572 3.354 1.00 75.06 365 ASP A O 1
ATOM 2955 N N . SER A 1 366 ? -31.209 23.550 3.786 1.00 65.94 366 SER A N 1
ATOM 2956 C CA . SER A 1 366 ? -31.319 22.997 5.151 1.00 65.94 366 SER A CA 1
ATOM 2957 C C . SER A 1 366 ? -31.364 24.040 6.278 1.00 65.94 366 SER A C 1
ATOM 2959 O O . SER A 1 366 ? -31.438 23.675 7.450 1.00 65.94 366 SER A O 1
ATOM 2961 N N . GLY A 1 367 ? -31.235 25.337 5.971 1.00 67.50 367 GLY A N 1
ATOM 2962 C CA . GLY A 1 367 ? -31.228 26.402 6.984 1.00 67.50 367 GLY A CA 1
ATOM 2963 C C . GLY A 1 367 ? -30.222 26.161 8.127 1.00 67.50 367 GLY A C 1
ATOM 2964 O O . GLY A 1 367 ? -29.067 25.807 7.882 1.00 67.50 367 GLY A O 1
ATOM 2965 N N . THR A 1 368 ? -30.657 26.351 9.381 1.00 74.81 368 THR A N 1
ATOM 2966 C CA . THR A 1 368 ? -29.851 26.135 10.604 1.00 74.81 368 THR A CA 1
ATOM 2967 C C . THR A 1 368 ? -30.023 24.748 11.231 1.00 74.81 368 THR A C 1
ATOM 2969 O O . THR A 1 368 ? -29.388 24.473 12.243 1.00 74.81 368 THR A O 1
ATOM 2972 N N . GLU A 1 369 ? -30.822 23.852 10.648 1.00 78.19 369 GLU A N 1
ATOM 2973 C CA . GLU A 1 369 ? -31.171 22.556 11.259 1.00 78.19 369 GLU A CA 1
ATOM 2974 C C . GLU A 1 369 ? -29.936 21.675 11.522 1.00 78.19 369 GLU A C 1
ATOM 2976 O O . GLU A 1 369 ? -29.843 20.989 12.540 1.00 78.19 369 GLU A O 1
ATOM 2981 N N . ASN A 1 370 ? -28.917 21.752 10.658 1.00 80.31 370 ASN A N 1
ATOM 2982 C CA . ASN A 1 370 ? -27.648 21.049 10.881 1.00 80.31 370 ASN A CA 1
ATOM 2983 C C . ASN A 1 370 ? -26.917 21.544 12.145 1.00 80.31 370 ASN A C 1
ATOM 2985 O O . ASN A 1 370 ? -26.206 20.767 12.780 1.00 80.31 370 ASN A O 1
ATOM 2989 N N . MET A 1 371 ? -27.085 22.816 12.531 1.00 81.06 371 MET A N 1
ATOM 2990 C CA . MET A 1 371 ? -26.496 23.353 13.763 1.00 81.06 371 MET A CA 1
ATOM 2991 C C . MET A 1 371 ? -27.185 22.791 15.008 1.00 81.06 371 MET A C 1
ATOM 2993 O O . MET A 1 371 ? -26.494 22.491 15.982 1.00 81.06 371 MET A O 1
ATOM 2997 N N . ASP A 1 372 ? -28.502 22.576 14.965 1.00 86.12 372 ASP A N 1
ATOM 2998 C CA . ASP A 1 372 ? -29.250 21.982 16.079 1.00 86.12 372 ASP A CA 1
ATOM 2999 C C . ASP A 1 372 ? -28.780 20.548 16.352 1.00 86.12 372 ASP A C 1
ATOM 3001 O O . ASP A 1 372 ? -28.526 20.164 17.496 1.00 86.12 372 ASP A O 1
ATOM 3005 N N . TRP A 1 373 ? -28.560 19.765 15.293 1.00 89.19 373 TRP A N 1
ATOM 3006 C CA . TRP A 1 373 ? -28.019 18.410 15.403 1.00 89.19 373 TRP A CA 1
ATOM 3007 C C . TRP A 1 373 ? -26.609 18.364 15.992 1.00 89.19 373 TRP A C 1
ATOM 3009 O O . TRP A 1 373 ? -26.307 17.491 16.811 1.00 89.19 373 TRP A O 1
ATOM 3019 N N . ILE A 1 374 ? -25.752 19.316 15.627 1.00 88.06 374 ILE A N 1
ATOM 3020 C CA . ILE A 1 374 ? -24.412 19.428 16.209 1.00 88.06 374 ILE A CA 1
ATOM 3021 C C . ILE A 1 374 ? -24.496 19.840 17.681 1.00 88.06 374 ILE A C 1
ATOM 3023 O O . ILE A 1 374 ? -23.797 19.260 18.511 1.00 88.06 374 ILE A O 1
ATOM 3027 N N . ALA A 1 375 ? -25.381 20.775 18.035 1.00 88.06 375 ALA A N 1
ATOM 3028 C CA . ALA A 1 375 ? -25.606 21.165 19.425 1.00 88.06 375 ALA A CA 1
ATOM 3029 C C . ALA A 1 375 ? -26.088 19.981 20.284 1.00 88.06 375 ALA A C 1
ATOM 3031 O O . ALA A 1 375 ? -25.647 19.822 21.424 1.00 88.06 375 ALA A O 1
ATOM 3032 N N . LEU A 1 376 ? -26.935 19.105 19.730 1.00 88.62 376 LEU A N 1
ATOM 3033 C CA . LEU A 1 376 ? -27.363 17.871 20.397 1.00 88.62 376 LEU A CA 1
ATOM 3034 C C . LEU A 1 376 ? -26.198 16.913 20.672 1.00 88.62 376 LEU A C 1
ATOM 3036 O O . LEU A 1 376 ? -26.165 16.309 21.744 1.00 88.62 376 LEU A O 1
ATOM 3040 N N . VAL A 1 377 ? -25.254 16.784 19.736 1.00 90.19 377 VAL A N 1
ATOM 3041 C CA . VAL A 1 377 ? -24.028 15.992 19.935 1.00 90.19 377 VAL A CA 1
ATOM 3042 C C . VAL A 1 377 ? -23.160 16.612 21.027 1.00 90.19 377 VAL A C 1
ATOM 3044 O O . VAL A 1 377 ? -22.794 15.925 21.977 1.00 90.19 377 VAL A O 1
ATOM 3047 N N . LEU A 1 378 ? -22.884 17.917 20.939 1.00 88.94 378 LEU A N 1
ATOM 3048 C CA . LEU A 1 378 ? -22.037 18.631 21.900 1.00 88.94 378 LEU A CA 1
ATOM 3049 C C . LEU A 1 378 ? -22.572 18.579 23.334 1.00 88.94 378 LEU A C 1
ATOM 3051 O O . LEU A 1 378 ? -21.789 18.632 24.269 1.00 88.94 378 LEU A O 1
ATOM 3055 N N . ARG A 1 379 ? -23.890 18.462 23.525 1.00 90.44 379 ARG A N 1
ATOM 3056 C CA . ARG A 1 379 ? -24.500 18.321 24.856 1.00 90.44 379 ARG A CA 1
ATOM 3057 C C . ARG A 1 379 ? -24.268 16.943 25.494 1.00 90.44 379 ARG A C 1
ATOM 3059 O O . ARG A 1 379 ? -24.488 16.793 26.694 1.00 90.44 379 ARG A O 1
ATOM 3066 N N . ARG A 1 380 ? -23.936 15.925 24.696 1.00 87.19 380 ARG A N 1
ATOM 3067 C CA . ARG A 1 380 ? -23.767 14.531 25.144 1.00 87.19 380 ARG A CA 1
ATOM 3068 C C . ARG A 1 380 ? -22.312 14.120 25.355 1.00 87.19 380 ARG A C 1
ATOM 3070 O O . ARG A 1 380 ? -22.097 13.074 25.970 1.00 87.19 380 ARG A O 1
ATOM 3077 N N . ILE A 1 381 ? -21.380 14.879 24.787 1.00 84.25 381 ILE A N 1
ATOM 3078 C CA . ILE A 1 381 ? -19.940 14.807 25.059 1.00 84.25 381 ILE A CA 1
ATOM 3079 C C . ILE A 1 381 ? -19.692 15.567 26.356 1.00 84.25 381 ILE A C 1
ATOM 3081 O O . ILE A 1 381 ? -18.942 15.030 27.198 1.00 84.25 381 ILE A O 1
#

Mean predicted aligned error: 7.36 Å

pLDDT: mean 88.87, std 9.03, range [51.31, 98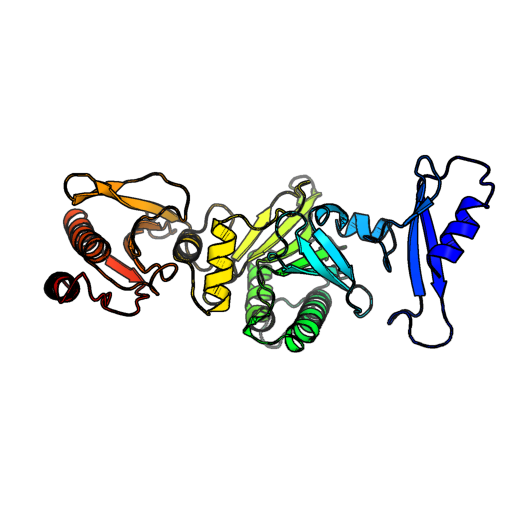.44]

Foldseek 3Di:
DVVVVQVCQQPDDDPDDDQKDKDWDADPDPDPAPVRIWIWMWGQDPNGTDTPQLQTRHDVVVCVLQVSVLLVQWDWDWDGADPQKTKIWTAGPVHRVQIEIEMEGEQEDQDWDQDPVVRATDRPSVLVGVLSRLVSLVVVQVVDDLLPRHAQYEYEYEYPDADADDPVSVQVVVLVCLVSVPPSNHQWYKYFHWYQDPVRDTATWIWIWGPLDDSWTKIDIDHDDPHRDDTDDPVNVLQSVQVSVVHHAVVSVVCLQAPDDRIDTPHAHKDKFWWAQDPVLATDTDDDDPPPDPAQKIWIKIWGADPVRNVTAIAIEIEGGCSPPQSAFFQRRLSVLVNSLVVCVVVVHHYYYPDGYPYHDDDPVCPCRRVVSVVVNVVSD

Nearest PDB structures (foldseek):
  3ff6-assembly1_B  TM=8.684E-01  e=3.330E-09  Homo sapiens
  1uyv-assembly1_A-2  TM=8.118E-01  e=1.749E-09  Saccharomyces cerevisiae
  4asi-assembly3_E  TM=8.433E-01  e=5.640E-09  Homo sapiens
  4asi-assembly2_B  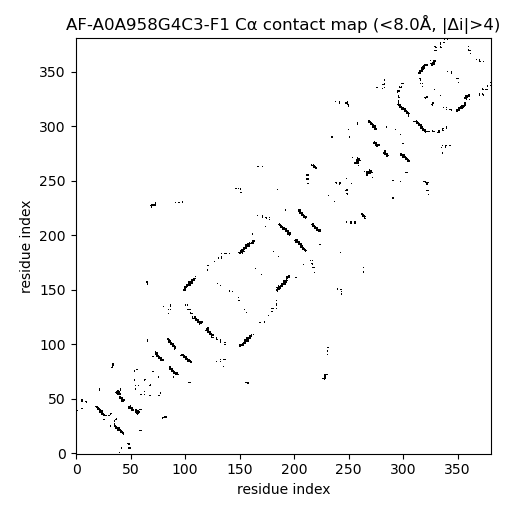TM=8.452E-01  e=6.723E-09  Homo sapiens
  4asi-assembly3_F  TM=8.437E-01  e=6.723E-09  Homo sapiens

Secondary structure (DSSP, 8-state):
-HHHHHHHHHH---SS--SEEEEEEE-SSS-S-TTSEEEEEEEEETTEEEE-GGGTTS-HHHHHHTTGGGGTTEEEEEEP--TTEEEEEEEESS-TT-EEEEEEEEE---PPBS--TTS--B-HHHHHHHHHHHHHHHHHHHTS-GGG---SEEEEEEE-S---S-HHHHHHHHHHTHHHHTTS-EEEEEEEEEEE-TTSPEEEEEEEEE--STT--EEEEEPPP-PPPPPPPHHHHHHHHHHTTT---HHHHHHHHS--TT-B-SSPPEEEEEEEE-TTS-EEEE---TT--SSSEEEEEEEEEETTEEEEEEEEEEEE-TTTGGG-B-HHHHHHHHHHHHHHHHTT--EEEE----SBPP-SSSTTHHHHHHHHHHTT-